Protein AF-0000000074473185 (afdb_homodimer)

Foldseek 3Di:
DPPPPPPCPPPPPDDDDPVVCVVPPAHCWDWWFFQQDIDTDHDFDPLLVLLLVLVQVLCQVQCVVVVQWDKDAQAWEDEPDRGIHGFRMAIAGPVQCVVQADPVGHGYAAGQETEHEAGDDPVSVCCLVPRVQVVNLQRPHAKYWYAYLPQQKIWIWGDDPSHTDTDDMDGQQDWDDDPVRPPRIHRSVSSND/DPPPPPPCPPPPPDDDDPVVCVVPPAHCWDWWFFQQDIDTDHDFDPLLVLLLVLVQVLCQVQCVVVVQWDKDAQAWEDEPDRGIHGFRMAIAGPVQCVVQADPVGHGYAAGQETEHEAGDDPVSVCCLVPRVQVVNLQRPHAKYWYAYLPQQKIWIWGDDPSHTDTDDMDGQQDWDDDPVRPPRIHRSVSSND

Radius of gyration: 22.83 Å; Cα contacts (8 Å, |Δi|>4): 779; chains: 2; bounding box: 76×68×56 Å

Solvent-accessible surface area (backbone atoms only — not comparable to full-atom values): 20414 Å² total; per-residue (Å²): 134,80,78,80,76,69,75,78,74,67,80,73,73,75,65,42,37,57,72,50,39,68,66,38,75,64,47,30,16,41,58,27,27,56,83,18,39,80,44,78,39,55,67,62,43,39,67,45,32,42,33,51,35,39,51,48,33,58,49,37,64,52,24,60,80,67,64,55,31,49,66,42,43,53,32,45,36,32,53,79,60,33,23,39,37,62,44,50,28,36,34,25,42,50,70,53,45,68,70,22,46,48,96,78,46,38,30,51,60,59,43,46,29,42,30,41,61,54,52,88,55,70,68,49,41,46,40,57,69,43,56,44,41,53,50,39,18,72,59,55,31,41,30,42,35,40,35,33,63,91,77,32,34,38,39,35,22,39,51,56,92,71,35,57,38,82,74,48,76,41,41,43,89,37,64,50,68,48,91,91,39,81,90,48,73,40,59,32,43,74,40,56,104,133,81,78,80,77,70,74,77,74,67,80,73,74,76,64,41,36,56,71,51,40,68,64,38,74,66,47,31,14,42,57,26,28,57,83,18,38,81,43,78,38,54,67,61,43,38,66,44,33,43,35,49,33,38,52,47,34,59,48,37,64,53,24,60,82,68,63,56,33,50,66,42,41,52,33,45,36,34,52,78,58,33,23,39,37,60,44,50,28,36,33,25,40,49,70,52,44,69,69,22,48,48,95,78,46,37,28,50,58,57,43,46,29,40,32,40,62,53,52,88,55,70,69,50,40,45,40,56,71,44,56,46,41,51,50,41,18,71,58,56,32,41,30,42,36,42,35,33,63,90,78,33,35,38,39,36,23,39,50,56,91,71,35,59,38,83,74,48,76,42,40,42,89,36,65,51,69,49,90,91,39,80,90,48,74,40,60,32,43,74,39,57,104

pLDDT: mean 85.92, std 17.66, range [29.8, 98.94]

Nearest PDB structures (foldseek):
  6okh-assembly1_B  TM=8.715E-01  e=4.894E-17  Leptospira borgpetersenii serovar Hardjo-bovis str. JB197
  3ot2-assembly1_B  TM=7.535E-01  e=8.502E-13  Trichormus variabilis ATCC 29413
  1wdj-assembly1_C  TM=7.738E-01  e=1.125E-11  Thermus thermophilus
  1wdj-assembly1_B  TM=8.381E-01  e=2.038E-10  Thermus thermophilus
  3ijm-assembly1_B  TM=7.298E-01  e=4.398E-05  Spirosoma linguale DSM 74

Organism: NCBI:txid1188229

Structure (mmCIF, N/CA/C/O backbone):
data_AF-0000000074473185-model_v1
#
loop_
_entity.id
_entity.type
_entity.pdbx_description
1 polymer 'Uncharacterized protein conserved in cyanobacteria'
#
loop_
_atom_site.group_PDB
_atom_site.id
_atom_site.type_symbol
_atom_site.label_atom_id
_atom_site.label_alt_id
_atom_site.label_comp_id
_atom_site.label_asym_id
_atom_site.label_entity_id
_atom_site.label_seq_id
_atom_site.pdbx_PDB_ins_code
_atom_site.Cartn_x
_atom_site.Cartn_y
_atom_site.Cartn_z
_atom_site.occupancy
_atom_site.B_iso_or_equiv
_atom_site.auth_seq_id
_atom_site.auth_comp_id
_atom_site.auth_asym_id
_atom_site.auth_atom_id
_atom_site.pdbx_PDB_model_num
ATOM 1 N N . MET A 1 1 ? 47.562 40.188 21.25 1 31.03 1 MET A N 1
ATOM 2 C CA . MET A 1 1 ? 47.125 39.75 19.938 1 31.03 1 MET A CA 1
ATOM 3 C C . MET A 1 1 ? 45.906 38.844 20.047 1 31.03 1 MET A C 1
ATOM 5 O O . MET A 1 1 ? 45.906 37.844 20.75 1 31.03 1 MET A O 1
ATOM 9 N N . THR A 1 2 ? 44.656 39.469 19.812 1 34.94 2 THR A N 1
ATOM 10 C CA . THR A 1 2 ? 43.312 38.906 20.047 1 34.94 2 THR A CA 1
ATOM 11 C C . THR A 1 2 ? 43.094 37.719 19.141 1 34.94 2 THR A C 1
ATOM 13 O O . THR A 1 2 ? 43.312 37.781 17.938 1 34.94 2 THR A O 1
ATOM 16 N N . PRO A 1 3 ? 43.031 36.469 19.734 1 35.5 3 PRO A N 1
ATOM 17 C CA . PRO A 1 3 ? 42.938 35.281 18.891 1 35.5 3 PRO A CA 1
ATOM 18 C C . PRO A 1 3 ? 41.812 35.375 17.844 1 35.5 3 PRO A C 1
ATOM 20 O O . PRO A 1 3 ? 40.812 36.062 18.078 1 35.5 3 PRO A O 1
ATOM 23 N N . ALA A 1 4 ? 42.156 35.406 16.531 1 37 4 ALA A N 1
ATOM 24 C CA . ALA A 1 4 ? 41.25 35.406 15.391 1 37 4 ALA A CA 1
ATOM 25 C C . ALA A 1 4 ? 40.125 34.375 15.57 1 37 4 ALA A C 1
ATOM 27 O O . ALA A 1 4 ? 40.406 33.188 15.828 1 37 4 ALA A O 1
ATOM 28 N N . PHE A 1 5 ? 38.969 34.656 16.219 1 29.8 5 PHE A N 1
ATOM 29 C CA . PHE A 1 5 ? 37.812 33.812 16.359 1 29.8 5 PHE A CA 1
ATOM 30 C C . PHE A 1 5 ? 37.406 33.219 15.016 1 29.8 5 PHE A C 1
ATOM 32 O O . PHE A 1 5 ? 37.031 33.938 14.086 1 29.8 5 PHE A O 1
ATOM 39 N N . 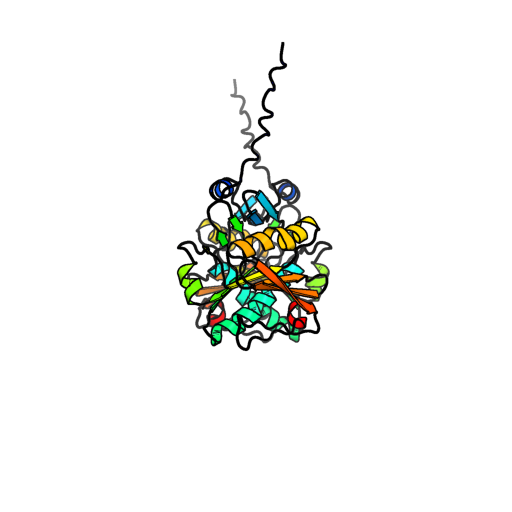ILE A 1 6 ? 38.125 32.25 14.484 1 40.97 6 ILE A N 1
ATOM 40 C CA . ILE A 1 6 ? 37.656 31.641 13.25 1 40.97 6 ILE A CA 1
ATOM 41 C C . ILE A 1 6 ? 36.188 31.266 13.391 1 40.97 6 ILE A C 1
ATOM 43 O O . ILE A 1 6 ? 35.812 30.547 14.32 1 40.97 6 ILE A O 1
ATOM 47 N N . PRO A 1 7 ? 35.281 32.062 12.875 1 38.69 7 PRO A N 1
ATOM 48 C CA . PRO A 1 7 ? 33.875 31.734 13.031 1 38.69 7 PRO A CA 1
ATOM 49 C C . PRO A 1 7 ? 33.531 30.281 12.695 1 38.69 7 PRO A C 1
ATOM 51 O O . PRO A 1 7 ? 34.188 29.688 11.828 1 38.69 7 PRO A O 1
ATOM 54 N N . ALA A 1 8 ? 33.281 29.438 13.672 1 38.94 8 ALA A N 1
ATOM 55 C CA . ALA A 1 8 ? 32.844 28.047 13.523 1 38.94 8 ALA A CA 1
ATOM 56 C C . ALA A 1 8 ? 31.844 27.906 12.375 1 38.94 8 ALA A C 1
ATOM 58 O O . ALA A 1 8 ? 30.734 28.469 12.43 1 38.94 8 ALA A O 1
ATOM 59 N N . THR A 1 9 ? 32.125 28.109 11.117 1 38.78 9 THR A N 1
ATOM 60 C CA . THR A 1 9 ? 31.188 27.781 10.062 1 38.78 9 THR A CA 1
ATOM 61 C C . THR A 1 9 ? 30.562 26.406 10.289 1 38.78 9 THR A C 1
ATOM 63 O O . THR A 1 9 ? 31.266 25.391 10.273 1 38.78 9 THR A O 1
ATOM 66 N N . SER A 1 10 ? 29.766 26.172 11.234 1 40.22 10 SER A N 1
ATOM 67 C CA . SER A 1 10 ? 29.062 24.922 11.484 1 40.22 10 SER A CA 1
ATOM 68 C C . SER A 1 10 ? 28.656 24.25 10.18 1 40.22 10 SER A C 1
ATOM 70 O O . SER A 1 10 ? 28.188 24.906 9.25 1 40.22 10 SER A O 1
ATOM 72 N N . PRO A 1 11 ? 29.266 23.188 9.672 1 42.25 11 PRO A N 1
ATOM 73 C CA . PRO A 1 11 ? 28.969 22.516 8.406 1 42.25 11 PRO A CA 1
ATOM 74 C C . PRO A 1 11 ? 27.469 22.516 8.07 1 42.25 11 PRO A C 1
ATOM 76 O O . PRO A 1 11 ? 26.641 22.234 8.938 1 42.25 11 PRO A O 1
ATOM 79 N N . HIS A 1 12 ? 26.922 23.453 7.305 1 44.28 12 HIS A N 1
ATOM 80 C CA . HIS A 1 12 ? 25.578 23.719 6.797 1 44.28 12 HIS A CA 1
ATOM 81 C C . HIS A 1 12 ? 24.859 22.406 6.441 1 44.28 12 HIS A C 1
ATOM 83 O O . HIS A 1 12 ? 25.328 21.656 5.578 1 44.28 12 HIS A O 1
ATOM 89 N N . GLN A 1 13 ? 24.5 21.656 7.402 1 53.31 13 GLN A N 1
ATOM 90 C CA . GLN A 1 13 ? 23.703 20.453 7.141 1 53.31 13 GLN A CA 1
ATOM 91 C C . GLN A 1 13 ? 22.797 20.641 5.93 1 53.31 13 GLN A C 1
ATOM 93 O O . GLN A 1 13 ? 22.016 21.594 5.879 1 53.31 13 GLN A O 1
ATOM 98 N N . ARG A 1 14 ? 23.25 20.297 4.77 1 54.34 14 ARG A N 1
ATOM 99 C CA . ARG A 1 14 ? 22.547 20.391 3.496 1 54.34 14 ARG A CA 1
ATOM 100 C C . ARG A 1 14 ? 21.094 19.984 3.643 1 54.34 14 ARG A C 1
ATOM 102 O O . ARG A 1 14 ? 20.797 18.922 4.195 1 54.34 14 ARG A O 1
ATOM 109 N N . LEU A 1 15 ? 20.203 21.031 3.643 1 68 15 LEU A N 1
ATOM 110 C CA . LEU A 1 15 ? 18.766 20.797 3.617 1 68 15 LEU A CA 1
ATOM 111 C C . LEU A 1 15 ? 18.359 20.047 2.352 1 68 15 LEU A C 1
ATOM 113 O O . LEU A 1 15 ? 18.797 20.391 1.253 1 68 15 LEU A O 1
ATOM 117 N N . TRP A 1 16 ? 17.797 18.875 2.502 1 69.5 16 TRP A N 1
ATOM 118 C CA . TRP A 1 16 ? 17.281 18.094 1.38 1 69.5 16 TRP A CA 1
ATOM 119 C C . TRP A 1 16 ? 16.062 18.781 0.762 1 69.5 16 TRP A C 1
ATOM 121 O O . TRP A 1 16 ? 15.234 19.359 1.473 1 69.5 16 TRP A O 1
ATOM 131 N N . THR A 1 17 ? 16.062 18.812 -0.579 1 71.44 17 THR A N 1
ATOM 132 C CA . THR A 1 17 ? 14.93 19.312 -1.337 1 71.44 17 THR A CA 1
ATOM 133 C C . THR A 1 17 ? 14.312 18.203 -2.191 1 71.44 17 THR A C 1
ATOM 135 O O . THR A 1 17 ? 14.906 17.125 -2.338 1 71.44 17 THR A O 1
ATOM 138 N N . ARG A 1 18 ? 13.156 18.484 -2.646 1 70.06 18 ARG A N 1
ATOM 139 C CA . ARG A 1 18 ? 12.508 17.547 -3.562 1 70.06 18 ARG A CA 1
ATOM 140 C C . ARG A 1 18 ? 13.414 17.219 -4.746 1 70.06 18 ARG A C 1
ATOM 142 O O . ARG A 1 18 ? 13.461 16.078 -5.199 1 70.06 18 ARG A O 1
ATOM 149 N N . ALA A 1 19 ? 14.047 18.234 -5.297 1 69.06 19 ALA A N 1
ATOM 150 C CA . ALA A 1 19 ? 14.945 18.047 -6.43 1 69.06 19 ALA A CA 1
ATOM 151 C C . ALA A 1 19 ? 16.047 17.047 -6.09 1 69.06 19 ALA A C 1
ATOM 153 O O . ALA A 1 19 ? 16.484 16.281 -6.949 1 69.06 19 ALA A O 1
ATOM 154 N N . ASP A 1 20 ? 16.5 17.078 -4.812 1 65.06 20 ASP A N 1
ATOM 155 C CA . ASP A 1 20 ? 17.547 16.156 -4.363 1 65.06 20 ASP A CA 1
ATOM 156 C C . ASP A 1 20 ? 17.047 14.719 -4.383 1 65.06 20 ASP A C 1
ATOM 158 O O . ASP A 1 20 ? 17.812 13.797 -4.68 1 65.06 20 ASP A O 1
ATOM 162 N N . LEU A 1 21 ? 15.812 14.633 -3.986 1 63.66 21 LEU A N 1
ATOM 163 C CA . LEU A 1 21 ? 15.242 13.289 -3.98 1 63.66 21 LEU A CA 1
ATOM 164 C C . LEU A 1 21 ? 15.266 12.688 -5.379 1 63.66 21 LEU A C 1
ATOM 166 O O . LEU A 1 21 ? 15.453 11.477 -5.531 1 63.66 21 LEU A O 1
ATOM 170 N N . GLU A 1 22 ? 15.055 13.586 -6.293 1 61.66 22 GLU A N 1
ATOM 171 C CA . GLU A 1 22 ? 15.047 13.125 -7.68 1 61.66 22 GLU A CA 1
ATOM 172 C C . GLU A 1 22 ? 16.406 12.539 -8.07 1 61.66 22 GLU A C 1
ATOM 174 O O . GLU A 1 22 ? 16.484 11.734 -9 1 61.66 22 GLU A O 1
ATOM 179 N N . LEU A 1 23 ? 17.422 13.125 -7.363 1 55.06 23 LEU A N 1
ATOM 180 C CA . LEU A 1 23 ? 18.781 12.711 -7.691 1 55.06 23 LEU A CA 1
ATOM 181 C C . LEU A 1 23 ? 19.141 11.422 -6.965 1 55.06 23 LEU A C 1
ATOM 183 O O . LEU A 1 23 ? 20.141 10.773 -7.301 1 55.06 23 LEU A O 1
ATOM 187 N N . LEU A 1 24 ? 18.609 11.406 -5.797 1 53.66 24 LEU A N 1
ATOM 188 C CA . LEU A 1 24 ? 18.875 10.148 -5.109 1 53.66 24 LEU A CA 1
ATOM 189 C C . LEU A 1 24 ? 18.406 8.961 -5.941 1 53.66 24 LEU A C 1
ATOM 191 O O . LEU A 1 24 ? 17.453 9.078 -6.711 1 53.66 24 LEU A O 1
ATOM 195 N N . PRO A 1 25 ? 19.297 8.078 -6.145 1 46.12 25 PRO A N 1
ATOM 196 C CA . PRO A 1 25 ? 18.672 6.965 -6.871 1 46.12 25 PRO A CA 1
ATOM 197 C C . PRO A 1 25 ? 17.172 6.84 -6.586 1 46.12 25 PRO A C 1
ATOM 199 O O . PRO A 1 25 ? 16.703 7.266 -5.523 1 46.12 25 PRO A O 1
ATOM 202 N N . GLU A 1 26 ? 16.266 6.617 -7.543 1 44.25 26 GLU A N 1
ATOM 203 C CA . GLU A 1 26 ? 14.828 6.832 -7.664 1 44.25 26 GLU A CA 1
ATOM 204 C C . GLU A 1 26 ? 14.117 6.578 -6.34 1 44.25 26 GLU A C 1
ATOM 206 O O . GLU A 1 26 ? 14.297 5.523 -5.727 1 44.25 26 GLU A O 1
ATOM 211 N N . ASN A 1 27 ? 13.891 7.602 -5.422 1 42.59 27 ASN A N 1
ATOM 212 C CA . ASN A 1 27 ? 13.188 8 -4.207 1 42.59 27 ASN A CA 1
ATOM 213 C C . ASN A 1 27 ? 11.781 7.422 -4.156 1 42.59 27 ASN A C 1
ATOM 215 O O . ASN A 1 27 ? 10.969 7.656 -5.055 1 42.59 27 ASN A O 1
ATOM 219 N N . GLY A 1 28 ? 11.633 6.586 -3.252 1 49.34 28 GLY A N 1
ATOM 220 C CA . GLY A 1 28 ? 10.414 5.812 -3.08 1 49.34 28 GLY A CA 1
ATOM 221 C C . GLY A 1 28 ? 10.367 4.566 -3.947 1 49.34 28 GLY A C 1
ATOM 222 O O . GLY A 1 28 ? 9.289 4.082 -4.289 1 49.34 28 GLY A O 1
ATOM 223 N N . ASN A 1 29 ? 11.672 4.406 -4.176 1 56.19 29 ASN A N 1
ATOM 224 C CA . ASN A 1 29 ? 11.852 3.295 -5.105 1 56.19 29 ASN A CA 1
ATOM 225 C C . ASN A 1 29 ? 11.656 1.948 -4.418 1 56.19 29 ASN A C 1
ATOM 227 O O . ASN A 1 29 ? 12.039 1.773 -3.262 1 56.19 29 ASN A O 1
ATOM 231 N N . ARG A 1 30 ? 10.797 1.321 -4.93 1 65.25 30 ARG A N 1
ATOM 232 C CA . ARG A 1 30 ? 10.742 -0.113 -4.664 1 65.25 30 ARG A CA 1
ATOM 233 C C . ARG A 1 30 ? 11.812 -0.857 -5.453 1 65.25 30 ARG A C 1
ATOM 235 O O . ARG A 1 30 ? 11.969 -0.644 -6.656 1 65.25 30 ARG A O 1
ATOM 242 N N . TYR A 1 31 ? 12.734 -1.538 -4.578 1 68.94 31 TYR A N 1
ATOM 243 C CA . TYR A 1 31 ? 13.781 -2.324 -5.223 1 68.94 31 TYR A CA 1
ATOM 244 C C . TYR A 1 31 ? 13.406 -3.803 -5.258 1 68.94 31 TYR A C 1
ATOM 246 O O . TYR A 1 31 ? 12.969 -4.363 -4.254 1 68.94 31 TYR A O 1
ATOM 254 N N . GLU A 1 32 ? 13.484 -4.375 -6.465 1 72.62 32 GLU A N 1
ATOM 255 C CA . GLU A 1 32 ? 13.258 -5.805 -6.652 1 72.62 32 GLU A CA 1
ATOM 256 C C . GLU A 1 32 ? 14.43 -6.457 -7.391 1 72.62 32 GLU A C 1
ATOM 258 O O . GLU A 1 32 ? 15.078 -5.816 -8.219 1 72.62 32 GLU A O 1
ATOM 263 N N . ILE A 1 33 ? 14.773 -7.621 -7.012 1 72.5 33 ILE A N 1
ATOM 264 C CA . ILE A 1 33 ? 15.781 -8.414 -7.715 1 72.5 33 ILE A CA 1
ATOM 265 C C . ILE A 1 33 ? 15.117 -9.633 -8.352 1 72.5 33 ILE A C 1
ATOM 267 O O . ILE A 1 33 ? 14.438 -10.406 -7.672 1 72.5 33 ILE A O 1
ATOM 271 N N . VAL A 1 34 ? 15.188 -9.766 -9.633 1 77.56 34 VAL A N 1
ATOM 272 C CA . VAL A 1 34 ? 14.742 -10.945 -10.367 1 77.56 34 VAL A CA 1
ATOM 273 C C . VAL A 1 34 ? 15.914 -11.531 -11.156 1 77.56 34 VAL A C 1
ATOM 275 O O . VAL A 1 34 ? 16.469 -10.859 -12.031 1 77.56 34 VAL A O 1
ATOM 278 N N . ASP A 1 35 ? 16.219 -12.719 -10.867 1 81.56 35 ASP A N 1
ATOM 279 C CA . ASP A 1 35 ? 17.359 -13.391 -11.508 1 81.56 35 ASP A CA 1
ATOM 280 C C . ASP A 1 35 ? 18.625 -12.539 -11.414 1 81.56 35 ASP A C 1
ATOM 282 O O . ASP A 1 35 ? 19.328 -12.375 -12.406 1 81.56 35 ASP A O 1
ATOM 286 N N . GLY A 1 36 ? 18.828 -11.984 -10.367 1 77.38 36 GLY A N 1
ATOM 287 C CA . GLY A 1 36 ? 20.031 -11.234 -10.086 1 77.38 36 GLY A CA 1
ATOM 288 C C . GLY A 1 36 ? 20.031 -9.844 -10.695 1 77.38 36 GLY A C 1
ATOM 289 O O . GLY A 1 36 ? 21.016 -9.102 -10.57 1 77.38 36 GLY A O 1
ATOM 290 N N . GLU A 1 37 ? 18.938 -9.562 -11.398 1 75.06 37 GLU A N 1
ATOM 291 C CA . GLU A 1 37 ? 18.828 -8.234 -11.984 1 75.06 37 GLU A CA 1
ATOM 292 C C . GLU A 1 37 ? 18.031 -7.297 -11.078 1 75.06 37 GLU A C 1
ATOM 294 O O . GLU A 1 37 ? 17 -7.688 -10.523 1 75.06 37 GLU A O 1
ATOM 299 N N . LEU A 1 38 ? 18.547 -6.062 -10.922 1 75.69 38 LEU A N 1
ATOM 300 C CA . LEU A 1 38 ? 17.906 -5.07 -10.062 1 75.69 38 LEU A CA 1
ATOM 301 C C . LEU A 1 38 ? 16.875 -4.266 -10.836 1 75.69 38 LEU A C 1
ATOM 303 O O . LEU A 1 38 ? 17.156 -3.756 -11.922 1 75.69 38 LEU A O 1
ATOM 307 N N . PHE A 1 39 ? 15.695 -4.258 -10.32 1 71.88 39 PHE A N 1
ATOM 308 C CA . PHE A 1 39 ? 14.609 -3.43 -10.836 1 71.88 39 PHE A CA 1
ATOM 309 C C . PHE A 1 39 ? 14.211 -2.373 -9.812 1 71.88 39 PHE A C 1
ATOM 311 O O . PHE A 1 39 ? 14.047 -2.678 -8.625 1 71.88 39 PHE A O 1
ATOM 318 N N . VAL A 1 40 ? 14.086 -1.058 -10.234 1 67.44 40 VAL A N 1
ATOM 319 C CA . VAL A 1 40 ? 13.773 0.059 -9.352 1 67.44 40 VAL A CA 1
ATOM 320 C C . VAL A 1 40 ? 12.484 0.741 -9.812 1 67.44 40 VAL A C 1
ATOM 322 O O . VAL A 1 40 ? 12.336 1.047 -11 1 67.44 40 VAL A O 1
ATOM 325 N N . THR A 1 41 ? 11.547 0.773 -8.961 1 65.12 41 THR A N 1
ATOM 326 C CA . THR A 1 41 ? 10.32 1.492 -9.289 1 65.12 41 THR A CA 1
ATOM 327 C C . THR A 1 41 ? 10.148 2.705 -8.375 1 65.12 41 THR A C 1
ATOM 329 O O . THR A 1 41 ? 10.594 2.695 -7.227 1 65.12 41 THR A O 1
ATOM 332 N N . THR A 1 42 ? 9.578 3.889 -8.93 1 67.5 42 THR A N 1
ATOM 333 C CA . THR A 1 42 ? 9.359 5.141 -8.211 1 67.5 42 THR A CA 1
ATOM 334 C C . THR A 1 42 ? 8.023 5.121 -7.484 1 67.5 42 THR A C 1
ATOM 336 O O . THR A 1 42 ? 7.367 4.078 -7.406 1 67.5 42 THR A O 1
ATOM 339 N N . ILE A 1 43 ? 7.629 6.309 -6.875 1 70.12 43 ILE A N 1
ATOM 340 C CA . ILE A 1 43 ? 6.359 6.438 -6.168 1 70.12 43 ILE A CA 1
ATOM 341 C C . ILE A 1 43 ? 5.207 6.074 -7.102 1 70.12 43 ILE A C 1
ATOM 343 O O . ILE A 1 43 ? 5.113 6.598 -8.211 1 70.12 43 ILE A O 1
ATOM 347 N N . PRO A 1 44 ? 4.453 5.211 -6.574 1 79.12 44 PRO A N 1
ATOM 348 C CA . PRO A 1 44 ? 3.361 4.742 -7.434 1 79.12 44 PRO A CA 1
ATOM 349 C C . PRO A 1 44 ? 2.309 5.816 -7.688 1 79.12 44 PRO A C 1
ATOM 351 O O . PRO A 1 44 ? 2.105 6.699 -6.852 1 79.12 44 PRO A O 1
ATOM 354 N N . HIS A 1 45 ? 1.729 5.754 -8.82 1 84.06 45 HIS A N 1
ATOM 355 C CA . HIS A 1 45 ? 0.592 6.594 -9.172 1 84.06 45 HIS A CA 1
ATOM 356 C C . HIS A 1 45 ? -0.587 6.344 -8.234 1 84.06 45 HIS A C 1
ATOM 358 O O . HIS A 1 45 ? -0.798 5.215 -7.785 1 84.06 45 HIS A O 1
ATOM 364 N N . SER A 1 46 ? -1.381 7.418 -8.023 1 87.5 46 SER A N 1
ATOM 365 C CA . SER A 1 46 ? -2.518 7.312 -7.113 1 87.5 46 SER A CA 1
ATOM 366 C C . SER A 1 46 ? -3.496 6.238 -7.574 1 87.5 46 SER A C 1
ATOM 368 O O . SER A 1 46 ? -4.027 5.484 -6.758 1 87.5 46 SER A O 1
ATOM 370 N N . LYS A 1 47 ? -3.777 6.086 -8.891 1 90.75 47 LYS A N 1
ATOM 371 C CA . LYS A 1 47 ? -4.715 5.098 -9.414 1 90.75 47 LYS A CA 1
ATOM 372 C C . LYS A 1 47 ? -4.172 3.682 -9.242 1 90.75 47 LYS A C 1
ATOM 374 O O . LYS A 1 47 ? -4.941 2.738 -9.031 1 90.75 47 LYS A O 1
ATOM 379 N N . HIS A 1 48 ? -2.871 3.551 -9.328 1 93 48 HIS A N 1
ATOM 380 C CA . HIS A 1 48 ? -2.238 2.271 -9.031 1 93 48 HIS A CA 1
ATOM 381 C C . HIS A 1 48 ? -2.516 1.842 -7.594 1 93 48 HIS A C 1
ATOM 383 O O . HIS A 1 48 ? -2.979 0.724 -7.355 1 93 48 HIS A O 1
ATOM 389 N N . GLN A 1 49 ? -2.322 2.73 -6.703 1 92.88 49 GLN A N 1
ATOM 390 C CA . GLN A 1 49 ? -2.492 2.424 -5.289 1 92.88 49 GLN A CA 1
ATOM 391 C C . GLN A 1 49 ? -3.961 2.186 -4.949 1 92.88 49 GLN A C 1
ATOM 393 O O . GLN A 1 49 ? -4.285 1.306 -4.148 1 92.88 49 GLN A O 1
ATOM 398 N N . LYS A 1 50 ? -4.82 2.986 -5.57 1 94.62 50 LYS A N 1
ATOM 399 C CA . LYS A 1 50 ? -6.254 2.799 -5.359 1 94.62 50 LYS A CA 1
ATOM 400 C C . LYS A 1 50 ? -6.703 1.417 -5.828 1 94.62 50 LYS A C 1
ATOM 402 O O . LYS A 1 50 ? -7.473 0.744 -5.141 1 94.62 50 LYS A O 1
ATOM 407 N N . THR A 1 51 ? -6.195 1.027 -6.984 1 96.94 51 THR A N 1
ATOM 408 C CA . THR A 1 51 ? -6.496 -0.3 -7.508 1 96.94 51 THR A CA 1
ATOM 409 C C . THR A 1 51 ? -6.004 -1.384 -6.555 1 96.94 51 THR A C 1
ATOM 411 O O . THR A 1 51 ? -6.723 -2.342 -6.266 1 96.94 51 THR A O 1
ATOM 414 N N . CYS A 1 52 ? -4.816 -1.216 -5.984 1 97.5 52 CYS A N 1
ATOM 415 C CA . CYS A 1 52 ? -4.285 -2.15 -5 1 97.5 52 CYS A CA 1
ATOM 416 C C . CYS A 1 52 ? -5.199 -2.244 -3.783 1 97.5 52 CYS A C 1
ATOM 418 O O . CYS A 1 52 ? -5.562 -3.342 -3.355 1 97.5 52 CYS A O 1
ATOM 420 N N . GLY A 1 53 ? -5.559 -1.078 -3.279 1 97.94 53 GLY A N 1
ATOM 421 C CA . GLY A 1 53 ? -6.406 -1.037 -2.098 1 97.94 53 GLY A CA 1
ATOM 422 C C . GLY A 1 53 ? -7.754 -1.701 -2.307 1 97.94 53 GLY A C 1
ATOM 423 O O . GLY A 1 53 ? -8.234 -2.43 -1.436 1 97.94 53 GLY A O 1
ATOM 424 N N . ARG A 1 54 ? -8.359 -1.503 -3.449 1 98.25 54 ARG A N 1
ATOM 425 C CA . ARG A 1 54 ? -9.68 -2.051 -3.719 1 98.25 54 ARG A CA 1
ATOM 426 C C . ARG A 1 54 ? -9.617 -3.559 -3.938 1 98.25 54 ARG A C 1
ATOM 428 O O . ARG A 1 54 ? -10.492 -4.297 -3.482 1 98.25 54 ARG A O 1
ATOM 435 N N . LEU A 1 55 ? -8.578 -4.016 -4.637 1 98.56 55 LEU A N 1
ATOM 436 C CA . LEU A 1 55 ? -8.383 -5.453 -4.793 1 98.56 55 LEU A CA 1
ATOM 437 C C . LEU A 1 55 ? -8.141 -6.121 -3.441 1 98.56 55 LEU A C 1
ATOM 439 O O . LEU A 1 55 ? -8.695 -7.188 -3.164 1 98.56 55 LEU A O 1
ATOM 443 N N . PHE A 1 56 ? -7.352 -5.48 -2.605 1 98.56 56 PHE A N 1
ATOM 444 C CA . PHE A 1 56 ? -7.125 -5.988 -1.258 1 98.56 56 PHE A CA 1
ATOM 445 C C . PHE A 1 56 ? -8.438 -6.098 -0.492 1 98.56 56 PHE A C 1
ATOM 447 O O . PHE A 1 56 ? -8.711 -7.121 0.139 1 98.56 56 PHE A O 1
ATOM 454 N N . ALA A 1 57 ? -9.25 -5.09 -0.586 1 98 57 ALA A N 1
ATOM 455 C CA . ALA A 1 57 ? -10.5 -5.008 0.166 1 98 57 ALA A CA 1
ATOM 456 C C . ALA A 1 57 ? -11.43 -6.156 -0.198 1 98 57 ALA A C 1
ATOM 458 O O . ALA A 1 57 ? -11.969 -6.828 0.683 1 98 57 ALA A O 1
ATOM 459 N N . VAL A 1 58 ? -11.594 -6.406 -1.486 1 98 58 VAL A N 1
ATOM 460 C CA . VAL A 1 58 ? -12.547 -7.426 -1.92 1 98 58 VAL A CA 1
ATOM 461 C C . VAL A 1 58 ? -12.023 -8.812 -1.561 1 98 58 VAL A C 1
ATOM 463 O O . VAL A 1 58 ? -12.789 -9.688 -1.147 1 98 58 VAL A O 1
ATOM 466 N N . LEU A 1 59 ? -10.703 -9.031 -1.661 1 98.19 59 LEU A N 1
ATOM 467 C CA . LEU A 1 59 ? -10.117 -10.32 -1.319 1 98.19 59 LEU A CA 1
ATOM 468 C C . LEU A 1 59 ? -10.164 -10.562 0.186 1 98.19 59 LEU A C 1
ATOM 470 O O . LEU A 1 59 ? -10.5 -11.664 0.633 1 98.19 59 LEU A O 1
ATOM 474 N N . ASP A 1 60 ? -9.836 -9.523 0.952 1 97.69 60 ASP A N 1
ATOM 475 C CA . ASP A 1 60 ? -9.82 -9.625 2.408 1 97.69 60 ASP A CA 1
ATOM 476 C C . ASP A 1 60 ? -11.227 -9.867 2.955 1 97.69 60 ASP A C 1
ATOM 478 O O . ASP A 1 60 ? -11.406 -10.688 3.855 1 97.69 60 ASP A O 1
ATOM 482 N N . ARG A 1 61 ? -12.18 -9.172 2.379 1 95.88 61 ARG A N 1
ATOM 483 C CA . ARG A 1 61 ? -13.57 -9.328 2.795 1 95.88 61 ARG A CA 1
ATOM 484 C C . ARG A 1 61 ? -14.062 -10.75 2.537 1 95.88 61 ARG A C 1
ATOM 486 O O . ARG A 1 61 ? -14.844 -11.297 3.32 1 95.88 61 ARG A O 1
ATOM 493 N N . TRP A 1 62 ? -13.609 -11.305 1.44 1 97.56 62 TRP A N 1
ATOM 494 C CA . TRP A 1 62 ? -13.977 -12.68 1.123 1 97.56 62 TRP A CA 1
ATOM 495 C C . TRP A 1 62 ? -13.203 -13.664 2 1 97.56 62 TRP A C 1
ATOM 497 O O . TRP A 1 62 ? -13.789 -14.609 2.535 1 97.56 62 TRP A O 1
ATOM 507 N N . SER A 1 63 ? -11.953 -13.453 2.213 1 97.06 63 SER A N 1
ATOM 508 C CA . SER A 1 63 ? -11.047 -14.406 2.842 1 97.06 63 SER A CA 1
ATOM 509 C C . SER A 1 63 ? -11.312 -14.516 4.34 1 97.06 63 SER A C 1
ATOM 511 O O . SER A 1 63 ? -11.219 -15.602 4.914 1 97.06 63 SER A O 1
ATOM 513 N N . CYS A 1 64 ? -11.688 -13.43 4.996 1 93.88 64 CYS A N 1
ATOM 514 C CA . CYS A 1 64 ? -11.805 -13.398 6.449 1 93.88 64 CYS A CA 1
ATOM 515 C C . CYS A 1 64 ? -12.93 -14.305 6.922 1 93.88 64 CYS A C 1
ATOM 517 O O . CYS A 1 64 ? -12.703 -15.227 7.707 1 93.88 64 CYS A O 1
ATOM 519 N N . PRO A 1 65 ? -14.102 -14.156 6.379 1 94.19 65 PRO A N 1
ATOM 520 C CA . PRO A 1 65 ? -15.188 -15.016 6.867 1 94.19 65 PRO A CA 1
ATOM 521 C C . PRO A 1 65 ? -15.039 -16.469 6.418 1 94.19 65 PRO A C 1
ATOM 523 O O . PRO A 1 65 ? -15.469 -17.375 7.121 1 94.19 65 PRO A O 1
ATOM 526 N N . THR A 1 66 ? -14.414 -16.719 5.238 1 95.44 66 THR A N 1
ATOM 527 C CA . THR A 1 66 ? -14.242 -18.094 4.75 1 95.44 66 THR A CA 1
ATOM 528 C C . THR A 1 66 ? -13.156 -18.812 5.531 1 95.44 66 THR A C 1
ATOM 530 O O . THR A 1 66 ? -13.148 -20.047 5.609 1 95.44 66 THR A O 1
ATOM 533 N N . ASN A 1 67 ? -12.141 -18.016 6.027 1 95.5 67 ASN A N 1
ATOM 534 C CA . ASN A 1 67 ? -11.016 -18.531 6.801 1 95.5 67 ASN A CA 1
ATOM 535 C C . ASN A 1 67 ? -10.18 -19.516 5.996 1 95.5 67 ASN A C 1
ATOM 537 O O . ASN A 1 67 ? -9.641 -20.469 6.547 1 95.5 67 ASN A O 1
ATOM 541 N N . LEU A 1 68 ? -10.234 -19.344 4.672 1 97.06 68 LEU A N 1
ATOM 542 C CA . LEU A 1 68 ? -9.516 -20.25 3.795 1 97.06 68 LEU A CA 1
ATOM 543 C C . LEU A 1 68 ? -8.07 -19.812 3.607 1 97.06 68 LEU A C 1
ATOM 545 O O . LEU A 1 68 ? -7.219 -20.594 3.197 1 97.06 68 LEU A O 1
ATOM 549 N N . GLY A 1 69 ? -7.832 -18.531 3.832 1 97.44 69 GLY A N 1
ATOM 550 C CA . GLY A 1 69 ? -6.504 -17.984 3.594 1 97.44 69 GLY A CA 1
ATOM 551 C C . GLY A 1 69 ? -6.379 -16.516 3.996 1 97.44 69 GLY A C 1
ATOM 552 O O . GLY A 1 69 ? -7.219 -16 4.73 1 97.44 69 GLY A O 1
ATOM 553 N N . LYS A 1 70 ? -5.258 -15.914 3.574 1 96.62 70 LYS A N 1
ATOM 554 C CA . LYS A 1 70 ? -4.957 -14.531 3.932 1 96.62 70 LYS A CA 1
ATOM 555 C C . LYS A 1 70 ? -4.527 -13.727 2.707 1 96.62 70 LYS A C 1
ATOM 557 O O . LYS A 1 70 ? -3.82 -14.242 1.838 1 96.62 70 LYS A O 1
ATOM 562 N N . THR A 1 71 ? -5.004 -12.516 2.715 1 97.56 71 THR A N 1
ATOM 563 C CA . THR A 1 71 ? -4.59 -11.555 1.701 1 97.56 71 THR A CA 1
ATOM 564 C C . THR A 1 71 ? -3.465 -10.664 2.227 1 97.56 71 THR A C 1
ATOM 566 O O . THR A 1 71 ? -3.523 -10.188 3.361 1 97.56 71 THR A O 1
ATOM 569 N N . GLU A 1 72 ? -2.438 -10.516 1.409 1 95.88 72 GLU A N 1
ATOM 570 C CA . GLU A 1 72 ? -1.302 -9.664 1.755 1 95.88 72 GLU A CA 1
ATOM 571 C C . GLU A 1 72 ? -1.168 -8.5 0.778 1 95.88 72 GLU A C 1
ATOM 573 O O . GLU A 1 72 ? -1.37 -8.672 -0.427 1 95.88 72 GLU A O 1
ATOM 578 N N . LEU A 1 73 ? -0.836 -7.355 1.323 1 95.75 73 LEU A N 1
ATOM 579 C CA . LEU A 1 73 ? -0.654 -6.133 0.544 1 95.75 73 LEU A CA 1
ATOM 580 C C . LEU A 1 73 ? 0.786 -5.641 0.635 1 95.75 73 LEU A C 1
ATOM 582 O O . LEU A 1 73 ? 1.269 -5.32 1.724 1 95.75 73 LEU A O 1
ATOM 586 N N . GLY A 1 74 ? 1.494 -5.652 -0.486 1 91.31 74 GLY A N 1
ATOM 587 C CA . GLY A 1 74 ? 2.818 -5.055 -0.556 1 91.31 74 GLY A CA 1
ATOM 588 C C . GLY A 1 74 ? 3.84 -5.766 0.313 1 91.31 74 GLY A C 1
ATOM 589 O O . GLY A 1 74 ? 4.707 -5.125 0.913 1 91.31 74 GLY A O 1
ATOM 590 N N . SER A 1 75 ? 3.768 -7.02 0.426 1 89.31 75 SER A N 1
ATOM 591 C CA . SER A 1 75 ? 4.695 -7.781 1.258 1 89.31 75 SER A CA 1
ATOM 592 C C . SER A 1 75 ? 5.797 -8.414 0.418 1 89.31 75 SER A C 1
ATOM 594 O O . SER A 1 75 ? 5.551 -8.867 -0.701 1 89.31 75 SER A O 1
ATOM 596 N N . GLY A 1 76 ? 6.918 -8.531 1.038 1 85.62 76 GLY A N 1
ATOM 597 C CA . GLY A 1 76 ? 8.055 -9.109 0.347 1 85.62 76 GLY A CA 1
ATOM 598 C C . GLY A 1 76 ? 7.914 -10.602 0.105 1 85.62 76 GLY A C 1
ATOM 599 O O . GLY A 1 76 ? 7.383 -11.328 0.952 1 85.62 76 GLY A O 1
ATOM 600 N N . LEU A 1 77 ? 8.391 -11.016 -1.034 1 89.62 77 LEU A N 1
ATOM 601 C CA . LEU A 1 77 ? 8.414 -12.414 -1.468 1 89.62 77 LEU A CA 1
ATOM 602 C C . LEU A 1 77 ? 9.812 -12.82 -1.921 1 89.62 77 LEU A C 1
ATOM 604 O O . LEU A 1 77 ? 10.336 -12.273 -2.895 1 89.62 77 LEU A O 1
ATOM 608 N N . VAL A 1 78 ? 10.359 -13.781 -1.224 1 86.62 78 VAL A N 1
ATOM 609 C CA . VAL A 1 78 ? 11.758 -14.141 -1.432 1 86.62 78 VAL A CA 1
ATOM 610 C C . VAL A 1 78 ? 11.852 -15.562 -1.975 1 86.62 78 VAL A C 1
ATOM 612 O O . VAL A 1 78 ? 11.25 -16.484 -1.419 1 86.62 78 VAL A O 1
ATOM 615 N N . PHE A 1 79 ? 12.445 -15.656 -3.172 1 89.31 79 PHE A N 1
ATOM 616 C CA . PHE A 1 79 ? 12.789 -16.953 -3.75 1 89.31 79 PHE A CA 1
ATOM 617 C C . PHE A 1 79 ? 14.297 -17.125 -3.832 1 89.31 79 PHE A C 1
ATOM 619 O O . PHE A 1 79 ? 14.93 -16.641 -4.773 1 89.31 79 PHE A O 1
ATOM 626 N N . GLY A 1 80 ? 14.906 -17.812 -2.836 1 82.94 80 GLY A N 1
ATOM 627 C CA . GLY A 1 80 ? 16.344 -17.938 -2.83 1 82.94 80 GLY A CA 1
ATOM 628 C C . GLY A 1 80 ? 17.062 -16.609 -2.67 1 82.94 80 GLY A C 1
ATOM 629 O O . GLY A 1 80 ? 16.516 -15.664 -2.107 1 82.94 80 GLY A O 1
ATOM 630 N N . ASP A 1 81 ? 18.281 -16.484 -3.176 1 78.31 81 ASP A N 1
ATOM 631 C CA . ASP A 1 81 ? 19.109 -15.305 -2.924 1 78.31 81 ASP A CA 1
ATOM 632 C C . ASP A 1 81 ? 19.016 -14.305 -4.078 1 78.31 81 ASP A C 1
ATOM 634 O O . ASP A 1 81 ? 19.375 -13.141 -3.922 1 78.31 81 ASP A O 1
ATOM 638 N N . GLU A 1 82 ? 18.5 -14.82 -5.18 1 80.31 82 GLU A N 1
ATOM 639 C CA . GLU A 1 82 ? 18.594 -13.984 -6.379 1 80.31 82 GLU A CA 1
ATOM 640 C C . GLU A 1 82 ? 17.219 -13.492 -6.812 1 80.31 82 GLU A C 1
ATOM 642 O O . GLU A 1 82 ? 17.078 -12.867 -7.871 1 80.31 82 GLU A O 1
ATOM 647 N N . ASN A 1 83 ? 16.234 -13.859 -6.062 1 84.69 83 ASN A N 1
ATOM 648 C CA . ASN A 1 83 ? 14.875 -13.438 -6.367 1 84.69 83 ASN A CA 1
ATOM 649 C C . ASN A 1 83 ? 14.172 -12.875 -5.133 1 84.69 83 ASN A C 1
ATOM 651 O O . ASN A 1 83 ? 13.828 -13.625 -4.219 1 84.69 83 ASN A O 1
ATOM 655 N N . ASP A 1 84 ? 14.117 -11.57 -5.031 1 85 84 ASP A N 1
ATOM 656 C CA . ASP A 1 84 ? 13.5 -10.789 -3.963 1 85 84 ASP A CA 1
ATOM 657 C C . ASP A 1 84 ? 12.57 -9.727 -4.531 1 85 84 ASP A C 1
ATOM 659 O O . ASP A 1 84 ? 13.023 -8.695 -5.027 1 85 84 ASP A O 1
ATOM 663 N N . VAL A 1 85 ? 11.203 -10.031 -4.477 1 88.44 85 VAL A N 1
ATOM 664 C CA . VAL A 1 85 ? 10.227 -9.164 -5.125 1 88.44 85 VAL A CA 1
ATOM 665 C C . VAL A 1 85 ? 9.172 -8.727 -4.109 1 88.44 85 VAL A C 1
ATOM 667 O O . VAL A 1 85 ? 9.055 -9.32 -3.033 1 88.44 85 VAL A O 1
ATOM 670 N N . ILE A 1 86 ? 8.445 -7.66 -4.422 1 88.62 86 ILE A N 1
ATOM 671 C CA . ILE A 1 86 ? 7.355 -7.141 -3.607 1 88.62 86 ILE A CA 1
ATOM 672 C C . ILE A 1 86 ? 6.094 -7.02 -4.457 1 88.62 86 ILE A C 1
ATOM 674 O O . ILE A 1 86 ? 5.754 -5.93 -4.93 1 88.62 86 ILE A O 1
ATOM 678 N N . PRO A 1 87 ? 5.387 -8.18 -4.633 1 93.94 87 PRO A N 1
ATOM 679 C CA . PRO A 1 87 ? 4.129 -8.062 -5.375 1 93.94 87 PRO A CA 1
ATOM 680 C C . PRO A 1 87 ? 3.148 -7.086 -4.73 1 93.94 87 PRO A C 1
ATOM 682 O O . PRO A 1 87 ? 3.193 -6.871 -3.516 1 93.94 87 PRO A O 1
ATOM 685 N N . ASP A 1 88 ? 2.301 -6.543 -5.551 1 95.31 88 ASP A N 1
ATOM 686 C CA . ASP A 1 88 ? 1.304 -5.633 -5 1 95.31 88 ASP A CA 1
ATOM 687 C C . ASP A 1 88 ? 0.367 -6.359 -4.035 1 95.31 88 ASP A C 1
ATOM 689 O O . ASP A 1 88 ? 0.054 -5.848 -2.959 1 95.31 88 ASP A O 1
ATOM 693 N N . LEU A 1 89 ? -0.084 -7.539 -4.457 1 98.06 89 LEU A N 1
ATOM 694 C CA . LEU A 1 89 ? -0.915 -8.359 -3.588 1 98.06 89 LEU A CA 1
ATOM 695 C C . LEU A 1 89 ? -0.55 -9.836 -3.723 1 98.06 89 LEU A C 1
ATOM 697 O O . LEU A 1 89 ? -0.037 -10.258 -4.762 1 98.06 89 LEU A O 1
ATOM 701 N N . MET A 1 90 ? -0.868 -10.547 -2.656 1 97.88 90 MET A N 1
ATOM 702 C CA . MET A 1 90 ? -0.791 -12.008 -2.637 1 97.88 90 MET A CA 1
ATOM 703 C C . MET A 1 90 ? -1.953 -12.602 -1.852 1 97.88 90 MET A C 1
ATOM 705 O O . MET A 1 90 ? -2.508 -11.953 -0.964 1 97.88 90 MET A O 1
ATOM 709 N N . TRP A 1 91 ? -2.314 -13.75 -2.246 1 98.56 91 TRP A N 1
ATOM 710 C CA . TRP A 1 91 ? -3.213 -14.57 -1.438 1 98.56 91 TRP A CA 1
ATOM 711 C C . TRP A 1 91 ? -2.684 -15.992 -1.303 1 98.56 91 TRP A C 1
ATOM 713 O O . TRP A 1 91 ? -2.127 -16.547 -2.254 1 98.56 91 TRP A O 1
ATOM 723 N N . MET A 1 92 ? -2.789 -16.484 -0.172 1 97.75 92 MET A N 1
ATOM 724 C CA . MET A 1 92 ? -2.363 -17.875 0.051 1 97.75 92 MET A CA 1
ATOM 725 C C . MET A 1 92 ? -3.262 -18.562 1.071 1 97.75 92 MET A C 1
ATOM 727 O O . MET A 1 92 ? -3.848 -17.906 1.934 1 97.75 92 MET A O 1
ATOM 731 N N . THR A 1 93 ? -3.373 -19.859 0.948 1 97.75 93 THR A N 1
ATOM 732 C CA . THR A 1 93 ? -4.129 -20.672 1.902 1 97.75 93 THR A CA 1
ATOM 733 C C . THR A 1 93 ? -3.551 -20.531 3.307 1 97.75 93 THR A C 1
ATOM 735 O O . THR A 1 93 ? -2.383 -20.172 3.469 1 97.75 93 THR A O 1
ATOM 738 N N . LYS A 1 94 ? -4.34 -20.859 4.266 1 95.69 94 LYS A N 1
ATOM 739 C CA . LYS A 1 94 ? -3.906 -20.781 5.66 1 95.69 94 LYS A CA 1
ATOM 740 C C . LYS A 1 94 ? -2.643 -21.609 5.883 1 95.69 94 LYS A C 1
ATOM 742 O O . LYS A 1 94 ? -1.719 -21.172 6.566 1 95.69 94 LYS A O 1
ATOM 747 N N . VAL A 1 95 ? -2.621 -22.75 5.324 1 95.69 95 VAL A N 1
ATOM 748 C CA . VAL A 1 95 ? -1.495 -23.656 5.5 1 95.69 95 VAL A CA 1
ATOM 749 C C . VAL A 1 95 ? -0.237 -23.047 4.887 1 95.69 95 VAL A C 1
ATOM 751 O O . VAL A 1 95 ? 0.82 -23.016 5.523 1 95.69 95 VAL A O 1
ATOM 754 N N . LYS A 1 96 ? -0.348 -22.516 3.701 1 95.94 96 LYS A N 1
ATOM 755 C CA . LYS A 1 96 ? 0.81 -21.906 3.047 1 95.94 96 LYS A CA 1
ATOM 756 C C . LYS A 1 96 ? 1.263 -20.656 3.783 1 95.94 96 LYS A C 1
ATOM 758 O O . LYS A 1 96 ? 2.463 -20.391 3.912 1 95.94 96 LYS A O 1
ATOM 763 N N . TYR A 1 97 ? 0.293 -19.891 4.23 1 95.19 97 TYR A N 1
ATOM 764 C CA . TYR A 1 97 ? 0.628 -18.672 4.977 1 95.19 97 TYR A CA 1
ATOM 765 C C . TYR A 1 97 ? 1.515 -19 6.172 1 95.19 97 TYR A C 1
ATOM 767 O O . TYR A 1 97 ? 2.572 -18.391 6.352 1 95.19 97 TYR A O 1
ATOM 775 N N . ALA A 1 98 ? 1.144 -19.969 6.949 1 93.25 98 ALA A N 1
ATOM 776 C CA . ALA A 1 98 ? 1.87 -20.359 8.156 1 93.25 98 ALA A CA 1
ATOM 777 C C . ALA A 1 98 ? 3.262 -20.875 7.82 1 93.25 98 ALA A C 1
ATOM 779 O O . ALA A 1 98 ? 4.211 -20.688 8.586 1 93.25 98 ALA A O 1
ATOM 780 N N . ASN A 1 99 ? 3.396 -21.438 6.672 1 94.5 99 ASN A N 1
ATOM 781 C CA . ASN A 1 99 ? 4.652 -22.078 6.293 1 94.5 99 ASN A CA 1
ATOM 782 C C . ASN A 1 99 ? 5.609 -21.078 5.637 1 94.5 99 ASN A C 1
ATOM 784 O O . ASN A 1 99 ? 6.828 -21.25 5.695 1 94.5 99 ASN A O 1
ATOM 788 N N . LEU A 1 100 ? 5.02 -20.062 5.016 1 94 100 LEU A N 1
ATOM 789 C CA . LEU A 1 100 ? 5.852 -19.219 4.172 1 94 100 LEU A CA 1
ATOM 790 C C . LEU A 1 100 ? 6.324 -17.984 4.941 1 94 100 LEU A C 1
ATOM 792 O O . LEU A 1 100 ? 7.324 -17.359 4.578 1 94 100 LEU A O 1
ATOM 796 N N . ILE A 1 101 ? 5.586 -17.547 5.918 1 88.69 101 ILE A N 1
ATOM 797 C CA . ILE A 1 101 ? 5.922 -16.297 6.598 1 88.69 101 ILE A CA 1
ATOM 798 C C . ILE A 1 101 ? 7.098 -16.516 7.543 1 88.69 101 ILE A C 1
ATOM 800 O O . ILE A 1 101 ? 7.129 -17.516 8.281 1 88.69 101 ILE A O 1
ATOM 804 N N . ASP A 1 102 ? 8.078 -15.672 7.484 1 83.25 102 ASP A N 1
ATOM 805 C CA . ASP A 1 102 ? 9.211 -15.789 8.398 1 83.25 102 ASP A CA 1
ATOM 806 C C . ASP A 1 102 ? 9.031 -14.891 9.617 1 83.25 102 ASP A C 1
ATOM 808 O O . ASP A 1 102 ? 7.961 -14.312 9.82 1 83.25 102 ASP A O 1
ATOM 812 N N . GLU A 1 103 ? 10.078 -14.758 10.414 1 76.38 103 GLU A N 1
ATOM 813 C CA . GLU A 1 103 ? 9.992 -14.086 11.703 1 76.38 103 GLU A CA 1
ATOM 814 C C . GLU A 1 103 ? 9.859 -12.578 11.531 1 76.38 103 GLU A C 1
ATOM 816 O O . GLU A 1 103 ? 9.305 -11.891 12.391 1 76.38 103 GLU A O 1
ATOM 821 N N . VAL A 1 104 ? 10.305 -12.133 10.375 1 71.25 104 VAL A N 1
ATOM 822 C CA . VAL A 1 104 ? 10.297 -10.688 10.211 1 71.25 104 VAL A CA 1
ATOM 823 C C . VAL A 1 104 ? 9.117 -10.273 9.328 1 71.25 104 VAL A C 1
ATOM 825 O O . VAL A 1 104 ? 8.977 -9.102 8.984 1 71.25 104 VAL A O 1
ATOM 828 N N . GLY A 1 105 ? 8.297 -11.203 8.906 1 75.5 105 GLY A N 1
ATOM 829 C CA . GLY A 1 105 ? 7.07 -10.867 8.195 1 75.5 105 GLY A CA 1
ATOM 830 C C . GLY A 1 105 ? 7.223 -10.93 6.688 1 75.5 105 GLY A C 1
ATOM 831 O O . GLY A 1 105 ? 6.379 -10.414 5.953 1 75.5 105 GLY A O 1
ATOM 832 N N . HIS A 1 106 ? 8.336 -11.539 6.238 1 79.44 106 HIS A N 1
ATOM 833 C CA . HIS A 1 106 ? 8.5 -11.766 4.809 1 79.44 106 HIS A CA 1
ATOM 834 C C . HIS A 1 106 ? 8.094 -13.188 4.422 1 79.44 106 HIS A C 1
ATOM 836 O O . HIS A 1 106 ? 8.148 -14.102 5.25 1 79.44 106 HIS A O 1
ATOM 842 N N . PHE A 1 107 ? 7.754 -13.312 3.186 1 90.56 107 PHE A N 1
ATOM 843 C CA . PHE A 1 107 ? 7.297 -14.625 2.725 1 90.56 107 PHE A CA 1
ATOM 844 C C . PHE A 1 107 ? 8.367 -15.305 1.886 1 90.56 107 PHE A C 1
ATOM 846 O O . PHE A 1 107 ? 8.984 -14.672 1.021 1 90.56 107 PHE A O 1
ATOM 853 N N . ARG A 1 108 ? 8.57 -16.594 2.24 1 92.06 108 ARG A N 1
ATOM 854 C CA . ARG A 1 108 ? 9.547 -17.406 1.52 1 92.06 108 ARG A CA 1
ATOM 855 C C . ARG A 1 108 ? 8.867 -18.578 0.803 1 92.06 108 ARG A C 1
ATOM 857 O O . ARG A 1 108 ? 8.438 -19.531 1.44 1 92.06 108 ARG A O 1
ATOM 864 N N . GLY A 1 109 ? 8.773 -18.484 -0.493 1 93.75 109 GLY A N 1
ATOM 865 C CA . GLY A 1 109 ? 8.117 -19.5 -1.299 1 93.75 109 GLY A CA 1
ATOM 866 C C . GLY A 1 109 ? 6.934 -18.953 -2.086 1 93.75 109 GLY A C 1
ATOM 867 O O . GLY A 1 109 ? 6.547 -17.797 -1.917 1 93.75 109 GLY A O 1
ATOM 868 N N . ALA A 1 110 ? 6.344 -19.844 -2.91 1 96.31 110 ALA A N 1
ATOM 869 C CA . ALA A 1 110 ? 5.324 -19.406 -3.861 1 96.31 110 ALA A CA 1
ATOM 870 C C . ALA A 1 110 ? 3.949 -19.344 -3.203 1 96.31 110 ALA A C 1
ATOM 872 O O . ALA A 1 110 ? 3.459 -20.344 -2.676 1 96.31 110 ALA A O 1
ATOM 873 N N . PRO A 1 111 ? 3.289 -18.203 -3.234 1 98 111 PRO A N 1
ATOM 874 C CA . PRO A 1 111 ? 1.881 -18.141 -2.836 1 98 111 PRO A CA 1
ATOM 875 C C . PRO A 1 111 ? 0.949 -18.781 -3.865 1 98 111 PRO A C 1
ATOM 877 O O . PRO A 1 111 ? 1.399 -19.203 -4.934 1 98 111 PRO A O 1
ATOM 880 N N . ASP A 1 112 ? -0.337 -18.875 -3.473 1 98.56 112 ASP A N 1
ATOM 881 C CA . ASP A 1 112 ? -1.322 -19.438 -4.398 1 98.56 112 ASP A CA 1
ATOM 882 C C . ASP A 1 112 ? -1.686 -18.422 -5.484 1 98.56 112 ASP A C 1
ATOM 884 O O . ASP A 1 112 ? -1.919 -18.797 -6.633 1 98.56 112 ASP A O 1
ATOM 888 N N . LEU A 1 113 ? -1.682 -17.156 -5.09 1 98.81 113 LEU A N 1
ATOM 889 C CA . LEU A 1 113 ? -2.07 -16.078 -5.988 1 98.81 113 LEU A CA 1
ATOM 890 C C . LEU A 1 113 ? -1.145 -14.875 -5.824 1 98.81 113 LEU A C 1
ATOM 892 O O . LEU A 1 113 ? -0.843 -14.461 -4.703 1 98.81 113 LEU A O 1
ATOM 896 N N . VAL A 1 114 ? -0.602 -14.367 -6.934 1 98.69 114 VAL A N 1
ATOM 897 C CA . VAL A 1 114 ? 0.098 -13.094 -6.98 1 98.69 114 VAL A CA 1
ATOM 898 C C . VAL A 1 114 ? -0.662 -12.117 -7.883 1 98.69 114 VAL A C 1
ATOM 900 O O . VAL A 1 114 ? -1.141 -12.5 -8.953 1 98.69 114 VAL A O 1
ATOM 903 N N . ILE A 1 115 ? -0.797 -10.891 -7.477 1 98.81 115 ILE A N 1
ATOM 904 C CA . ILE A 1 115 ? -1.444 -9.852 -8.266 1 98.81 115 ILE A CA 1
ATOM 905 C C . ILE A 1 115 ? -0.498 -8.664 -8.43 1 98.81 115 ILE A C 1
ATOM 907 O O . ILE A 1 115 ? 0.072 -8.172 -7.449 1 98.81 115 ILE A O 1
ATOM 911 N N . GLU A 1 116 ? -0.309 -8.242 -9.641 1 98.25 116 GLU A N 1
ATOM 912 C CA . GLU A 1 116 ? 0.427 -7.016 -9.945 1 98.25 116 GLU A CA 1
ATOM 913 C C . GLU A 1 116 ? -0.478 -5.98 -10.602 1 98.25 116 GLU A C 1
ATOM 915 O O . GLU A 1 116 ? -1.293 -6.312 -11.469 1 98.25 116 GLU A O 1
ATOM 920 N N . VAL A 1 117 ? -0.386 -4.809 -10.156 1 97.38 117 VAL A N 1
ATOM 921 C CA . VAL A 1 117 ? -1.02 -3.666 -10.805 1 97.38 117 VAL A CA 1
ATOM 922 C C . VAL A 1 117 ? 0.011 -2.91 -11.641 1 97.38 117 VAL A C 1
ATOM 924 O O . VAL A 1 117 ? 1.064 -2.518 -11.133 1 97.38 117 VAL A O 1
ATOM 927 N N . LEU A 1 118 ? -0.297 -2.715 -12.875 1 94.94 118 LEU A N 1
ATOM 928 C CA . LEU A 1 118 ? 0.69 -2.156 -13.797 1 94.94 118 LEU A CA 1
ATOM 929 C C . LEU A 1 118 ? 1 -0.706 -13.438 1 94.94 118 LEU A C 1
ATOM 931 O O . LEU A 1 118 ? 0.099 0.057 -13.086 1 94.94 118 LEU A O 1
ATOM 935 N N . SER A 1 119 ? 2.24 -0.395 -13.453 1 87.69 119 SER A N 1
ATOM 936 C CA . SER A 1 119 ? 2.68 0.996 -13.398 1 87.69 119 SER A CA 1
ATOM 937 C C . SER A 1 119 ? 2.908 1.557 -14.797 1 87.69 119 SER A C 1
ATOM 939 O O . SER A 1 119 ? 3.186 0.805 -15.734 1 87.69 119 SER A O 1
ATOM 941 N N . PRO A 1 120 ? 2.777 2.799 -14.906 1 84.38 120 PRO A N 1
ATOM 942 C CA . PRO A 1 120 ? 2.98 3.375 -16.234 1 84.38 120 PRO A CA 1
ATOM 943 C C . PRO A 1 120 ? 4.402 3.176 -16.766 1 84.38 120 PRO A C 1
ATOM 945 O O . PRO A 1 120 ? 5.352 3.16 -15.977 1 84.38 120 PRO A O 1
ATOM 948 N N . GLY A 1 121 ? 4.52 2.936 -18.109 1 86.69 121 GLY A N 1
ATOM 949 C CA . GLY A 1 121 ? 5.812 2.836 -18.766 1 86.69 121 GLY A CA 1
ATOM 950 C C . GLY A 1 121 ? 6.086 1.458 -19.344 1 86.69 121 GLY A C 1
ATOM 951 O O . GLY A 1 121 ? 5.742 0.445 -18.734 1 86.69 121 GLY A O 1
ATOM 952 N N . ILE A 1 122 ? 6.703 1.396 -20.406 1 87.06 122 ILE A N 1
ATOM 953 C CA . ILE A 1 122 ? 6.945 0.174 -21.172 1 87.06 122 ILE A CA 1
ATOM 954 C C . ILE A 1 122 ? 7.84 -0.765 -20.359 1 87.06 122 ILE A C 1
ATOM 956 O O . ILE A 1 122 ? 7.633 -1.98 -20.359 1 87.06 122 ILE A O 1
ATOM 960 N N . LYS A 1 123 ? 8.781 -0.238 -19.672 1 83.12 123 LYS A N 1
ATOM 961 C CA . LYS A 1 123 ? 9.711 -1.047 -18.891 1 83.12 123 LYS A CA 1
ATOM 962 C C . LYS A 1 123 ? 9 -1.758 -17.75 1 83.12 123 LYS A C 1
ATOM 964 O O . LYS A 1 123 ? 9.258 -2.934 -17.484 1 83.12 123 LYS A O 1
ATOM 969 N N . ASN A 1 124 ? 8.133 -1.026 -17.078 1 85 124 ASN A N 1
ATOM 970 C CA . ASN A 1 124 ? 7.371 -1.614 -15.984 1 85 124 ASN A CA 1
ATOM 971 C C . ASN A 1 124 ? 6.422 -2.697 -16.484 1 85 124 ASN A C 1
ATOM 973 O O . ASN A 1 124 ? 6.293 -3.754 -15.859 1 85 124 ASN A O 1
ATOM 977 N N . GLU A 1 125 ? 5.84 -2.398 -17.609 1 91.12 125 GLU A N 1
ATOM 978 C CA . GLU A 1 125 ? 4.918 -3.371 -18.172 1 91.12 125 GLU A CA 1
ATOM 979 C C . GLU A 1 125 ? 5.645 -4.645 -18.594 1 91.12 125 GLU A C 1
ATOM 981 O O . GLU A 1 125 ? 5.16 -5.754 -18.359 1 91.12 125 GLU A O 1
ATOM 986 N N . ARG A 1 126 ? 6.746 -4.547 -19.234 1 90.44 126 ARG A N 1
ATOM 987 C CA . ARG A 1 126 ? 7.551 -5.703 -19.609 1 90.44 126 ARG A CA 1
ATOM 988 C C . ARG A 1 126 ? 7.973 -6.508 -18.391 1 90.44 126 ARG A C 1
ATOM 990 O O . ARG A 1 126 ? 7.953 -7.742 -18.422 1 90.44 126 ARG A O 1
ATOM 997 N N . ARG A 1 127 ? 8.344 -5.852 -17.359 1 90.12 127 ARG A N 1
ATOM 998 C CA . ARG A 1 127 ? 8.742 -6.516 -16.125 1 90.12 127 ARG A CA 1
ATOM 999 C C . ARG A 1 127 ? 7.621 -7.402 -15.594 1 90.12 127 ARG A C 1
ATOM 1001 O O . ARG A 1 127 ? 7.844 -8.57 -15.281 1 90.12 127 ARG A O 1
ATOM 1008 N N . ASP A 1 128 ? 6.426 -6.898 -15.547 1 94.19 128 ASP A N 1
ATOM 1009 C CA . ASP A 1 128 ? 5.309 -7.645 -14.977 1 94.19 128 ASP A CA 1
ATOM 1010 C C . ASP A 1 128 ? 4.812 -8.719 -15.945 1 94.19 128 ASP A C 1
ATOM 1012 O O . ASP A 1 128 ? 4.504 -9.836 -15.539 1 94.19 128 ASP A O 1
ATOM 1016 N N . ARG A 1 129 ? 4.891 -8.422 -17.234 1 96.31 129 ARG A N 1
ATOM 1017 C CA . ARG A 1 129 ? 4.266 -9.305 -18.203 1 96.31 129 ARG A CA 1
ATOM 1018 C C . ARG A 1 129 ? 5.238 -10.391 -18.672 1 96.31 129 ARG A C 1
ATOM 1020 O O . ARG A 1 129 ? 4.824 -11.406 -19.234 1 96.31 129 ARG A O 1
ATOM 1027 N N . GLN A 1 130 ? 6.496 -10.164 -18.484 1 95.19 130 GLN A N 1
ATOM 1028 C CA . GLN A 1 130 ? 7.465 -11.133 -18.984 1 95.19 130 GLN A CA 1
ATOM 1029 C C . GLN A 1 130 ? 8.367 -11.633 -17.844 1 95.19 130 GLN A C 1
ATOM 1031 O O . GLN A 1 130 ? 8.281 -12.797 -17.453 1 95.19 130 GLN A O 1
ATOM 1036 N N . VAL A 1 131 ? 9.102 -10.727 -17.234 1 93 131 VAL A N 1
ATOM 1037 C CA . VAL A 1 131 ? 10.125 -11.094 -16.266 1 93 131 VAL A CA 1
ATOM 1038 C C . VAL A 1 131 ? 9.469 -11.75 -15.047 1 93 131 VAL A C 1
ATOM 1040 O O . VAL A 1 131 ? 9.82 -12.875 -14.68 1 93 131 VAL A O 1
ATOM 1043 N N . LYS A 1 132 ? 8.5 -11.102 -14.516 1 95.31 132 LYS A N 1
ATOM 1044 C CA . LYS A 1 132 ? 7.871 -11.633 -13.312 1 95.31 132 LYS A CA 1
ATOM 1045 C C . LYS A 1 132 ? 6.977 -12.828 -13.641 1 95.31 132 LYS A C 1
ATOM 1047 O O . LYS A 1 132 ? 6.859 -13.758 -12.836 1 95.31 132 LYS A O 1
ATOM 1052 N N . LEU A 1 133 ? 6.379 -12.781 -14.789 1 97.31 133 LEU A N 1
ATOM 1053 C CA . LEU A 1 133 ? 5.613 -13.945 -15.227 1 97.31 133 LEU A CA 1
ATOM 1054 C C . LEU A 1 133 ? 6.488 -15.195 -15.266 1 97.31 133 LEU A C 1
ATOM 1056 O O . LEU A 1 133 ? 6.094 -16.25 -14.766 1 97.31 133 LEU A O 1
ATOM 1060 N N . LYS A 1 134 ? 7.641 -15.078 -15.836 1 95.88 134 LYS A N 1
ATOM 1061 C CA . LYS A 1 134 ? 8.578 -16.188 -15.898 1 95.88 134 LYS A CA 1
ATOM 1062 C C . LYS A 1 134 ? 9 -16.625 -14.5 1 95.88 134 LYS A C 1
ATOM 1064 O O . LYS A 1 134 ? 9.047 -17.828 -14.211 1 95.88 134 LYS A O 1
ATOM 1069 N N . LEU A 1 135 ? 9.289 -15.703 -13.633 1 95 135 LEU A N 1
ATOM 1070 C CA . LEU A 1 135 ? 9.695 -15.984 -12.258 1 95 135 LEU A CA 1
ATOM 1071 C C . LEU A 1 135 ? 8.609 -16.766 -11.523 1 95 135 LEU A C 1
ATOM 1073 O O . LEU A 1 135 ? 8.883 -17.828 -10.945 1 95 135 LEU A O 1
ATOM 1077 N N . TYR A 1 136 ? 7.371 -16.234 -11.57 1 97.69 136 TYR A N 1
ATOM 1078 C CA . TYR A 1 136 ? 6.27 -16.844 -10.836 1 97.69 136 TYR A CA 1
ATOM 1079 C C . TYR A 1 136 ? 5.922 -18.203 -11.414 1 97.69 136 TYR A C 1
ATOM 1081 O O . TYR A 1 136 ? 5.523 -19.109 -10.68 1 97.69 136 TYR A O 1
ATOM 1089 N N . SER A 1 137 ? 6.121 -18.344 -12.789 1 97.69 137 SER A N 1
ATOM 1090 C CA . SER A 1 137 ? 5.977 -19.656 -13.414 1 97.69 137 SER A CA 1
ATOM 1091 C C . SER A 1 137 ? 6.969 -20.656 -12.844 1 97.69 137 SER A C 1
ATOM 1093 O O . SER A 1 137 ? 6.582 -21.734 -12.391 1 97.69 137 SER A O 1
ATOM 1095 N N . ALA A 1 138 ? 8.18 -20.297 -12.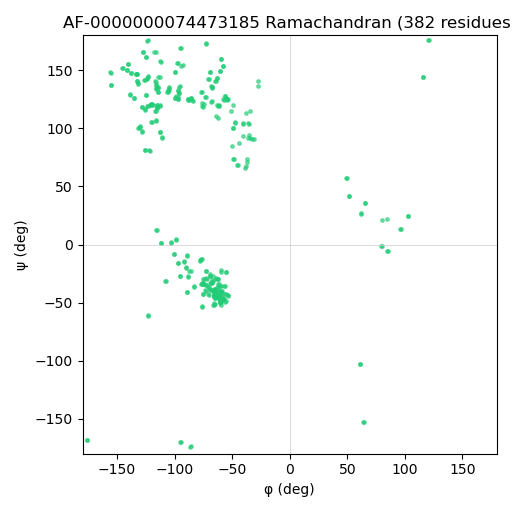789 1 96.06 138 ALA A N 1
ATOM 1096 C CA . ALA A 1 138 ? 9.258 -21.188 -12.367 1 96.06 138 ALA A CA 1
ATOM 1097 C C . ALA A 1 138 ? 9.133 -21.547 -10.891 1 96.06 138 ALA A C 1
ATOM 1099 O O . ALA A 1 138 ? 9.5 -22.641 -10.477 1 96.06 138 ALA A O 1
ATOM 1100 N N . GLN A 1 139 ? 8.586 -20.641 -10.07 1 95.88 139 GLN A N 1
ATOM 1101 C CA . GLN A 1 139 ? 8.609 -20.812 -8.617 1 95.88 139 GLN A CA 1
ATOM 1102 C C . GLN A 1 139 ? 7.355 -21.531 -8.133 1 95.88 139 GLN A C 1
ATOM 1104 O O . GLN A 1 139 ? 7.277 -21.938 -6.969 1 95.88 139 GLN A O 1
ATOM 1109 N N . GLY A 1 140 ? 6.344 -21.625 -8.977 1 97.19 140 GLY A N 1
ATOM 1110 C CA . GLY A 1 140 ? 5.219 -22.484 -8.633 1 97.19 140 GLY A CA 1
ATOM 1111 C C . GLY A 1 140 ? 4.012 -21.703 -8.141 1 97.19 140 GLY A C 1
ATOM 1112 O O . GLY A 1 140 ? 3.176 -22.25 -7.41 1 97.19 140 GLY A O 1
ATOM 1113 N N . VAL A 1 141 ? 3.891 -20.469 -8.508 1 97.94 141 VAL A N 1
ATOM 1114 C CA . VAL A 1 141 ? 2.697 -19.688 -8.195 1 97.94 141 VAL A CA 1
ATOM 1115 C C . VAL A 1 141 ? 1.484 -20.281 -8.898 1 97.94 141 VAL A C 1
ATOM 1117 O O . VAL A 1 141 ? 1.575 -20.719 -10.055 1 97.94 141 VAL A O 1
ATOM 1120 N N . GLY A 1 142 ? 0.325 -20.312 -8.211 1 98.31 142 GLY A N 1
ATOM 1121 C CA . GLY A 1 142 ? -0.868 -20.938 -8.758 1 98.31 142 GLY A CA 1
ATOM 1122 C C . GLY A 1 142 ? -1.551 -20.094 -9.812 1 98.31 142 GLY A C 1
ATOM 1123 O O . GLY A 1 142 ? -1.852 -20.578 -10.906 1 98.31 142 GLY A O 1
ATOM 1124 N N . GLU A 1 143 ? -1.847 -18.875 -9.492 1 98.81 143 GLU A N 1
ATOM 1125 C CA . GLU A 1 143 ? -2.396 -17.906 -10.43 1 98.81 143 GLU A CA 1
ATOM 1126 C C . GLU A 1 143 ? -1.66 -16.578 -10.344 1 98.81 143 GLU A C 1
ATOM 1128 O O . GLU A 1 143 ? -1.153 -16.203 -9.281 1 98.81 143 GLU A O 1
ATOM 1133 N N . TYR A 1 144 ? -1.576 -15.945 -11.484 1 98.81 144 TYR A N 1
ATOM 1134 C CA . TYR A 1 144 ? -1.006 -14.609 -11.602 1 98.81 144 TYR A CA 1
ATOM 1135 C C . TYR A 1 144 ? -1.98 -13.656 -12.289 1 98.81 144 TYR A C 1
ATOM 1137 O O . TYR A 1 144 ? -2.408 -13.906 -13.422 1 98.81 144 TYR A O 1
ATOM 1145 N N . TRP A 1 145 ? -2.451 -12.586 -11.547 1 98.94 145 TRP A N 1
ATOM 1146 C CA . TRP A 1 145 ? -3.357 -11.578 -12.086 1 98.94 145 TRP A CA 1
ATOM 1147 C C . TRP A 1 145 ? -2.625 -10.266 -12.336 1 98.94 145 TRP A C 1
ATOM 1149 O O . TRP A 1 145 ? -1.834 -9.82 -11.5 1 98.94 145 TRP A O 1
ATOM 1159 N N . ILE A 1 146 ? -2.822 -9.727 -13.492 1 98.75 146 ILE A N 1
ATOM 1160 C CA . ILE A 1 146 ? -2.27 -8.414 -13.82 1 98.75 146 ILE A CA 1
ATOM 1161 C C . ILE A 1 146 ? -3.404 -7.422 -14.055 1 98.75 146 ILE A C 1
ATOM 1163 O O . ILE A 1 146 ? -4.203 -7.594 -14.977 1 98.75 146 ILE A O 1
ATOM 1167 N N . ALA A 1 147 ? -3.461 -6.414 -13.234 1 98.69 147 ALA A N 1
ATOM 1168 C CA . ALA A 1 147 ? -4.469 -5.363 -13.367 1 98.69 147 ALA A CA 1
ATOM 1169 C C . ALA A 1 147 ? -3.91 -4.156 -14.109 1 98.69 147 ALA A C 1
ATOM 1171 O O . ALA A 1 147 ? -2.887 -3.592 -13.719 1 98.69 147 ALA A O 1
ATOM 1172 N N . ASP A 1 148 ? -4.551 -3.76 -15.133 1 97.69 148 ASP A N 1
ATOM 1173 C CA . ASP A 1 148 ? -4.254 -2.58 -15.938 1 97.69 148 ASP A CA 1
ATOM 1174 C C . ASP A 1 148 ? -5.324 -1.508 -15.758 1 97.69 148 ASP A C 1
ATOM 1176 O O . ASP A 1 148 ? -6.32 -1.491 -16.484 1 97.69 148 ASP A O 1
ATOM 1180 N N . TRP A 1 149 ? -5.07 -0.609 -14.797 1 95.62 149 TRP A N 1
ATOM 1181 C CA . TRP A 1 149 ? -6.09 0.373 -14.445 1 95.62 149 TRP A CA 1
ATOM 1182 C C . TRP A 1 149 ? -6.281 1.382 -15.578 1 95.62 149 TRP A C 1
ATOM 1184 O O . TRP A 1 149 ? -7.375 1.93 -15.75 1 95.62 149 TRP A O 1
ATOM 1194 N N . LYS A 1 150 ? -5.273 1.621 -16.375 1 94.19 150 LYS A N 1
ATOM 1195 C CA . LYS A 1 150 ? -5.383 2.572 -17.469 1 94.19 150 LYS A CA 1
ATOM 1196 C C . LYS A 1 150 ? -6.375 2.084 -18.531 1 94.19 150 LYS A C 1
ATOM 1198 O O . LYS A 1 150 ? -7.223 2.85 -18.984 1 94.19 150 LYS A O 1
ATOM 1203 N N . ASN A 1 151 ? -6.285 0.815 -18.875 1 96.25 151 ASN A N 1
ATOM 1204 C CA . ASN A 1 151 ? -7.168 0.241 -19.891 1 96.25 151 ASN A CA 1
ATOM 1205 C C . ASN A 1 151 ? -8.336 -0.511 -19.25 1 96.25 151 ASN A C 1
ATOM 1207 O O . ASN A 1 151 ? -9.117 -1.156 -19.938 1 96.25 151 ASN A O 1
ATOM 1211 N N . GLN A 1 152 ? -8.461 -0.488 -17.969 1 97.56 152 GLN A N 1
ATOM 1212 C CA . GLN A 1 152 ? -9.5 -1.144 -17.188 1 97.56 152 GLN A CA 1
ATOM 1213 C C . GLN A 1 152 ? -9.656 -2.605 -17.594 1 97.56 152 GLN A C 1
ATOM 1215 O O . GLN A 1 152 ? -10.758 -3.049 -17.922 1 97.56 152 GLN A O 1
ATOM 1220 N N . ARG A 1 153 ? -8.508 -3.287 -17.469 1 97.62 153 ARG A N 1
ATOM 1221 C CA . ARG A 1 153 ? -8.406 -4.68 -17.891 1 97.62 153 ARG A CA 1
ATOM 1222 C C . ARG A 1 153 ? -7.723 -5.527 -16.828 1 97.62 153 ARG A C 1
ATOM 1224 O O . ARG A 1 153 ? -6.84 -5.047 -16.109 1 97.62 153 ARG A O 1
ATOM 1231 N N . MET A 1 154 ? -8.148 -6.809 -16.719 1 98.62 154 MET A N 1
ATOM 1232 C CA . MET A 1 154 ? -7.551 -7.809 -15.844 1 98.62 154 MET A CA 1
ATOM 1233 C C . MET A 1 154 ? -7.105 -9.031 -16.625 1 98.62 154 MET A C 1
ATOM 1235 O O . MET A 1 154 ? -7.914 -9.664 -17.312 1 98.62 154 MET A O 1
ATOM 1239 N N . GLU A 1 155 ? -5.855 -9.344 -16.609 1 98.81 155 GLU A N 1
ATOM 1240 C CA . GLU A 1 155 ? -5.336 -10.578 -17.172 1 98.81 155 GLU A CA 1
ATOM 1241 C C . GLU A 1 155 ? -5.172 -11.656 -16.109 1 98.81 155 GLU A C 1
ATOM 1243 O O . GLU A 1 155 ? -4.598 -11.398 -15.039 1 98.81 155 GLU A O 1
ATOM 1248 N N . VAL A 1 156 ? -5.684 -12.82 -16.406 1 98.81 156 VAL A N 1
ATOM 1249 C CA . VAL A 1 156 ? -5.598 -13.938 -15.477 1 98.81 156 VAL A CA 1
ATOM 1250 C C . VAL A 1 156 ? -4.742 -15.047 -16.078 1 98.81 156 VAL A C 1
ATOM 1252 O O . VAL A 1 156 ? -5.066 -15.586 -17.141 1 98.81 156 VAL A O 1
ATOM 1255 N N . TYR A 1 157 ? -3.648 -15.328 -15.391 1 98.81 157 TYR A N 1
ATOM 1256 C CA . TYR A 1 157 ? -2.787 -16.453 -15.742 1 98.81 157 TYR A CA 1
ATOM 1257 C C . TYR A 1 157 ? -2.977 -17.609 -14.773 1 98.81 157 TYR A C 1
ATOM 1259 O O . TYR A 1 157 ? -3.014 -17.406 -13.555 1 98.81 157 TYR A O 1
ATOM 1267 N N . ARG A 1 158 ? -3.084 -18.812 -15.289 1 98.5 158 ARG A N 1
ATOM 1268 C CA . ARG A 1 158 ? -3.227 -20.016 -14.469 1 98.5 158 ARG A CA 1
ATOM 1269 C C . ARG A 1 158 ? -2.135 -21.031 -14.781 1 98.5 158 ARG A C 1
ATOM 1271 O O . ARG A 1 158 ? -1.734 -21.172 -15.938 1 98.5 158 ARG A O 1
ATOM 1278 N N . ARG A 1 159 ? -1.745 -21.641 -13.703 1 97.69 159 ARG A N 1
ATOM 1279 C CA . ARG A 1 159 ? -0.697 -22.656 -13.852 1 97.69 159 ARG A CA 1
ATOM 1280 C C . ARG A 1 159 ? -1.207 -23.859 -14.625 1 97.69 159 ARG A C 1
ATOM 1282 O O . ARG A 1 159 ? -2.252 -24.422 -14.289 1 97.69 159 ARG A O 1
ATOM 1289 N N . GLU A 1 160 ? -0.587 -24.172 -15.648 1 95.62 160 GLU A N 1
ATOM 1290 C CA . GLU A 1 160 ? -0.706 -25.406 -16.422 1 95.62 160 GLU A CA 1
ATOM 1291 C C . GLU A 1 160 ? 0.626 -26.141 -16.484 1 95.62 160 GLU A C 1
ATOM 1293 O O . GLU A 1 160 ? 1.535 -25.734 -17.219 1 95.62 160 GLU A O 1
ATOM 1298 N N . ASN A 1 161 ? 0.702 -27.219 -15.727 1 91.75 161 ASN A N 1
ATOM 1299 C CA . ASN A 1 161 ? 1.953 -27.953 -15.555 1 91.75 161 ASN A CA 1
ATOM 1300 C C . ASN A 1 161 ? 3.033 -27.078 -14.93 1 91.75 161 ASN A C 1
ATOM 1302 O O . ASN A 1 161 ? 2.938 -26.703 -13.766 1 91.75 161 ASN A O 1
ATOM 1306 N N . VAL A 1 162 ? 3.992 -26.562 -15.641 1 92.44 162 VAL A N 1
ATOM 1307 C CA . VAL A 1 162 ? 5.113 -25.875 -15.008 1 92.44 162 VAL A CA 1
ATOM 1308 C C . VAL A 1 162 ? 5.109 -24.406 -15.414 1 92.44 162 VAL A C 1
ATOM 1310 O O . VAL A 1 162 ? 6.047 -23.656 -15.102 1 92.44 162 VAL A O 1
ATOM 1313 N N . MET A 1 163 ? 3.91 -23.969 -16.047 1 96.88 163 MET A N 1
ATOM 1314 C CA . MET A 1 163 ? 3.906 -22.594 -16.547 1 96.88 163 MET A CA 1
ATOM 1315 C C . MET A 1 163 ? 2.586 -21.891 -16.234 1 96.88 163 MET A C 1
ATOM 1317 O O . MET A 1 163 ? 1.53 -22.531 -16.234 1 96.88 163 MET A O 1
ATOM 1321 N N . LEU A 1 164 ? 2.699 -20.594 -16.016 1 98.5 164 LEU A N 1
ATOM 1322 C CA . LEU A 1 164 ? 1.518 -19.75 -15.984 1 98.5 164 LEU A CA 1
ATOM 1323 C C . LEU A 1 164 ? 1.13 -19.297 -17.391 1 98.5 164 LEU A C 1
ATOM 1325 O O . LEU A 1 164 ? 1.957 -18.75 -18.125 1 98.5 164 LEU A O 1
ATOM 1329 N N . LYS A 1 165 ? -0.105 -19.562 -17.703 1 98.38 165 LYS A N 1
ATOM 1330 C CA . LYS A 1 165 ? -0.598 -19.203 -19.031 1 98.38 165 LYS A CA 1
ATOM 1331 C C . LYS A 1 165 ? -1.82 -18.297 -18.938 1 98.38 165 LYS A C 1
ATOM 1333 O O . LYS A 1 165 ? -2.67 -18.484 -18.062 1 98.38 165 LYS A O 1
ATOM 1338 N N . LEU A 1 166 ? -1.907 -17.375 -19.875 1 98.5 166 LEU A N 1
ATOM 1339 C CA . LEU A 1 166 ? -3.068 -16.484 -19.922 1 98.5 166 LEU A CA 1
ATOM 1340 C C . LEU A 1 166 ? -4.344 -17.281 -20.188 1 98.5 166 LEU A C 1
ATOM 1342 O O . LEU A 1 166 ? -4.469 -17.938 -21.219 1 98.5 166 LEU A O 1
ATOM 1346 N N . THR A 1 167 ? -5.289 -17.219 -19.281 1 97.94 167 THR A N 1
ATOM 1347 C CA . THR A 1 167 ? -6.52 -18 -19.422 1 97.94 167 THR A CA 1
ATOM 1348 C C . THR A 1 167 ? -7.695 -17.078 -19.766 1 97.94 167 THR A C 1
ATOM 1350 O O . THR A 1 167 ? -8.625 -17.5 -20.453 1 97.94 167 THR A O 1
ATOM 1353 N N . MET A 1 168 ? -7.656 -15.82 -19.266 1 97.56 168 MET A N 1
ATOM 1354 C CA . MET A 1 168 ? -8.758 -14.891 -19.531 1 97.56 168 MET A CA 1
ATOM 1355 C C . MET A 1 168 ? -8.281 -13.445 -19.438 1 97.56 168 MET A C 1
ATOM 1357 O O . MET A 1 168 ? -7.336 -13.141 -18.719 1 97.56 168 MET A O 1
ATOM 1361 N N . THR A 1 169 ? -8.883 -12.641 -20.219 1 98.5 169 THR A N 1
ATOM 1362 C CA . THR A 1 169 ? -8.82 -11.18 -20.125 1 98.5 169 THR A CA 1
ATOM 1363 C C . THR A 1 169 ? -10.203 -10.594 -19.875 1 98.5 169 THR A C 1
ATOM 1365 O O . THR A 1 169 ? -11.141 -10.844 -20.625 1 98.5 169 THR A O 1
ATOM 1368 N N . LEU A 1 170 ? -10.305 -9.914 -18.781 1 98.69 170 LEU A N 1
ATOM 1369 C CA . LEU A 1 170 ? -11.578 -9.344 -18.359 1 98.69 170 LEU A CA 1
ATOM 1370 C C . LEU A 1 170 ? -11.539 -7.82 -18.422 1 98.69 170 LEU A C 1
ATOM 1372 O O . LEU A 1 170 ? -10.461 -7.219 -18.375 1 98.69 170 LEU A O 1
ATOM 1376 N N . TYR A 1 171 ? -12.719 -7.262 -18.516 1 98 171 TYR A N 1
ATOM 1377 C CA . TYR A 1 171 ? -12.859 -5.812 -18.609 1 98 171 TYR A CA 1
ATOM 1378 C C . TYR A 1 171 ? -13.773 -5.293 -17.5 1 98 171 TYR A C 1
ATOM 1380 O O . TYR A 1 171 ? -14.305 -6.074 -16.703 1 98 171 TYR A O 1
ATOM 1388 N N . ALA A 1 172 ? -13.883 -3.98 -17.438 1 96.94 172 ALA A N 1
ATOM 1389 C CA . ALA A 1 172 ? -14.594 -3.322 -16.344 1 96.94 172 ALA A CA 1
ATOM 1390 C C . ALA A 1 172 ? -16.016 -3.852 -16.219 1 96.94 172 ALA A C 1
ATOM 1392 O O . ALA A 1 172 ? -16.578 -3.898 -15.125 1 96.94 172 ALA A O 1
ATOM 1393 N N . THR A 1 173 ? -16.609 -4.406 -17.281 1 97 173 THR A N 1
ATOM 1394 C CA . THR A 1 173 ? -18 -4.859 -17.281 1 97 173 THR A CA 1
ATOM 1395 C C . THR A 1 173 ? -18.094 -6.312 -16.828 1 97 173 THR A C 1
ATOM 1397 O O . THR A 1 173 ? -19.203 -6.828 -16.609 1 97 173 THR A O 1
ATOM 1400 N N . ASP A 1 174 ? -16.984 -6.965 -16.688 1 98.31 174 ASP A N 1
ATOM 1401 C CA . ASP A 1 174 ? -16.953 -8.383 -16.344 1 98.31 174 ASP A CA 1
ATOM 1402 C C . ASP A 1 174 ? -16.781 -8.578 -14.844 1 98.31 174 ASP A C 1
ATOM 1404 O O . ASP A 1 174 ? -16.594 -7.613 -14.102 1 98.31 174 ASP A O 1
ATOM 1408 N N . ALA A 1 175 ? -16.969 -9.836 -14.406 1 98.5 175 ALA A N 1
ATOM 1409 C CA . ALA A 1 175 ? -16.703 -10.242 -13.031 1 98.5 175 ALA A CA 1
ATOM 1410 C C . ALA A 1 175 ? -15.547 -11.234 -12.969 1 98.5 175 ALA A C 1
ATOM 1412 O O . ALA A 1 175 ? -15.453 -12.141 -13.797 1 98.5 175 ALA A O 1
ATOM 1413 N N . LEU A 1 176 ? -14.656 -11.062 -12.055 1 98.44 176 LEU A N 1
ATOM 1414 C CA . LEU A 1 176 ? -13.5 -11.922 -11.812 1 98.44 176 LEU A CA 1
ATOM 1415 C C . LEU A 1 176 ? -13.852 -13.055 -10.859 1 98.44 176 LEU A C 1
ATOM 1417 O O . LEU A 1 176 ? -14.445 -12.82 -9.797 1 98.44 176 LEU A O 1
ATOM 1421 N N . THR A 1 177 ? -13.625 -14.289 -11.273 1 98.25 177 THR A N 1
ATOM 1422 C CA . THR A 1 177 ? -13.711 -15.484 -10.445 1 98.25 177 THR A CA 1
ATOM 1423 C C . THR A 1 177 ? -12.43 -16.312 -10.547 1 98.25 177 THR A C 1
ATOM 1425 O O . THR A 1 177 ? -11.586 -16.047 -11.406 1 98.25 177 THR A O 1
ATOM 1428 N N . SER A 1 178 ? -12.258 -17.234 -9.656 1 97.88 178 SER A N 1
ATOM 1429 C CA . SER A 1 178 ? -11.086 -18.109 -9.68 1 97.88 178 SER A CA 1
ATOM 1430 C C . SER A 1 178 ? -11.375 -19.438 -8.969 1 97.88 178 SER A C 1
ATOM 1432 O O . SER A 1 178 ? -11.992 -19.453 -7.906 1 97.88 178 SER A O 1
ATOM 1434 N N . PRO A 1 179 ? -10.953 -20.547 -9.531 1 96.38 179 PRO A N 1
ATOM 1435 C CA . PRO A 1 179 ? -11.07 -21.828 -8.805 1 96.38 179 PRO A CA 1
ATOM 1436 C C . PRO A 1 179 ? 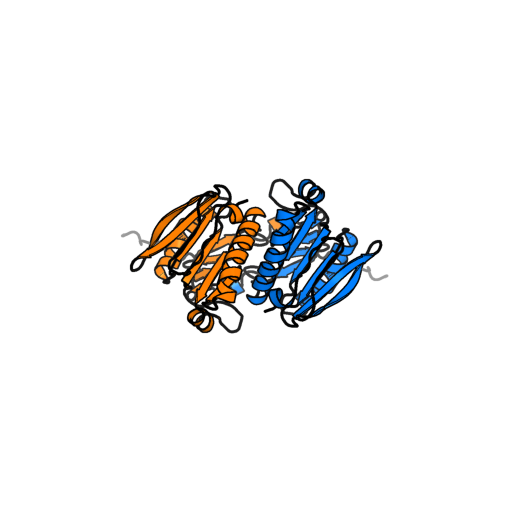-10.305 -21.812 -7.484 1 96.38 179 PRO A C 1
ATOM 1438 O O . PRO A 1 179 ? -10.617 -22.609 -6.586 1 96.38 179 PRO A O 1
ATOM 1441 N N . LEU A 1 180 ? -9.281 -20.953 -7.32 1 95.94 180 LEU A N 1
ATOM 1442 C CA . LEU A 1 180 ? -8.508 -20.828 -6.09 1 95.94 180 LEU A CA 1
ATOM 1443 C C . LEU A 1 180 ? -9.367 -20.266 -4.965 1 95.94 180 LEU A C 1
ATOM 1445 O O . LEU A 1 180 ? -9.055 -20.453 -3.785 1 95.94 180 LEU A O 1
ATOM 1449 N N . LEU A 1 181 ? -10.383 -19.5 -5.359 1 98 181 LEU A N 1
ATOM 1450 C CA . LEU A 1 181 ? -11.203 -18.75 -4.422 1 98 181 LEU A CA 1
ATOM 1451 C C . LEU A 1 181 ? -12.672 -19.156 -4.543 1 98 181 LEU A C 1
ATOM 1453 O O . LEU A 1 181 ? -13.484 -18.391 -5.07 1 98 181 LEU A O 1
ATOM 1457 N N . PRO A 1 182 ? -13.031 -20.281 -3.916 1 97.69 182 PRO A N 1
ATOM 1458 C CA . PRO A 1 182 ? -14.398 -20.766 -4.074 1 97.69 182 PRO A CA 1
ATOM 1459 C C . PRO A 1 182 ? -15.445 -19.75 -3.654 1 97.69 182 PRO A C 1
ATOM 1461 O O . PRO A 1 182 ? -15.383 -19.203 -2.545 1 97.69 182 PRO A O 1
ATOM 1464 N N . GLY A 1 183 ? -16.391 -19.422 -4.578 1 97.44 183 GLY A N 1
ATOM 1465 C CA . GLY A 1 183 ? -17.5 -18.531 -4.289 1 97.44 183 GLY A CA 1
ATOM 1466 C C . GLY A 1 183 ? -17.156 -17.062 -4.453 1 97.44 183 GLY A C 1
ATOM 1467 O O . GLY A 1 183 ? -18.016 -16.188 -4.328 1 97.44 183 GLY A O 1
ATOM 1468 N N . PHE A 1 184 ? -15.867 -16.797 -4.73 1 98.06 184 PHE A N 1
ATOM 1469 C CA . PHE A 1 184 ? -15.406 -15.414 -4.902 1 98.06 184 PHE A CA 1
ATOM 1470 C C . PHE A 1 184 ? -15.891 -14.844 -6.227 1 98.06 184 PHE A C 1
ATOM 1472 O O . PHE A 1 184 ? -15.742 -15.477 -7.277 1 98.06 184 PHE A O 1
ATOM 1479 N N . VAL A 1 185 ? -16.547 -13.695 -6.168 1 98.12 185 VAL A N 1
ATOM 1480 C CA . VAL A 1 185 ? -16.969 -12.945 -7.348 1 98.12 185 VAL A CA 1
ATOM 1481 C C . VAL A 1 185 ? -16.641 -11.461 -7.156 1 98.12 185 VAL A C 1
ATOM 1483 O O . VAL A 1 185 ? -17.016 -10.867 -6.145 1 98.12 185 VAL A O 1
ATOM 1486 N N . CYS A 1 186 ? -15.93 -10.891 -8.094 1 98.19 186 CYS A N 1
ATOM 1487 C CA . CYS A 1 186 ? -15.531 -9.492 -8 1 98.19 186 CYS A CA 1
ATOM 1488 C C . CYS A 1 186 ? -15.906 -8.734 -9.266 1 98.19 186 CYS A C 1
ATOM 1490 O O . CYS A 1 186 ? -15.242 -8.867 -10.297 1 98.19 186 CYS A O 1
ATOM 1492 N N . PRO A 1 187 ? -17.078 -7.996 -9.25 1 98 187 PRO A N 1
ATOM 1493 C CA . PRO A 1 187 ? -17.297 -7.082 -10.375 1 98 187 PRO A CA 1
ATOM 1494 C C . PRO A 1 187 ? -16.141 -6.105 -10.57 1 98 187 PRO A C 1
ATOM 1496 O O . PRO A 1 187 ? -15.766 -5.387 -9.633 1 98 187 PRO A O 1
ATOM 1499 N N . LEU A 1 188 ? -15.539 -6.039 -11.742 1 98.12 188 LEU A N 1
ATOM 1500 C CA . LEU A 1 188 ? -14.297 -5.305 -11.953 1 98.12 188 LEU A CA 1
ATOM 1501 C C . LEU A 1 188 ? -14.555 -3.805 -12.016 1 98.12 188 LEU A C 1
ATOM 1503 O O . LEU A 1 188 ? -13.625 -3.004 -11.898 1 98.12 188 LEU A O 1
ATOM 1507 N N . ALA A 1 189 ? -15.828 -3.41 -12.125 1 96.38 189 ALA A N 1
ATOM 1508 C CA . ALA A 1 189 ? -16.172 -1.992 -12.094 1 96.38 189 ALA A CA 1
ATOM 1509 C C . ALA A 1 189 ? -15.781 -1.364 -10.758 1 96.38 189 ALA A C 1
ATOM 1511 O O . ALA A 1 189 ? -15.367 -0.203 -10.711 1 96.38 189 ALA A O 1
ATOM 1512 N N . GLN A 1 190 ? -15.875 -2.137 -9.711 1 95.19 190 GLN A N 1
ATOM 1513 C CA . GLN A 1 190 ? -15.602 -1.591 -8.383 1 95.19 190 GLN A CA 1
ATOM 1514 C C . GLN A 1 190 ? -14.102 -1.464 -8.133 1 95.19 190 GLN A C 1
ATOM 1516 O O . GLN A 1 190 ? -13.68 -0.816 -7.176 1 95.19 190 GLN A O 1
ATOM 1521 N N . ILE A 1 191 ? -13.336 -2.123 -9.023 1 97.19 191 ILE A N 1
ATOM 1522 C CA . ILE A 1 191 ? -11.883 -2.08 -8.883 1 97.19 191 ILE A CA 1
ATOM 1523 C C . ILE A 1 191 ? -11.32 -0.884 -9.648 1 97.19 191 ILE A C 1
ATOM 1525 O O . ILE A 1 191 ? -10.422 -0.194 -9.164 1 97.19 191 ILE A O 1
ATOM 1529 N N . PHE A 1 192 ? -11.875 -0.609 -10.875 1 94.75 192 PHE A N 1
ATOM 1530 C CA . PHE A 1 192 ? -11.258 0.344 -11.789 1 94.75 192 PHE A CA 1
ATOM 1531 C C . PHE A 1 192 ? -11.969 1.691 -11.727 1 94.75 192 PHE A C 1
ATOM 1533 O O . PHE A 1 192 ? -11.469 2.686 -12.266 1 94.75 192 PHE A O 1
ATOM 1540 N N . GLU A 1 193 ? -13.062 1.8 -11.062 1 82.12 193 GLU A N 1
ATOM 1541 C CA . GLU A 1 193 ? -13.789 3.066 -11.039 1 82.12 193 GLU A CA 1
ATOM 1542 C C . GLU A 1 193 ? -13.062 4.102 -10.18 1 82.12 193 GLU A C 1
ATOM 1544 O O . GLU A 1 193 ? -12.398 3.748 -9.203 1 82.12 193 GLU A O 1
ATOM 1549 N N . MET B 1 1 ? 53.688 -15.391 -35.438 1 31.88 1 MET B N 1
ATOM 1550 C CA . MET B 1 1 ? 53.406 -15.125 -34.031 1 31.88 1 MET B CA 1
ATOM 1551 C C . MET B 1 1 ? 51.906 -14.898 -33.812 1 31.88 1 MET B C 1
ATOM 1553 O O . MET B 1 1 ? 51.312 -14.039 -34.469 1 31.88 1 MET B O 1
ATOM 1557 N N . THR B 1 2 ? 51.188 -15.969 -33.344 1 35.78 2 THR B N 1
ATOM 1558 C CA . THR B 1 2 ? 49.75 -16.062 -33.188 1 35.78 2 THR B CA 1
ATOM 1559 C C . THR B 1 2 ? 49.219 -15.047 -32.188 1 35.78 2 THR B C 1
ATOM 1561 O O . THR B 1 2 ? 49.781 -14.906 -31.094 1 35.78 2 THR B O 1
ATOM 1564 N N . PRO B 1 3 ? 48.5 -14 -32.656 1 37.06 3 PRO B N 1
ATOM 1565 C CA . PRO B 1 3 ? 48.094 -12.938 -31.75 1 37.06 3 PRO B CA 1
ATOM 1566 C C . PRO B 1 3 ? 47.438 -13.484 -30.484 1 37.06 3 PRO B C 1
ATOM 1568 O O . PRO B 1 3 ? 46.781 -14.523 -30.516 1 37.06 3 PRO B O 1
ATOM 1571 N N . ALA B 1 4 ? 48 -13.203 -29.297 1 39.19 4 ALA B N 1
ATOM 1572 C CA . ALA B 1 4 ? 47.562 -13.555 -27.953 1 39.19 4 ALA B CA 1
ATOM 1573 C C . ALA B 1 4 ? 46.094 -13.172 -27.766 1 39.19 4 ALA B C 1
ATOM 1575 O O . ALA B 1 4 ? 45.719 -12.016 -27.953 1 39.19 4 ALA B O 1
ATOM 1576 N N . PHE B 1 5 ? 45.094 -14.008 -28.156 1 31.12 5 PHE B N 1
ATOM 1577 C CA . PHE B 1 5 ? 43.656 -13.805 -27.938 1 31.12 5 PHE B CA 1
ATOM 1578 C C . PHE B 1 5 ? 43.375 -13.445 -26.484 1 31.12 5 PHE B C 1
ATOM 1580 O O . PHE B 1 5 ? 43.656 -14.242 -25.578 1 31.12 5 PHE B O 1
ATOM 1587 N N . ILE B 1 6 ? 43.688 -12.242 -26.047 1 41.66 6 ILE B N 1
ATOM 1588 C CA . ILE B 1 6 ? 43.312 -11.891 -24.688 1 41.66 6 ILE B CA 1
ATOM 1589 C C . ILE B 1 6 ? 41.844 -12.234 -24.453 1 41.66 6 ILE B C 1
ATOM 1591 O O . ILE B 1 6 ? 40.969 -11.766 -25.188 1 41.66 6 ILE B O 1
ATOM 1595 N N . PRO B 1 7 ? 41.5 -13.312 -23.828 1 38.97 7 PRO B N 1
ATOM 1596 C CA . PRO B 1 7 ? 40.094 -13.672 -23.625 1 38.97 7 PRO B CA 1
ATOM 1597 C C . PRO B 1 7 ? 39.25 -12.516 -23.094 1 38.97 7 PRO B C 1
ATOM 1599 O O . PRO B 1 7 ? 39.75 -11.688 -22.328 1 38.97 7 PRO B O 1
ATOM 1602 N N . ALA B 1 8 ? 38.438 -11.891 -23.906 1 38.88 8 ALA B N 1
ATOM 1603 C CA . ALA B 1 8 ? 37.469 -10.844 -23.531 1 38.88 8 ALA B CA 1
ATOM 1604 C C . ALA B 1 8 ? 36.812 -11.148 -22.188 1 38.88 8 ALA B C 1
ATOM 1606 O O . ALA B 1 8 ? 36.094 -12.148 -22.062 1 38.88 8 ALA B O 1
ATOM 1607 N N . THR B 1 9 ? 37.438 -11.141 -21.047 1 38.66 9 THR B N 1
ATOM 1608 C CA . THR B 1 9 ? 36.719 -11.266 -19.781 1 38.66 9 THR B CA 1
ATOM 1609 C C . THR B 1 9 ? 35.5 -10.375 -19.75 1 38.66 9 THR B C 1
ATOM 1611 O O . THR B 1 9 ? 35.594 -9.148 -19.828 1 38.66 9 THR B O 1
ATOM 1614 N N . SER B 1 10 ? 34.469 -10.586 -20.484 1 40.03 10 SER B N 1
ATOM 1615 C CA . SER B 1 10 ? 33.219 -9.844 -20.484 1 40.03 10 SER B CA 1
ATOM 1616 C C . SER B 1 10 ? 32.844 -9.367 -19.078 1 40.03 10 SER B C 1
ATOM 1618 O O . SER B 1 10 ? 33 -10.117 -18.109 1 40.03 10 SER B O 1
ATOM 1620 N N . PRO B 1 11 ? 32.969 -8.133 -18.641 1 42.06 11 PRO B N 1
ATOM 1621 C CA . PRO B 1 11 ? 32.688 -7.617 -17.297 1 42.06 11 PRO B CA 1
ATOM 1622 C C . PRO B 1 11 ? 31.516 -8.305 -16.641 1 42.06 11 PRO B C 1
ATOM 1624 O O . PRO B 1 11 ? 30.469 -8.477 -17.266 1 42.06 11 PRO B O 1
ATOM 1627 N N . HIS B 1 12 ? 31.656 -9.375 -15.859 1 44.38 12 HIS B N 1
ATOM 1628 C CA . HIS B 1 12 ? 30.734 -10.203 -15.086 1 44.38 12 HIS B CA 1
ATOM 1629 C C . HIS B 1 12 ? 29.625 -9.367 -14.453 1 44.38 12 HIS B C 1
ATOM 1631 O O . HIS B 1 12 ? 29.906 -8.445 -13.68 1 44.38 12 HIS B O 1
ATOM 1637 N N . GLN B 1 13 ? 28.719 -8.938 -15.227 1 53.44 13 GLN B N 1
ATOM 1638 C CA . GLN B 1 13 ? 27.562 -8.211 -14.695 1 53.44 13 GLN B CA 1
ATOM 1639 C C . GLN B 1 13 ? 27.188 -8.727 -13.305 1 53.44 13 GLN B C 1
ATOM 1641 O O . GLN B 1 13 ? 26.953 -9.922 -13.125 1 53.44 13 GLN B O 1
ATOM 1646 N N . ARG B 1 14 ? 27.719 -8.156 -12.273 1 54.72 14 ARG B N 1
ATOM 1647 C CA . ARG B 1 14 ? 27.484 -8.484 -10.875 1 54.72 14 ARG B CA 1
ATOM 1648 C C . ARG B 1 14 ? 26.016 -8.773 -10.609 1 54.72 14 ARG B C 1
ATOM 1650 O O . ARG B 1 14 ? 25.141 -7.977 -10.992 1 54.72 14 ARG B O 1
ATOM 1657 N N . LEU B 1 15 ? 25.703 -10.094 -10.461 1 68.06 15 LEU B N 1
ATOM 1658 C CA . LEU B 1 15 ? 24.359 -10.508 -10.055 1 68.06 15 LEU B CA 1
ATOM 1659 C C . LEU B 1 15 ? 24 -9.953 -8.68 1 68.06 15 LEU B C 1
ATOM 1661 O O . LEU B 1 15 ? 24.812 -10.016 -7.754 1 68.06 15 LEU B O 1
ATOM 1665 N N . TRP B 1 16 ? 22.969 -9.172 -8.602 1 69.56 16 TRP B N 1
ATOM 1666 C CA . TRP B 1 16 ? 22.469 -8.641 -7.336 1 69.56 16 TRP B CA 1
ATOM 1667 C C . TRP B 1 16 ? 21.875 -9.758 -6.469 1 69.56 16 TRP B C 1
ATOM 1669 O O . TRP B 1 16 ? 21.25 -10.688 -6.98 1 69.56 16 TRP B O 1
ATOM 1679 N N . THR B 1 17 ? 22.219 -9.688 -5.188 1 71.56 17 THR B N 1
ATOM 1680 C CA . THR B 1 17 ? 21.656 -10.594 -4.195 1 71.56 17 THR B CA 1
ATOM 1681 C C . THR B 1 17 ? 20.859 -9.82 -3.146 1 71.56 17 THR B C 1
ATOM 1683 O O . THR B 1 17 ? 20.938 -8.586 -3.092 1 71.56 17 THR B O 1
ATOM 1686 N N . ARG B 1 18 ? 20.125 -10.547 -2.441 1 69.44 18 ARG B N 1
ATOM 1687 C CA . ARG B 1 18 ? 19.391 -9.945 -1.332 1 69.44 18 ARG B CA 1
ATOM 1688 C C . ARG B 1 18 ? 20.328 -9.172 -0.409 1 69.44 18 ARG B C 1
ATOM 1690 O O . ARG B 1 18 ? 19.969 -8.102 0.086 1 69.44 18 ARG B O 1
ATOM 1697 N N . ALA B 1 19 ? 21.469 -9.766 -0.087 1 68.81 19 ALA B N 1
ATOM 1698 C CA . ALA B 1 19 ? 22.453 -9.125 0.783 1 68.81 19 ALA B CA 1
ATOM 1699 C C . ALA B 1 19 ? 22.875 -7.766 0.227 1 68.81 19 ALA B C 1
ATOM 1701 O O . ALA B 1 19 ? 23.125 -6.828 0.986 1 68.81 19 ALA B O 1
ATOM 1702 N N . ASP B 1 20 ? 22.953 -7.684 -1.123 1 65.06 20 ASP B N 1
ATOM 1703 C CA . ASP B 1 20 ? 23.328 -6.426 -1.771 1 65.06 20 ASP B CA 1
ATOM 1704 C C . ASP B 1 20 ? 22.266 -5.355 -1.538 1 65.06 20 ASP B C 1
ATOM 1706 O O . ASP B 1 20 ? 22.578 -4.176 -1.396 1 65.06 20 ASP B O 1
ATOM 1710 N N . LEU B 1 21 ? 21.047 -5.863 -1.577 1 63.75 21 LEU B N 1
ATOM 1711 C CA . LEU B 1 21 ? 19.953 -4.922 -1.353 1 63.75 21 LEU B CA 1
ATOM 1712 C C . LEU B 1 21 ? 20.062 -4.273 0.023 1 63.75 21 LEU B C 1
ATOM 1714 O O . LEU B 1 21 ? 19.719 -3.102 0.194 1 63.75 21 LEU B O 1
ATOM 1718 N N . GLU B 1 22 ? 20.531 -5.121 0.896 1 61.53 22 GLU B N 1
ATOM 1719 C CA . GLU B 1 22 ? 20.688 -4.621 2.258 1 61.53 22 GLU B CA 1
ATOM 1720 C C . GLU B 1 22 ? 21.688 -3.469 2.314 1 61.53 22 GLU B C 1
ATOM 1722 O O . GLU B 1 22 ? 21.641 -2.646 3.232 1 61.53 22 GLU B O 1
ATOM 1727 N N . LEU B 1 23 ? 22.625 -3.576 1.341 1 54.72 23 LEU B N 1
ATOM 1728 C CA . LEU B 1 23 ? 23.688 -2.578 1.323 1 54.72 23 LEU B CA 1
ATOM 1729 C C . LEU B 1 23 ? 23.234 -1.314 0.601 1 54.72 23 LEU B C 1
ATOM 1731 O O . LEU B 1 23 ? 23.891 -0.269 0.707 1 54.72 23 LEU B O 1
ATOM 1735 N N . LEU B 1 24 ? 22.484 -1.608 -0.399 1 53.53 24 LEU B N 1
ATOM 1736 C CA . LEU B 1 24 ? 21.969 -0.408 -1.051 1 53.53 24 LEU B CA 1
ATOM 1737 C C . LEU B 1 24 ? 21.266 0.497 -0.047 1 53.53 24 LEU B C 1
ATOM 1739 O O . LEU B 1 24 ? 20.703 0.017 0.938 1 53.53 24 LEU B O 1
ATOM 1743 N N . PRO B 1 25 ? 21.703 1.678 -0.016 1 45.12 25 PRO B N 1
ATOM 1744 C CA . PRO B 1 25 ? 20.859 2.438 0.915 1 45.12 25 PRO B CA 1
ATOM 1745 C C . PRO B 1 25 ? 19.438 1.88 1.02 1 45.12 25 PRO B C 1
ATOM 1747 O O . PRO B 1 25 ? 18.953 1.23 0.088 1 45.12 25 PRO B O 1
ATOM 1750 N N . GLU B 1 26 ? 18.766 1.818 2.197 1 44.22 26 GLU B N 1
ATOM 1751 C CA . GLU B 1 26 ? 17.672 1.006 2.703 1 44.22 26 GLU B CA 1
ATOM 1752 C C . GLU B 1 26 ? 16.594 0.799 1.635 1 44.22 26 GLU B C 1
ATOM 1754 O O . GLU B 1 26 ? 16.141 1.761 1.018 1 44.22 26 GLU B O 1
ATOM 1759 N N . ASN B 1 27 ? 16.594 -0.321 0.805 1 42.66 27 ASN B N 1
ATOM 1760 C CA . ASN B 1 27 ? 15.82 -1.123 -0.144 1 42.66 27 ASN B CA 1
ATOM 1761 C C . ASN B 1 27 ? 14.344 -1.16 0.218 1 42.66 27 ASN B C 1
ATOM 1763 O O . ASN B 1 27 ? 13.977 -1.607 1.307 1 42.66 27 ASN B O 1
ATOM 1767 N N . GLY B 1 28 ? 13.602 -0.595 -0.633 1 49.22 28 GLY B N 1
ATOM 1768 C CA . GLY B 1 28 ? 12.164 -0.432 -0.469 1 49.22 28 GLY B CA 1
ATOM 1769 C C . GLY B 1 28 ? 11.797 0.734 0.429 1 49.22 28 GLY B C 1
ATOM 1770 O O . GLY B 1 28 ? 10.734 0.728 1.06 1 49.22 28 GLY B O 1
ATOM 1771 N N . ASN B 1 29 ? 12.93 1.47 0.361 1 55.59 29 ASN B N 1
ATOM 1772 C CA . ASN B 1 29 ? 12.836 2.602 1.276 1 55.59 29 ASN B CA 1
ATOM 1773 C C . ASN B 1 29 ? 11.906 3.682 0.741 1 55.59 29 ASN B C 1
ATOM 1775 O O . ASN B 1 29 ? 11.875 3.941 -0.464 1 55.59 29 ASN B O 1
ATOM 1779 N N . ARG B 1 30 ? 11.016 3.895 1.487 1 65.25 30 ARG B N 1
ATOM 1780 C CA . ARG B 1 30 ? 10.281 5.145 1.328 1 65.25 30 ARG B CA 1
ATOM 1781 C C . ARG B 1 30 ? 11.086 6.328 1.851 1 65.25 30 ARG B C 1
ATOM 1783 O O . ARG B 1 30 ? 11.625 6.277 2.959 1 65.25 30 ARG B O 1
ATOM 1790 N N . TYR B 1 31 ? 11.375 7.285 0.807 1 68.88 31 TYR B N 1
ATOM 1791 C CA . TYR B 1 31 ? 12.094 8.492 1.204 1 68.88 31 TYR B CA 1
ATOM 1792 C C . TYR B 1 31 ? 11.133 9.648 1.435 1 68.88 31 TYR B C 1
ATOM 1794 O O . TYR B 1 31 ? 10.242 9.898 0.616 1 68.88 31 TYR B O 1
ATOM 1802 N N . GLU B 1 32 ? 11.258 10.242 2.621 1 72.62 32 GLU B N 1
ATOM 1803 C CA . GLU B 1 32 ? 10.477 11.43 2.955 1 72.62 32 GLU B CA 1
ATOM 1804 C C . GLU B 1 32 ? 11.383 12.578 3.404 1 72.62 32 GLU B C 1
ATOM 1806 O O . GLU B 1 32 ? 12.438 12.344 3.996 1 72.62 32 GLU B O 1
ATOM 1811 N N . ILE B 1 33 ? 11.055 13.75 3.021 1 72.5 33 ILE B N 1
ATOM 1812 C CA . ILE B 1 33 ? 11.742 14.953 3.492 1 72.5 33 ILE B CA 1
ATOM 1813 C C . ILE B 1 33 ? 10.805 15.781 4.359 1 72.5 33 ILE B C 1
ATOM 1815 O O . ILE B 1 33 ? 9.695 16.125 3.936 1 72.5 33 ILE B O 1
ATOM 1819 N N . VAL B 1 34 ? 11.141 16 5.582 1 77.38 34 VAL B N 1
ATOM 1820 C CA . VAL B 1 34 ? 10.43 16.906 6.477 1 77.38 34 VAL B CA 1
ATOM 1821 C C . VAL B 1 34 ? 11.375 18 6.969 1 77.38 34 VAL B C 1
ATOM 1823 O O . VAL B 1 34 ? 12.383 17.703 7.625 1 77.38 34 VAL B O 1
ATOM 1826 N N . ASP B 1 35 ? 11.031 19.188 6.676 1 81.5 35 ASP B N 1
ATOM 1827 C CA . ASP B 1 35 ? 11.867 20.344 7.039 1 81.5 35 ASP B CA 1
ATOM 1828 C C . ASP B 1 35 ? 13.305 20.141 6.57 1 81.5 35 ASP B C 1
ATOM 1830 O O . ASP B 1 35 ? 14.25 20.375 7.328 1 81.5 35 ASP B O 1
ATOM 1834 N N . GLY B 1 36 ? 13.469 19.656 5.465 1 77.06 36 GLY B N 1
ATOM 1835 C CA . GLY B 1 36 ? 14.766 19.516 4.832 1 77.06 36 GLY B CA 1
ATOM 1836 C C . GLY B 1 36 ? 15.539 18.297 5.336 1 77.06 36 GLY B C 1
ATOM 1837 O O . GLY B 1 36 ? 16.672 18.062 4.91 1 77.06 36 GLY B O 1
ATOM 1838 N N . GLU B 1 37 ? 14.891 17.609 6.273 1 75.25 37 GLU B N 1
ATOM 1839 C CA . GLU B 1 37 ? 15.547 16.406 6.785 1 75.25 37 GLU B CA 1
ATOM 1840 C C . GLU B 1 37 ? 15.047 15.156 6.062 1 75.25 37 GLU B C 1
ATOM 1842 O O . GLU B 1 37 ? 13.844 15.016 5.816 1 75.25 37 GLU B O 1
ATOM 1847 N N . LEU B 1 38 ? 16 14.289 5.703 1 75.62 38 LEU B N 1
ATOM 1848 C CA . LEU B 1 38 ? 15.672 13.062 4.977 1 75.62 38 LEU B CA 1
ATOM 1849 C C . LEU B 1 38 ? 15.352 11.93 5.938 1 75.62 38 LEU B C 1
ATOM 1851 O O . LEU B 1 38 ? 16.109 11.672 6.879 1 75.62 38 LEU B O 1
ATOM 1855 N N . PHE B 1 39 ? 14.203 11.359 5.754 1 71.94 39 PHE B N 1
ATOM 1856 C CA . PHE B 1 39 ? 13.781 10.164 6.473 1 71.94 39 PHE B CA 1
ATOM 1857 C C . PHE B 1 39 ? 13.633 8.984 5.52 1 71.94 39 PHE B C 1
ATOM 1859 O O . PHE B 1 39 ? 13.039 9.117 4.445 1 71.94 39 PHE B O 1
ATOM 1866 N N . VAL B 1 40 ? 14.234 7.781 5.871 1 67.31 40 VAL B N 1
ATOM 1867 C CA . VAL B 1 40 ? 14.227 6.59 5.023 1 67.31 40 VAL B CA 1
ATOM 1868 C C . VAL B 1 40 ? 13.555 5.438 5.762 1 67.31 40 VAL B C 1
ATOM 1870 O O . VAL B 1 40 ? 13.875 5.164 6.922 1 67.31 40 VAL B O 1
ATOM 1873 N N . THR B 1 41 ? 12.523 4.945 5.188 1 65.06 41 THR B N 1
ATOM 1874 C CA . THR B 1 41 ? 11.883 3.777 5.777 1 65.06 41 THR B CA 1
ATOM 1875 C C . THR B 1 41 ? 12.039 2.559 4.871 1 65.06 41 THR B C 1
ATOM 1877 O O . THR B 1 41 ? 12.133 2.693 3.65 1 65.06 41 THR B O 1
ATOM 1880 N N . THR B 1 42 ? 12.219 1.271 5.477 1 67.31 42 THR B N 1
ATOM 1881 C CA . THR B 1 42 ? 12.398 0.006 4.773 1 67.31 42 THR B CA 1
ATOM 1882 C C . THR B 1 42 ? 11.047 -0.617 4.43 1 67.31 42 THR B C 1
ATOM 1884 O O . THR B 1 42 ? 10 0.012 4.609 1 67.31 42 THR B O 1
ATOM 1887 N N . ILE B 1 43 ? 11.086 -1.892 3.855 1 70.12 43 ILE B N 1
ATOM 1888 C CA . ILE B 1 43 ? 9.867 -2.615 3.504 1 70.12 43 ILE B CA 1
ATOM 1889 C C . ILE B 1 43 ? 8.977 -2.752 4.734 1 70.12 43 ILE B C 1
ATOM 1891 O O . ILE B 1 43 ? 9.43 -3.201 5.789 1 70.12 43 ILE B O 1
ATOM 1895 N N . PRO B 1 44 ? 7.801 -2.348 4.492 1 78.88 44 PRO B N 1
ATOM 1896 C CA . PRO B 1 44 ? 6.895 -2.361 5.645 1 78.88 44 PRO B CA 1
ATOM 1897 C C . PRO B 1 44 ? 6.535 -3.775 6.094 1 78.88 44 PRO B C 1
ATOM 1899 O O . PRO B 1 44 ? 6.527 -4.703 5.281 1 78.88 44 PRO B O 1
ATOM 1902 N N . HIS B 1 45 ? 6.32 -3.904 7.344 1 84 45 HIS B N 1
ATOM 1903 C CA . HIS B 1 45 ? 5.805 -5.141 7.926 1 84 45 HIS B CA 1
ATOM 1904 C C . HIS B 1 45 ? 4.438 -5.492 7.355 1 84 45 HIS B C 1
ATOM 1906 O O . HIS B 1 45 ? 3.641 -4.602 7.051 1 84 45 HIS B O 1
ATOM 1912 N N . SER B 1 46 ? 4.172 -6.816 7.285 1 87.69 46 SER B N 1
ATOM 1913 C CA . SER B 1 46 ? 2.912 -7.285 6.719 1 87.69 46 SER B CA 1
ATOM 1914 C C . SER B 1 46 ? 1.718 -6.727 7.484 1 87.69 46 SER B C 1
ATOM 1916 O O . SER B 1 46 ? 0.714 -6.336 6.887 1 87.69 46 SER B O 1
ATOM 1918 N N . LYS B 1 47 ? 1.755 -6.637 8.828 1 90.81 47 LYS B N 1
ATOM 1919 C CA . LYS B 1 47 ? 0.651 -6.141 9.648 1 90.81 47 LYS B CA 1
ATOM 1920 C C . LYS B 1 47 ? 0.439 -4.645 9.43 1 90.81 47 LYS B C 1
ATOM 1922 O O . LYS B 1 47 ? -0.691 -4.156 9.484 1 90.81 47 LYS B O 1
ATOM 1927 N N . HIS B 1 48 ? 1.521 -3.945 9.18 1 92.94 48 HIS B N 1
ATOM 1928 C CA . HIS B 1 48 ? 1.418 -2.537 8.812 1 92.94 48 HIS B CA 1
ATOM 1929 C C . HIS B 1 48 ? 0.612 -2.365 7.531 1 92.94 48 HIS B C 1
ATOM 1931 O O . HIS B 1 48 ? -0.344 -1.586 7.492 1 92.94 48 HIS B O 1
ATOM 1937 N N . GLN B 1 49 ? 0.94 -3.135 6.57 1 92.81 49 GLN B N 1
ATOM 1938 C CA . GLN B 1 49 ? 0.289 -3.021 5.27 1 92.81 49 GLN B CA 1
ATOM 1939 C C . GLN B 1 49 ? -1.163 -3.486 5.34 1 92.81 49 GLN B C 1
ATOM 1941 O O . GLN B 1 49 ? -2.041 -2.895 4.707 1 92.81 49 GLN B O 1
ATOM 1946 N N . LYS B 1 50 ? -1.386 -4.535 6.109 1 94.62 50 LYS B N 1
ATOM 1947 C CA . LYS B 1 50 ? -2.752 -5.02 6.289 1 94.62 50 LYS B CA 1
ATOM 1948 C C . LYS B 1 50 ? -3.629 -3.955 6.945 1 94.62 50 LYS B C 1
ATOM 1950 O O . LYS B 1 50 ? -4.77 -3.742 6.531 1 94.62 50 LYS B O 1
ATOM 1955 N N . THR B 1 51 ? -3.061 -3.307 7.945 1 96.94 51 THR B N 1
ATOM 1956 C CA . THR B 1 51 ? -3.771 -2.221 8.609 1 96.94 51 THR B CA 1
ATOM 1957 C C . THR B 1 51 ? -4.078 -1.093 7.629 1 96.94 51 THR B C 1
ATOM 1959 O O . THR B 1 51 ? -5.195 -0.574 7.602 1 96.94 51 THR B O 1
ATOM 1962 N N . CYS B 1 52 ? -3.139 -0.753 6.766 1 97.5 52 CYS B N 1
ATOM 1963 C CA . CYS B 1 52 ? -3.355 0.257 5.734 1 97.5 52 CYS B CA 1
ATOM 1964 C C . CYS B 1 52 ? -4.496 -0.145 4.812 1 97.5 52 CYS B C 1
ATOM 1966 O O . CYS B 1 52 ? -5.406 0.647 4.559 1 97.5 52 CYS B O 1
ATOM 1968 N N . GLY B 1 53 ? -4.426 -1.381 4.348 1 97.94 53 GLY B N 1
ATOM 1969 C CA . GLY B 1 53 ? -5.441 -1.87 3.428 1 97.94 53 GLY B CA 1
ATOM 1970 C C . GLY B 1 53 ? -6.836 -1.865 4.023 1 97.94 53 GLY B C 1
ATOM 1971 O O . GLY B 1 53 ? -7.801 -1.483 3.355 1 97.94 53 GLY B O 1
ATOM 1972 N N . ARG B 1 54 ? -6.961 -2.234 5.273 1 98.25 54 ARG B N 1
ATOM 1973 C CA . ARG B 1 54 ? -8.266 -2.318 5.914 1 98.25 54 ARG B CA 1
ATOM 1974 C C . ARG B 1 54 ? -8.828 -0.928 6.203 1 98.25 54 ARG B C 1
ATOM 1976 O O . ARG B 1 54 ? -10.023 -0.688 6.043 1 98.25 54 ARG B O 1
ATOM 1983 N N . LEU B 1 55 ? -7.957 -0.017 6.621 1 98.56 55 LEU B N 1
ATOM 1984 C CA . LEU B 1 55 ? -8.391 1.361 6.809 1 98.56 55 LEU B CA 1
ATOM 1985 C C . LEU B 1 55 ? -8.836 1.98 5.488 1 98.56 55 LEU B C 1
ATOM 1987 O O . LEU B 1 55 ? -9.852 2.674 5.434 1 98.56 55 LEU B O 1
ATOM 1991 N N . PHE B 1 56 ? -8.086 1.711 4.445 1 98.5 56 PHE B N 1
ATOM 1992 C CA . PHE B 1 56 ? -8.469 2.182 3.119 1 98.5 56 PHE B CA 1
ATOM 1993 C C . PHE B 1 56 ? -9.844 1.65 2.73 1 98.5 56 PHE B C 1
ATOM 1995 O O . PHE B 1 56 ? -10.695 2.404 2.26 1 98.5 56 PHE B O 1
ATOM 2002 N N . ALA B 1 57 ? -10.062 0.391 2.967 1 98 57 ALA B N 1
ATOM 2003 C CA . ALA B 1 57 ? -11.297 -0.283 2.562 1 98 57 ALA B CA 1
ATOM 2004 C C . ALA B 1 57 ? -12.516 0.348 3.232 1 98 57 ALA B C 1
ATOM 2006 O O . ALA B 1 57 ? -13.508 0.652 2.568 1 98 57 ALA B O 1
ATOM 2007 N N . VAL B 1 58 ? -12.43 0.586 4.523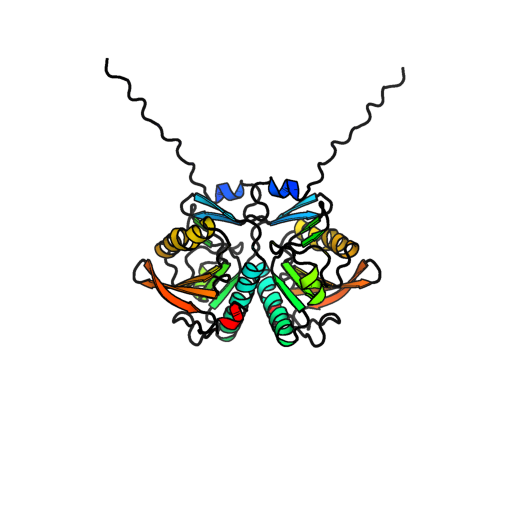 1 98 58 VAL B N 1
ATOM 2008 C CA . VAL B 1 58 ? -13.586 1.097 5.254 1 98 58 VAL B CA 1
ATOM 2009 C C . VAL B 1 58 ? -13.844 2.549 4.859 1 98 58 VAL B C 1
ATOM 2011 O O . VAL B 1 58 ? -14.992 2.965 4.719 1 98 58 VAL B O 1
ATOM 2014 N N . LEU B 1 59 ? -12.781 3.328 4.621 1 98.19 59 LEU B N 1
ATOM 2015 C CA . LEU B 1 59 ? -12.945 4.723 4.219 1 98.19 59 LEU B CA 1
ATOM 2016 C C . LEU B 1 59 ? -13.484 4.82 2.797 1 98.19 59 LEU B C 1
ATOM 2018 O O . LEU B 1 59 ? -14.383 5.625 2.523 1 98.19 59 LEU B O 1
ATOM 2022 N N . ASP B 1 60 ? -12.945 3.994 1.916 1 97.69 60 ASP B N 1
ATOM 2023 C CA . ASP B 1 60 ? -13.359 4.004 0.517 1 97.69 60 ASP B CA 1
ATOM 2024 C C . ASP B 1 60 ? -14.812 3.562 0.373 1 97.69 60 ASP B C 1
ATOM 2026 O O . ASP B 1 60 ? -15.578 4.156 -0.394 1 97.69 60 ASP B O 1
ATOM 2030 N N . ARG B 1 61 ? -15.172 2.557 1.136 1 95.94 61 ARG B N 1
ATOM 2031 C CA . ARG B 1 61 ? -16.547 2.053 1.111 1 95.94 61 ARG B CA 1
ATOM 2032 C C . ARG B 1 61 ? -17.531 3.117 1.58 1 95.94 61 ARG B C 1
ATOM 2034 O O . ARG B 1 61 ? -18.641 3.207 1.068 1 95.94 61 ARG B O 1
ATOM 2041 N N . TRP B 1 62 ? -17.094 3.883 2.549 1 97.56 62 TRP B N 1
ATOM 2042 C CA . TRP B 1 62 ? -17.938 4.969 3.037 1 97.56 62 TRP B CA 1
ATOM 2043 C C . TRP B 1 62 ? -17.953 6.137 2.055 1 97.56 62 TRP B C 1
ATOM 2045 O O . TRP B 1 62 ? -19.016 6.691 1.754 1 97.56 62 TRP B O 1
ATOM 2055 N N . SER B 1 63 ? -16.828 6.492 1.512 1 97.06 63 SER B N 1
ATOM 2056 C CA . SER B 1 63 ? -16.656 7.711 0.73 1 97.06 63 SER B CA 1
ATOM 2057 C C . SER B 1 63 ? -17.328 7.598 -0.634 1 97.06 63 SER B C 1
ATOM 2059 O O . SER B 1 63 ? -17.875 8.57 -1.14 1 97.06 63 SER B O 1
ATOM 2061 N N . CYS B 1 64 ? -17.328 6.422 -1.237 1 93.94 64 CYS B N 1
ATOM 2062 C CA . CYS B 1 64 ? -17.797 6.25 -2.609 1 93.94 64 CYS B CA 1
ATOM 2063 C C . CYS B 1 64 ? -19.297 6.531 -2.717 1 93.94 64 CYS B C 1
ATOM 2065 O O . CYS B 1 64 ? -19.719 7.41 -3.469 1 93.94 64 CYS B O 1
ATOM 2067 N N . PRO B 1 65 ? -20.094 5.906 -1.896 1 94.12 65 PRO B N 1
ATOM 2068 C CA . PRO B 1 65 ? -21.531 6.16 -2.035 1 94.12 65 PRO B CA 1
ATOM 2069 C C . PRO B 1 65 ? -21.938 7.547 -1.542 1 94.12 65 PRO B C 1
ATOM 2071 O O . PRO B 1 65 ? -22.891 8.125 -2.043 1 94.12 65 PRO B O 1
ATOM 2074 N N . THR B 1 66 ? -21.203 8.133 -0.558 1 95.44 66 THR B N 1
ATOM 2075 C CA . THR B 1 66 ? -21.547 9.453 -0.044 1 95.44 66 THR B CA 1
ATOM 2076 C C . THR B 1 66 ? -21.141 10.539 -1.037 1 95.44 66 THR B C 1
ATOM 2078 O O . THR B 1 66 ? -21.703 11.641 -1.028 1 95.44 66 THR B O 1
ATOM 2081 N N . ASN B 1 67 ? -20.047 10.25 -1.825 1 95.44 67 ASN B N 1
ATOM 2082 C CA . ASN B 1 67 ? -19.516 11.156 -2.834 1 95.44 67 ASN B CA 1
ATOM 2083 C C . ASN B 1 67 ? -19.031 12.461 -2.213 1 95.44 67 ASN B C 1
ATOM 2085 O O . ASN B 1 67 ? -19.141 13.523 -2.824 1 95.44 67 ASN B O 1
ATOM 2089 N N . LEU B 1 68 ? -18.641 12.359 -0.953 1 97.06 68 LEU B N 1
ATOM 2090 C CA . LEU B 1 68 ? -18.203 13.555 -0.236 1 97.06 68 LEU B CA 1
ATOM 2091 C C . LEU B 1 68 ? -16.719 13.805 -0.463 1 97.06 68 LEU B C 1
ATOM 2093 O O . LEU B 1 68 ? -16.234 14.922 -0.244 1 97.06 68 LEU B O 1
ATOM 2097 N N . GLY B 1 69 ? -16 12.75 -0.822 1 97.44 69 GLY B N 1
ATOM 2098 C CA . GLY B 1 69 ? -14.562 12.867 -0.973 1 97.44 69 GLY B CA 1
ATOM 2099 C C . GLY B 1 69 ? -13.906 11.594 -1.484 1 97.44 69 GLY B C 1
ATOM 2100 O O . GLY B 1 69 ? -14.586 10.711 -2.012 1 97.44 69 GLY B O 1
ATOM 2101 N N . LYS B 1 70 ? -12.57 11.586 -1.408 1 96.62 70 LYS B N 1
ATOM 2102 C CA . LYS B 1 70 ? -11.789 10.461 -1.917 1 96.62 70 LYS B CA 1
ATOM 2103 C C . LYS B 1 70 ? -10.742 10.008 -0.902 1 96.62 70 LYS B C 1
ATOM 2105 O O . LYS B 1 70 ? -10.141 10.844 -0.219 1 96.62 70 LYS B O 1
ATOM 2110 N N . THR B 1 71 ? -10.609 8.711 -0.854 1 97.62 71 THR B N 1
ATOM 2111 C CA . THR B 1 71 ? -9.555 8.102 -0.048 1 97.62 71 THR B CA 1
ATOM 2112 C C . THR B 1 71 ? -8.336 7.77 -0.906 1 97.62 71 THR B C 1
ATOM 2114 O O . THR B 1 71 ? -8.477 7.246 -2.014 1 97.62 71 THR B O 1
ATOM 2117 N N . GLU B 1 72 ? -7.184 8.156 -0.399 1 95.88 72 GLU B N 1
ATOM 2118 C CA . GLU B 1 72 ? -5.926 7.883 -1.086 1 95.88 72 GLU B CA 1
ATOM 2119 C C . GLU B 1 72 ? -5.031 6.961 -0.255 1 95.88 72 GLU B C 1
ATOM 2121 O O . GLU B 1 72 ? -4.957 7.102 0.967 1 95.88 72 GLU B O 1
ATOM 2126 N N . LEU B 1 73 ? -4.379 6.035 -0.936 1 95.75 73 LEU B N 1
ATOM 2127 C CA . LEU B 1 73 ? -3.475 5.078 -0.311 1 95.75 73 LEU B CA 1
ATOM 2128 C C . LEU B 1 73 ? -2.045 5.277 -0.807 1 95.75 73 LEU B C 1
ATOM 2130 O O . LEU B 1 73 ? -1.774 5.141 -2.002 1 95.75 73 LEU B O 1
ATOM 2134 N N . GLY B 1 74 ? -1.157 5.676 0.093 1 91.31 74 GLY B N 1
ATOM 2135 C CA . GLY B 1 74 ? 0.261 5.734 -0.226 1 91.31 74 GLY B CA 1
ATOM 2136 C C . GLY B 1 74 ? 0.592 6.77 -1.285 1 91.31 74 GLY B C 1
ATOM 2137 O O . GLY B 1 74 ? 1.461 6.543 -2.131 1 91.31 74 GLY B O 1
ATOM 2138 N N . SER B 1 75 ? -0.059 7.852 -1.294 1 89.25 75 SER B N 1
ATOM 2139 C CA . SER B 1 75 ? 0.179 8.891 -2.289 1 89.25 75 SER B CA 1
ATOM 2140 C C . SER B 1 75 ? 1.064 10 -1.729 1 89.25 75 SER B C 1
ATOM 2142 O O . SER B 1 75 ? 0.942 10.367 -0.559 1 89.25 75 SER B O 1
ATOM 2144 N N . GLY B 1 76 ? 1.818 10.562 -2.613 1 85.56 76 GLY B N 1
ATOM 2145 C CA . GLY B 1 76 ? 2.717 11.633 -2.207 1 85.56 76 GLY B CA 1
ATOM 2146 C C . GLY B 1 76 ? 1.994 12.914 -1.843 1 85.56 76 GLY B C 1
ATOM 2147 O O . GLY B 1 76 ? 1.002 13.281 -2.479 1 85.56 76 GLY B O 1
ATOM 2148 N N . LEU B 1 77 ? 2.516 13.562 -0.845 1 89.56 77 LEU B N 1
ATOM 2149 C CA . LEU B 1 77 ? 2.027 14.844 -0.346 1 89.56 77 LEU B CA 1
ATOM 2150 C C . LEU B 1 77 ? 3.162 15.859 -0.252 1 89.56 77 LEU B C 1
ATOM 2152 O O . LEU B 1 77 ? 4.109 15.664 0.513 1 89.56 77 LEU B O 1
ATOM 2156 N N . VAL B 1 78 ? 3.016 16.922 -1.006 1 86.5 78 VAL B N 1
ATOM 2157 C CA . VAL B 1 78 ? 4.105 17.875 -1.149 1 86.5 78 VAL B CA 1
ATOM 2158 C C . VAL B 1 78 ? 3.691 19.219 -0.559 1 86.5 78 VAL B C 1
ATOM 2160 O O . VAL B 1 78 ? 2.619 19.734 -0.874 1 86.5 78 VAL B O 1
ATOM 2163 N N . PHE B 1 79 ? 4.473 19.641 0.443 1 89.31 79 PHE B N 1
ATOM 2164 C CA . PHE B 1 79 ? 4.344 21 0.99 1 89.31 79 PHE B CA 1
ATOM 2165 C C . PHE B 1 79 ? 5.586 21.828 0.684 1 89.31 79 PHE B C 1
ATOM 2167 O O . PHE B 1 79 ? 6.582 21.75 1.403 1 89.31 79 PHE B O 1
ATOM 2174 N N . GLY B 1 80 ? 5.539 22.641 -0.402 1 82.69 80 GLY B N 1
ATOM 2175 C CA . GLY B 1 80 ? 6.719 23.391 -0.781 1 82.69 80 GLY B CA 1
ATOM 2176 C C . GLY B 1 80 ? 7.879 22.516 -1.206 1 82.69 80 GLY B C 1
ATOM 2177 O O . GLY B 1 80 ? 7.676 21.375 -1.656 1 82.69 80 GLY B O 1
ATOM 2178 N N . ASP B 1 81 ? 9.117 22.969 -1.053 1 78.38 81 ASP B N 1
ATOM 2179 C CA . ASP B 1 81 ? 10.281 22.281 -1.584 1 78.38 81 ASP B CA 1
ATOM 2180 C C . ASP B 1 81 ? 10.945 21.422 -0.509 1 78.38 81 ASP B C 1
ATOM 2182 O O . ASP B 1 81 ? 11.727 20.516 -0.82 1 78.38 81 ASP B O 1
ATOM 2186 N N . GLU B 1 82 ? 10.562 21.719 0.726 1 80.31 82 GLU B N 1
ATOM 2187 C CA . GLU B 1 82 ? 11.328 21.094 1.802 1 80.31 82 GLU B CA 1
ATOM 2188 C C . GLU B 1 82 ? 10.484 20.062 2.555 1 80.31 82 GLU B C 1
ATOM 2190 O O . GLU B 1 82 ? 10.914 19.516 3.572 1 80.31 82 GLU B O 1
ATOM 2195 N N . ASN B 1 83 ? 9.281 19.906 2.109 1 84.75 83 ASN B N 1
ATOM 2196 C CA . ASN B 1 83 ? 8.383 18.953 2.734 1 84.75 83 ASN B CA 1
ATOM 2197 C C . ASN B 1 83 ? 7.707 18.062 1.695 1 84.75 83 ASN B C 1
ATOM 2199 O O . ASN B 1 83 ? 6.836 18.516 0.952 1 84.75 83 ASN B O 1
ATOM 2203 N N . ASP B 1 84 ? 8.211 16.859 1.533 1 85 84 ASP B N 1
ATOM 2204 C CA . ASP B 1 84 ? 7.75 15.82 0.618 1 85 84 ASP B CA 1
ATOM 2205 C C . ASP B 1 84 ? 7.578 14.492 1.344 1 85 84 ASP B C 1
ATOM 2207 O O . ASP B 1 84 ? 8.562 13.805 1.632 1 85 84 ASP B O 1
ATOM 2211 N N . VAL B 1 85 ? 6.258 14.156 1.673 1 88.38 85 VAL B N 1
ATOM 2212 C CA . VAL B 1 85 ? 5.977 12.984 2.496 1 88.38 85 VAL B CA 1
ATOM 2213 C C . VAL B 1 85 ? 5.004 12.062 1.765 1 88.38 85 VAL B C 1
ATOM 2215 O O . VAL B 1 85 ? 4.359 12.469 0.797 1 88.38 85 VAL B O 1
ATOM 2218 N N . ILE B 1 86 ? 4.949 10.805 2.184 1 88.38 86 ILE B N 1
ATOM 2219 C CA . ILE B 1 86 ? 4.031 9.805 1.654 1 88.38 86 ILE B CA 1
ATOM 2220 C C . ILE B 1 86 ? 3.227 9.188 2.795 1 88.38 86 ILE B C 1
ATOM 2222 O O . ILE B 1 86 ? 3.545 8.094 3.268 1 88.38 86 ILE B O 1
ATOM 2226 N N . PRO B 1 87 ? 2.152 9.922 3.225 1 93.88 87 PRO B N 1
ATOM 2227 C CA . PRO B 1 87 ? 1.318 9.312 4.262 1 93.88 87 PRO B CA 1
ATOM 2228 C C . PRO B 1 87 ? 0.746 7.961 3.834 1 93.88 87 PRO B C 1
ATOM 2230 O O . PRO B 1 87 ? 0.561 7.715 2.641 1 93.88 87 PRO B O 1
ATOM 2233 N N . ASP B 1 88 ? 0.474 7.145 4.812 1 95.31 88 ASP B N 1
ATOM 2234 C CA . ASP B 1 88 ? -0.123 5.852 4.484 1 95.31 88 ASP B CA 1
ATOM 2235 C C . ASP B 1 88 ? -1.5 6.027 3.85 1 95.31 88 ASP B C 1
ATOM 2237 O O . ASP B 1 88 ? -1.825 5.363 2.863 1 95.31 88 ASP B O 1
ATOM 2241 N N . LEU B 1 89 ? -2.299 6.91 4.445 1 98.06 89 LEU B N 1
ATOM 2242 C CA . LEU B 1 89 ? -3.607 7.223 3.879 1 98.06 89 LEU B CA 1
ATOM 2243 C C . LEU B 1 89 ? -3.914 8.711 4.008 1 98.06 89 LEU B C 1
ATOM 2245 O O . LEU B 1 89 ? -3.393 9.383 4.898 1 98.06 89 LEU B O 1
ATOM 2249 N N . MET B 1 90 ? -4.781 9.141 3.107 1 97.88 90 MET B N 1
ATOM 2250 C CA . MET B 1 90 ? -5.367 10.477 3.162 1 97.88 90 MET B CA 1
ATOM 2251 C C . MET B 1 90 ? -6.836 10.438 2.748 1 97.88 90 MET B C 1
ATOM 2253 O O . MET B 1 90 ? -7.254 9.555 2 1 97.88 90 MET B O 1
ATOM 2257 N N . TRP B 1 91 ? -7.551 11.32 3.299 1 98.56 91 TRP B N 1
ATOM 2258 C CA . TRP B 1 91 ? -8.898 11.602 2.805 1 98.56 91 TRP B CA 1
ATOM 2259 C C . TRP B 1 91 ? -9.109 13.102 2.627 1 98.56 91 TRP B C 1
ATOM 2261 O O . TRP B 1 91 ? -8.625 13.906 3.432 1 98.56 91 TRP B O 1
ATOM 2271 N N . MET B 1 92 ? -9.734 13.43 1.594 1 97.75 92 MET B N 1
ATOM 2272 C CA . MET B 1 92 ? -10.039 14.844 1.356 1 97.75 92 MET B CA 1
ATOM 2273 C C . MET B 1 92 ? -11.383 14.992 0.65 1 97.75 92 MET B C 1
ATOM 2275 O O . MET B 1 92 ? -11.812 14.094 -0.069 1 97.75 92 MET B O 1
ATOM 2279 N N . THR B 1 93 ? -12.016 16.109 0.881 1 97.75 93 THR B N 1
ATOM 2280 C CA . THR B 1 93 ? -13.273 16.438 0.208 1 97.75 93 THR B CA 1
ATOM 2281 C C . THR B 1 93 ? -13.078 16.484 -1.305 1 97.75 93 THR B C 1
ATOM 2283 O O . THR B 1 93 ? -11.961 16.672 -1.786 1 97.75 93 THR B O 1
ATOM 2286 N N . LYS B 1 94 ? -14.148 16.359 -2.012 1 95.69 94 LYS B N 1
ATOM 2287 C CA . LYS B 1 94 ? -14.102 16.406 -3.471 1 95.69 94 LYS B CA 1
ATOM 2288 C C . LYS B 1 94 ? -13.445 17.703 -3.963 1 95.69 94 LYS B C 1
ATOM 2290 O O . LYS B 1 94 ? -12.633 17.672 -4.891 1 95.69 94 LYS B O 1
ATOM 2295 N N . VAL B 1 95 ? -13.797 18.75 -3.348 1 95.69 95 VAL B N 1
ATOM 2296 C CA . VAL B 1 95 ? -13.281 20.062 -3.752 1 95.69 95 VAL B CA 1
ATOM 2297 C C . VAL B 1 95 ? -11.773 20.109 -3.527 1 95.69 95 VAL B C 1
ATOM 2299 O O . VAL B 1 95 ? -11.023 20.516 -4.414 1 95.69 95 VAL B O 1
ATOM 2302 N N . LYS B 1 96 ? -11.32 19.656 -2.396 1 95.94 96 LYS B N 1
ATOM 2303 C CA . LYS B 1 96 ? -9.891 19.672 -2.102 1 95.94 96 LYS B CA 1
ATOM 2304 C C . LYS B 1 96 ? -9.133 18.703 -3.006 1 95.94 96 LYS B C 1
ATOM 2306 O O . LYS B 1 96 ? -8.023 19.016 -3.459 1 95.94 96 LYS B O 1
ATOM 2311 N N . TYR B 1 97 ? -9.75 17.578 -3.234 1 95.25 97 TYR B N 1
ATOM 2312 C CA . TYR B 1 97 ? -9.117 16.594 -4.117 1 95.25 97 TYR B CA 1
ATOM 2313 C C . TYR B 1 97 ? -8.812 17.203 -5.48 1 95.25 97 TYR B C 1
ATOM 2315 O O . TYR B 1 97 ? -7.684 17.109 -5.965 1 95.25 97 TYR B O 1
ATOM 2323 N N . ALA B 1 98 ? -9.766 17.844 -6.066 1 93.38 98 ALA B N 1
ATOM 2324 C CA . ALA B 1 98 ? -9.625 18.438 -7.398 1 93.38 98 ALA B CA 1
ATOM 2325 C C . ALA B 1 98 ? -8.578 19.547 -7.402 1 93.38 98 ALA B C 1
ATOM 2327 O O . ALA B 1 98 ? -7.883 19.75 -8.398 1 93.38 98 ALA B O 1
ATOM 2328 N N . ASN B 1 99 ? -8.414 20.172 -6.293 1 94.5 99 ASN B N 1
ATOM 2329 C CA . ASN B 1 99 ? -7.52 21.328 -6.219 1 94.5 99 ASN B CA 1
ATOM 2330 C C . ASN B 1 99 ? -6.086 20.906 -5.898 1 94.5 99 ASN B C 1
ATOM 2332 O O . ASN B 1 99 ? -5.133 21.594 -6.27 1 94.5 99 ASN B O 1
ATOM 2336 N N . LEU B 1 100 ? -5.98 19.766 -5.211 1 94 100 LEU B N 1
ATOM 2337 C CA . LEU B 1 100 ? -4.668 19.422 -4.672 1 94 100 LEU B CA 1
ATOM 2338 C C . LEU B 1 100 ? -3.924 18.484 -5.617 1 94 100 LEU B C 1
ATOM 2340 O O . LEU B 1 100 ? -2.695 18.406 -5.562 1 94 100 LEU B O 1
ATOM 2344 N N . ILE B 1 101 ? -4.609 17.719 -6.402 1 88.88 101 ILE B N 1
ATOM 2345 C CA . ILE B 1 101 ? -3.949 16.703 -7.227 1 88.88 101 ILE B CA 1
ATOM 2346 C C . ILE B 1 101 ? -3.287 17.375 -8.43 1 88.88 101 ILE B C 1
ATOM 2348 O O . ILE B 1 101 ? -3.895 18.219 -9.086 1 88.88 101 ILE B O 1
ATOM 2352 N N . ASP B 1 102 ? -2.053 17.062 -8.68 1 83.31 102 ASP B N 1
ATOM 2353 C CA . ASP B 1 102 ? -1.372 17.609 -9.844 1 83.31 102 ASP B CA 1
ATOM 2354 C C . ASP B 1 102 ? -1.458 16.656 -11.039 1 83.31 102 ASP B C 1
ATOM 2356 O O . ASP B 1 102 ? -2.172 15.656 -10.984 1 83.31 102 ASP B O 1
ATOM 2360 N N . GLU B 1 103 ? -0.707 16.953 -12.094 1 76.56 103 GLU B N 1
ATOM 2361 C CA . GLU B 1 103 ? -0.825 16.234 -13.359 1 76.56 103 GLU B CA 1
ATOM 2362 C C . GLU B 1 103 ? -0.229 14.836 -13.25 1 76.56 103 GLU B C 1
ATOM 2364 O O . GLU B 1 103 ? -0.634 13.93 -13.984 1 76.56 103 GLU B O 1
ATOM 2369 N N . VAL B 1 104 ? 0.643 14.711 -12.297 1 71.12 104 VAL B N 1
ATOM 2370 C CA . VAL B 1 104 ? 1.316 13.422 -12.234 1 71.12 104 VAL B CA 1
ATOM 2371 C C . VAL B 1 104 ? 0.725 12.586 -11.102 1 71.12 104 VAL B C 1
ATOM 2373 O O . VAL B 1 104 ? 1.21 11.492 -10.812 1 71.12 104 VAL B O 1
ATOM 2376 N N . GLY B 1 105 ? -0.261 13.086 -10.406 1 75.56 105 GLY B N 1
ATOM 2377 C CA . GLY B 1 105 ? -0.974 12.289 -9.414 1 75.56 105 GLY B CA 1
ATOM 2378 C C . GLY B 1 105 ? -0.475 12.5 -8 1 75.56 105 GLY B C 1
ATOM 2379 O O . GLY B 1 105 ? -0.78 11.719 -7.102 1 75.56 105 GLY B O 1
ATOM 2380 N N . HIS B 1 106 ? 0.325 13.57 -7.824 1 79.31 106 HIS B N 1
ATOM 2381 C CA . HIS B 1 106 ? 0.744 13.938 -6.477 1 79.31 106 HIS B CA 1
ATOM 2382 C C . HIS B 1 106 ? -0.142 15.039 -5.902 1 79.31 106 HIS B C 1
ATOM 2384 O O . HIS B 1 106 ? -0.717 15.828 -6.648 1 79.31 106 HIS B O 1
ATOM 2390 N N . PHE B 1 107 ? -0.164 15.07 -4.609 1 90.56 107 PHE B N 1
ATOM 2391 C CA . PHE B 1 107 ? -1.015 16.062 -3.959 1 90.56 107 PHE B CA 1
ATOM 2392 C C . PHE B 1 107 ? -0.181 17.203 -3.385 1 90.56 107 PHE B C 1
ATOM 2394 O O . PHE B 1 107 ? 0.851 16.969 -2.752 1 90.56 107 PHE B O 1
ATOM 2401 N N . ARG B 1 108 ? -0.677 18.422 -3.695 1 92.06 108 ARG B N 1
ATOM 2402 C CA . ARG B 1 108 ? -0.012 19.625 -3.205 1 92.06 108 ARG B CA 1
ATOM 2403 C C . ARG B 1 108 ? -0.92 20.406 -2.266 1 92.06 108 ARG B C 1
ATOM 2405 O O . ARG B 1 108 ? -1.873 21.047 -2.707 1 92.06 108 ARG B O 1
ATOM 2412 N N . GLY B 1 109 ? -0.629 20.359 -0.999 1 93.75 109 GLY B N 1
ATOM 2413 C CA . GLY B 1 109 ? -1.434 21.031 0.014 1 93.75 109 GLY B CA 1
ATOM 2414 C C . GLY B 1 109 ? -1.999 20.078 1.048 1 93.75 109 GLY B C 1
ATOM 2415 O O . GLY B 1 109 ? -1.847 18.859 0.923 1 93.75 109 GLY B O 1
ATOM 2416 N N . ALA B 1 110 ? -2.682 20.656 2.045 1 96.31 110 ALA B N 1
ATOM 2417 C CA . ALA B 1 110 ? -3.111 19.859 3.201 1 96.31 110 ALA B CA 1
ATOM 2418 C C . ALA B 1 110 ? -4.434 19.156 2.922 1 96.31 110 ALA B C 1
ATOM 2420 O O . ALA B 1 110 ? -5.434 19.797 2.602 1 96.31 110 ALA B O 1
ATOM 2421 N N . PRO B 1 111 ? -4.48 17.844 3.057 1 98 111 PRO B N 1
ATOM 2422 C CA . PRO B 1 111 ? -5.762 17.141 3.041 1 98 111 PRO B CA 1
ATOM 2423 C C . PRO B 1 111 ? -6.574 17.359 4.316 1 98 111 PRO B C 1
ATOM 2425 O O . PRO B 1 111 ? -6.102 18.016 5.25 1 98 111 PRO B O 1
ATOM 2428 N N . ASP B 1 112 ? -7.824 16.859 4.277 1 98.56 112 ASP B N 1
ATOM 2429 C CA . ASP B 1 112 ? -8.672 16.969 5.461 1 98.56 112 ASP B CA 1
ATOM 2430 C C . ASP B 1 112 ? -8.25 15.969 6.535 1 98.56 112 ASP B C 1
ATOM 2432 O O . ASP B 1 112 ? -8.312 16.266 7.73 1 98.56 112 ASP B O 1
ATOM 2436 N N . LEU B 1 113 ? -7.785 14.82 6.078 1 98.81 113 LEU B N 1
ATOM 2437 C CA . LEU B 1 113 ? -7.398 13.734 6.977 1 98.81 113 LEU B CA 1
ATOM 2438 C C . LEU B 1 113 ? -6.113 13.07 6.504 1 98.81 113 LEU B C 1
ATOM 2440 O O . LEU B 1 113 ? -5.965 12.766 5.316 1 98.81 113 LEU B O 1
ATOM 2444 N N . VAL B 1 114 ? -5.145 12.93 7.398 1 98.69 114 VAL B N 1
ATOM 2445 C CA . VAL B 1 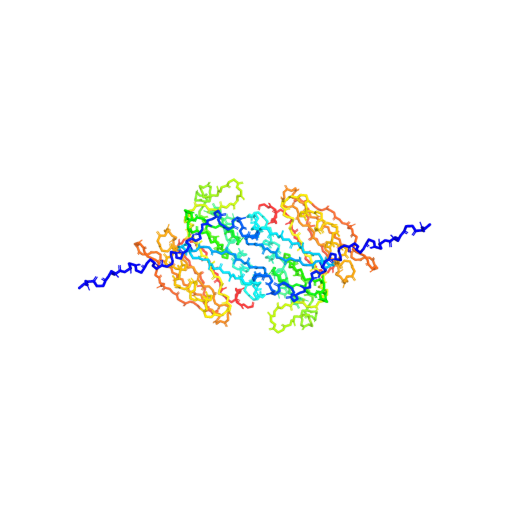114 ? -3.961 12.102 7.184 1 98.69 114 VAL B CA 1
ATOM 2446 C C . VAL B 1 114 ? -3.945 10.953 8.188 1 98.69 114 VAL B C 1
ATOM 2448 O O . VAL B 1 114 ? -4.25 11.148 9.367 1 98.69 114 VAL B O 1
ATOM 2451 N N . ILE B 1 115 ? -3.617 9.766 7.754 1 98.81 115 ILE B N 1
ATOM 2452 C CA . ILE B 1 115 ? -3.5 8.602 8.617 1 98.81 115 ILE B CA 1
ATOM 2453 C C . ILE B 1 115 ? -2.119 7.969 8.453 1 98.81 115 ILE B C 1
ATOM 2455 O O . ILE B 1 115 ? -1.673 7.727 7.328 1 98.81 115 ILE B O 1
ATOM 2459 N N . GLU B 1 116 ? -1.452 7.75 9.539 1 98.25 116 GLU B N 1
ATOM 2460 C CA . GLU B 1 116 ? -0.196 7.004 9.57 1 98.25 116 GLU B CA 1
ATOM 2461 C C . GLU B 1 116 ? -0.335 5.719 10.375 1 98.25 116 GLU B C 1
ATOM 2463 O O . GLU B 1 116 ? -0.952 5.711 11.445 1 98.25 116 GLU B O 1
ATOM 2468 N N . VAL B 1 117 ? 0.148 4.684 9.844 1 97.38 117 VAL B N 1
ATOM 2469 C CA . VAL B 1 117 ? 0.283 3.424 10.562 1 97.38 117 VAL B CA 1
ATOM 2470 C C . VAL B 1 117 ? 1.72 3.262 11.055 1 97.38 117 VAL B C 1
ATOM 2472 O O . VAL B 1 117 ? 2.664 3.344 10.266 1 97.38 117 VAL B O 1
ATOM 2475 N N . LEU B 1 118 ? 1.862 3.035 12.328 1 94.81 118 LEU B N 1
ATOM 2476 C CA . LEU B 1 118 ? 3.195 3.031 12.914 1 94.81 118 LEU B CA 1
ATOM 2477 C C . LEU B 1 118 ? 4.012 1.848 12.406 1 94.81 118 LEU B C 1
ATOM 2479 O O . LEU B 1 118 ? 3.484 0.744 12.258 1 94.81 118 LEU B O 1
ATOM 2483 N N . SER B 1 119 ? 5.211 2.133 12.062 1 87.44 119 SER B N 1
ATOM 2484 C CA . SER B 1 119 ? 6.188 1.079 11.82 1 87.44 119 SER B CA 1
ATOM 2485 C C . SER B 1 119 ? 6.996 0.769 13.07 1 87.44 119 SER B C 1
ATOM 2487 O O . SER B 1 119 ? 7.145 1.624 13.945 1 87.44 119 SER B O 1
ATOM 2489 N N . PRO B 1 120 ? 7.473 -0.391 13.133 1 84.12 120 PRO B N 1
ATOM 2490 C CA . PRO B 1 120 ? 8.25 -0.73 14.328 1 84.12 120 PRO B CA 1
ATOM 2491 C C . PRO B 1 120 ? 9.516 0.114 14.469 1 84.12 120 PRO B C 1
ATOM 2493 O O . PRO B 1 120 ? 10.117 0.499 13.469 1 84.12 120 PRO B O 1
ATOM 2496 N N . GLY B 1 121 ? 9.867 0.462 15.742 1 86.31 121 GLY B N 1
ATOM 2497 C CA . GLY B 1 121 ? 11.102 1.169 16.047 1 86.31 121 GLY B CA 1
ATOM 2498 C C . GLY B 1 121 ? 10.875 2.555 16.625 1 86.31 121 GLY B C 1
ATOM 2499 O O . GLY B 1 121 ? 9.969 3.27 16.188 1 86.31 121 GLY B O 1
ATOM 2500 N N . ILE B 1 122 ? 11.656 2.955 17.484 1 86.56 122 ILE B N 1
ATOM 2501 C CA . ILE B 1 122 ? 11.523 4.203 18.234 1 86.56 122 ILE B CA 1
ATOM 2502 C C . ILE B 1 122 ? 11.656 5.387 17.281 1 86.56 122 ILE B C 1
ATOM 2504 O O . ILE B 1 122 ? 10.938 6.379 17.406 1 86.56 122 ILE B O 1
ATOM 2508 N N . LYS B 1 123 ? 12.523 5.293 16.344 1 83.12 123 LYS B N 1
ATOM 2509 C CA . LYS B 1 123 ? 12.758 6.383 15.391 1 83.12 123 LYS B CA 1
ATOM 2510 C C . LYS B 1 123 ? 11.531 6.625 14.516 1 83.12 123 LYS B C 1
ATOM 2512 O O . LYS B 1 123 ? 11.164 7.777 14.266 1 83.12 123 LYS B O 1
ATOM 2517 N N . ASN B 1 124 ? 10.93 5.539 14.07 1 84.75 124 ASN B N 1
ATOM 2518 C CA . ASN B 1 124 ? 9.727 5.652 13.25 1 84.75 124 ASN B CA 1
ATOM 2519 C C . ASN B 1 124 ? 8.562 6.23 14.047 1 84.75 124 ASN B C 1
ATOM 2521 O O . ASN B 1 124 ? 7.82 7.078 13.539 1 84.75 124 ASN B O 1
ATOM 2525 N N . GLU B 1 125 ? 8.492 5.789 15.242 1 90.88 125 GLU B N 1
ATOM 2526 C CA . GLU B 1 125 ? 7.422 6.289 16.094 1 90.88 125 GLU B CA 1
ATOM 2527 C C . GLU B 1 125 ? 7.59 7.777 16.391 1 90.88 125 GLU B C 1
ATOM 2529 O O . GLU B 1 125 ? 6.621 8.539 16.359 1 90.88 125 GLU B O 1
ATOM 2534 N N . ARG B 1 126 ? 8.75 8.211 16.703 1 90.25 126 ARG B N 1
ATOM 2535 C CA . ARG B 1 126 ? 9.023 9.625 16.938 1 90.25 126 ARG B CA 1
ATOM 2536 C C . ARG B 1 126 ? 8.711 10.453 15.695 1 90.25 126 ARG B C 1
ATOM 2538 O O . ARG B 1 126 ? 8.148 11.547 15.797 1 90.25 126 ARG B O 1
ATOM 2545 N N . ARG B 1 127 ? 9.047 9.961 14.562 1 90 127 ARG B N 1
ATOM 2546 C CA . ARG B 1 127 ? 8.766 10.648 13.305 1 90 127 ARG B CA 1
ATOM 2547 C C . ARG B 1 127 ? 7.27 10.914 13.148 1 90 127 ARG B C 1
ATOM 2549 O O . ARG B 1 127 ? 6.859 12.039 12.852 1 90 127 ARG B O 1
ATOM 2556 N N . ASP B 1 128 ? 6.461 9.93 13.398 1 94.06 128 ASP B N 1
ATOM 2557 C CA . ASP B 1 128 ? 5.023 10.055 13.188 1 94.06 128 ASP B CA 1
ATOM 2558 C C . ASP B 1 128 ? 4.375 10.859 14.32 1 94.06 128 ASP B C 1
ATOM 2560 O O . ASP B 1 128 ? 3.502 11.695 14.07 1 94.06 128 ASP B O 1
ATOM 2564 N N . ARG B 1 129 ? 4.91 10.719 15.508 1 96.19 129 ARG B N 1
ATOM 2565 C CA . ARG B 1 129 ? 4.238 11.289 16.672 1 96.19 129 ARG B CA 1
ATOM 2566 C C . ARG B 1 129 ? 4.715 12.719 16.922 1 96.19 129 ARG B C 1
ATOM 2568 O O . ARG B 1 129 ? 4.055 13.477 17.641 1 96.19 129 ARG B O 1
ATOM 2575 N N . GLN B 1 130 ? 5.84 13.062 16.406 1 95.06 130 GLN B N 1
ATOM 2576 C CA . GLN B 1 130 ? 6.367 14.398 16.688 1 95.06 130 GLN B CA 1
ATOM 2577 C C . GLN B 1 130 ? 6.625 15.172 15.391 1 95.06 130 GLN B C 1
ATOM 2579 O O . GLN B 1 130 ? 5.93 16.141 15.102 1 95.06 130 GLN B O 1
ATOM 2584 N N . VAL B 1 131 ? 7.492 14.641 14.547 1 92.94 131 VAL B N 1
ATOM 2585 C CA . VAL B 1 131 ? 7.949 15.367 13.367 1 92.94 131 VAL B CA 1
ATOM 2586 C C . VAL B 1 131 ? 6.781 15.578 12.406 1 92.94 131 VAL B C 1
ATOM 2588 O O . VAL B 1 131 ? 6.484 16.719 12.031 1 92.94 131 VAL B O 1
ATOM 2591 N N . LYS B 1 132 ? 6.09 14.539 12.125 1 95.19 132 LYS B N 1
ATOM 2592 C CA . LYS B 1 132 ? 5 14.656 11.164 1 95.19 132 LYS B CA 1
ATOM 2593 C C . LYS B 1 132 ? 3.787 15.344 11.789 1 95.19 132 LYS B C 1
ATOM 2595 O O . LYS B 1 132 ? 3.061 16.078 11.102 1 95.19 132 LYS B O 1
ATOM 2600 N N . LEU B 1 133 ? 3.596 15.117 13.047 1 97.25 133 LEU B N 1
ATOM 2601 C CA . LEU B 1 133 ? 2.539 15.844 13.734 1 97.25 133 LEU B CA 1
ATOM 2602 C C . LEU B 1 133 ? 2.744 17.344 13.617 1 97.25 133 LEU B C 1
ATOM 2604 O O . LEU B 1 133 ? 1.807 18.094 13.312 1 97.25 133 LEU B O 1
ATOM 2608 N N . LYS B 1 134 ? 3.934 17.797 13.859 1 95.75 134 LYS B N 1
ATOM 2609 C CA . LYS B 1 134 ? 4.262 19.203 13.742 1 95.75 134 LYS B CA 1
ATOM 2610 C C . LYS B 1 134 ? 4.059 19.703 12.312 1 95.75 134 LYS B C 1
ATOM 2612 O O . LYS B 1 134 ? 3.488 20.766 12.094 1 95.75 134 LYS B O 1
ATOM 2617 N N . LEU B 1 135 ? 4.488 18.938 11.344 1 94.94 135 LEU B N 1
ATOM 2618 C CA . LEU B 1 135 ? 4.348 19.297 9.938 1 94.94 135 LEU B CA 1
ATOM 2619 C C . LEU B 1 135 ? 2.879 19.453 9.562 1 94.94 135 LEU B C 1
ATOM 2621 O O . LEU B 1 135 ? 2.49 20.484 9 1 94.94 135 LEU B O 1
ATOM 2625 N N . TYR B 1 136 ? 2.068 18.438 9.906 1 97.69 136 TYR B N 1
ATOM 2626 C CA . TYR B 1 136 ? 0.66 18.438 9.523 1 97.69 136 TYR B CA 1
ATOM 2627 C C . TYR B 1 136 ? -0.094 19.547 10.258 1 97.69 136 TYR B C 1
ATOM 2629 O O . TYR B 1 136 ? -1.033 20.125 9.711 1 97.69 136 TYR B O 1
ATOM 2637 N N . SER B 1 137 ? 0.376 19.828 11.539 1 97.69 137 SER B N 1
ATOM 2638 C CA . SER B 1 137 ? -0.167 20.984 12.258 1 97.69 137 SER B CA 1
ATOM 2639 C C . SER B 1 137 ? 0.088 22.281 11.508 1 97.69 137 SER B C 1
ATOM 2641 O O . SER B 1 137 ? -0.843 23.047 11.25 1 97.69 137 SER B O 1
ATOM 2643 N N . ALA B 1 138 ? 1.271 22.5 11.109 1 96 138 ALA B N 1
ATOM 2644 C CA . ALA B 1 138 ? 1.696 23.734 10.469 1 96 138 ALA B CA 1
ATOM 2645 C C . ALA B 1 138 ? 1.04 23.906 9.102 1 96 138 ALA B C 1
ATOM 2647 O O . ALA B 1 138 ? 0.752 25.031 8.68 1 96 138 ALA B O 1
ATOM 2648 N N . GLN B 1 139 ? 0.753 22.812 8.406 1 95.81 139 GLN B N 1
ATOM 2649 C CA . GLN B 1 139 ? 0.316 22.875 7.016 1 95.81 139 GLN B CA 1
ATOM 2650 C C . GLN B 1 139 ? -1.206 22.938 6.918 1 95.81 139 GLN B C 1
ATOM 2652 O O . GLN B 1 139 ? -1.756 23.188 5.844 1 95.81 139 GLN B O 1
ATOM 2657 N N . GLY B 1 140 ? -1.889 22.625 7.996 1 97.12 140 GLY B N 1
ATOM 2658 C CA . GLY B 1 140 ? -3.322 22.859 8.008 1 97.12 140 GLY B CA 1
ATOM 2659 C C . GLY B 1 140 ? -4.141 21.594 7.805 1 97.12 140 GLY B C 1
ATOM 2660 O O . GLY B 1 140 ? -5.289 21.672 7.359 1 97.12 140 GLY B O 1
ATOM 2661 N N . VAL B 1 141 ? -3.596 20.469 8.125 1 97.94 141 VAL B N 1
ATOM 2662 C CA . VAL B 1 141 ? -4.352 19.219 8.086 1 97.94 141 VAL B CA 1
ATOM 2663 C C . VAL B 1 141 ? -5.473 19.266 9.117 1 97.94 141 VAL B C 1
ATOM 2665 O O . VAL B 1 141 ? -5.285 19.75 10.234 1 97.94 141 VAL B O 1
ATOM 2668 N N . GLY B 1 142 ? -6.656 18.734 8.758 1 98.25 142 GLY B N 1
ATOM 2669 C CA . GLY B 1 142 ? -7.812 18.797 9.641 1 98.25 142 GLY B CA 1
ATOM 2670 C C . GLY B 1 142 ? -7.742 17.797 10.781 1 98.25 142 GLY B C 1
ATOM 2671 O O . GLY B 1 142 ? -7.934 18.172 11.945 1 98.25 142 GLY B O 1
ATOM 2672 N N . GLU B 1 143 ? -7.543 16.562 10.477 1 98.81 143 GLU B N 1
ATOM 2673 C CA . GLU B 1 143 ? -7.336 15.508 11.461 1 98.81 143 GLU B CA 1
ATOM 2674 C C . GLU B 1 143 ? -6.133 14.633 11.094 1 98.81 143 GLU B C 1
ATOM 2676 O O . GLU B 1 143 ? -5.816 14.469 9.914 1 98.81 143 GLU B O 1
ATOM 2681 N N . TYR B 1 144 ? -5.484 14.18 12.133 1 98.81 144 TYR B N 1
ATOM 2682 C CA . TYR B 1 144 ? -4.371 13.25 12.016 1 98.81 144 TYR B CA 1
ATOM 2683 C C . TYR B 1 144 ? -4.602 12.008 12.867 1 98.81 144 TYR B C 1
ATOM 2685 O O . TYR B 1 144 ? -4.785 12.117 14.086 1 98.81 144 TYR B O 1
ATOM 2693 N N . TRP B 1 145 ? -4.73 10.812 12.203 1 98.94 145 TRP B N 1
ATOM 2694 C CA . TRP B 1 145 ? -4.918 9.539 12.898 1 98.94 145 TRP B CA 1
ATOM 2695 C C . TRP B 1 145 ? -3.639 8.711 12.867 1 98.94 145 TRP B C 1
ATOM 2697 O O . TRP B 1 145 ? -2.982 8.609 11.828 1 98.94 145 TRP B O 1
ATOM 2707 N N . ILE B 1 146 ? -3.264 8.211 14.016 1 98.75 146 ILE B N 1
ATOM 2708 C CA . ILE B 1 146 ? -2.123 7.309 14.102 1 98.75 146 ILE B CA 1
ATOM 2709 C C . ILE B 1 146 ? -2.588 5.93 14.562 1 98.75 146 ILE B C 1
ATOM 2711 O O . ILE B 1 146 ? -3.109 5.785 15.672 1 98.75 146 ILE B O 1
ATOM 2715 N N . ALA B 1 147 ? -2.391 4.949 13.719 1 98.69 147 ALA B N 1
ATOM 2716 C CA . ALA B 1 147 ? -2.752 3.57 14.039 1 98.69 147 ALA B CA 1
ATOM 2717 C C . ALA B 1 147 ? -1.542 2.787 14.539 1 98.69 147 ALA B C 1
ATOM 2719 O O . ALA B 1 147 ? -0.518 2.715 13.859 1 98.69 147 ALA B O 1
ATOM 2720 N N . ASP B 1 148 ? -1.657 2.211 15.672 1 97.62 148 ASP B N 1
ATOM 2721 C CA . ASP B 1 148 ? -0.665 1.342 16.297 1 97.62 148 ASP B CA 1
ATOM 2722 C C . ASP B 1 148 ? -1.151 -0.105 16.344 1 97.62 148 ASP B C 1
ATOM 2724 O O . ASP B 1 148 ? -1.805 -0.517 17.297 1 97.62 148 ASP B O 1
ATOM 2728 N N . TRP B 1 149 ? -0.787 -0.855 15.289 1 95.56 149 TRP B N 1
ATOM 2729 C CA . TRP B 1 149 ? -1.315 -2.209 15.164 1 95.56 149 TRP B CA 1
ATOM 2730 C C . TRP B 1 149 ? -0.734 -3.125 16.234 1 95.56 149 TRP B C 1
ATOM 2732 O O . TRP B 1 149 ? -1.38 -4.086 16.656 1 95.56 149 TRP B O 1
ATOM 2742 N N . LYS B 1 150 ? 0.456 -2.832 16.719 1 94.12 150 LYS B N 1
ATOM 2743 C CA . LYS B 1 150 ? 1.071 -3.662 17.75 1 94.12 150 LYS B CA 1
ATOM 2744 C C . LYS B 1 150 ? 0.278 -3.6 19.047 1 94.12 150 LYS B C 1
ATOM 2746 O O . LYS B 1 150 ? 0.016 -4.629 19.672 1 94.12 150 LYS B O 1
ATOM 2751 N N . ASN B 1 151 ? -0.116 -2.404 19.438 1 96.19 151 ASN B N 1
ATOM 2752 C CA . ASN B 1 151 ? -0.869 -2.221 20.672 1 96.19 151 ASN B CA 1
ATOM 2753 C C . ASN B 1 151 ? -2.367 -2.107 20.406 1 96.19 151 ASN B C 1
ATOM 2755 O O . ASN B 1 151 ? -3.146 -1.835 21.328 1 96.19 151 ASN B O 1
ATOM 2759 N N . GLN B 1 152 ? -2.805 -2.275 19.203 1 97.5 152 GLN B N 1
ATOM 2760 C CA . GLN B 1 152 ? -4.191 -2.203 18.766 1 97.5 152 GLN B CA 1
ATOM 2761 C C . GLN B 1 152 ? -4.871 -0.942 19.281 1 97.5 152 GLN B C 1
ATOM 2763 O O . GLN B 1 152 ? -5.926 -1.019 19.922 1 97.5 152 GLN B O 1
ATOM 2768 N N . ARG B 1 153 ? -4.227 0.174 18.906 1 97.56 153 ARG B N 1
ATOM 2769 C CA . ARG B 1 153 ? -4.656 1.487 19.375 1 97.56 153 ARG B CA 1
ATOM 2770 C C . ARG B 1 153 ? -4.727 2.484 18.234 1 97.56 153 ARG B C 1
ATOM 2772 O O . ARG B 1 153 ? -3.939 2.404 17.281 1 97.56 153 ARG B O 1
ATOM 2779 N N . MET B 1 154 ? -5.688 3.434 18.328 1 98.62 154 MET B N 1
ATOM 2780 C CA . MET B 1 154 ? -5.852 4.535 17.391 1 98.62 154 MET B CA 1
ATOM 2781 C C . MET B 1 154 ? -5.809 5.879 18.109 1 98.62 154 MET B C 1
ATOM 2783 O O . MET B 1 154 ? -6.605 6.129 19.016 1 98.62 154 MET B O 1
ATOM 2787 N N . GLU B 1 155 ? -4.879 6.707 17.766 1 98.75 155 GLU B N 1
ATOM 2788 C CA . GLU B 1 155 ? -4.832 8.078 18.25 1 98.75 155 GLU B CA 1
ATOM 2789 C C . GLU B 1 155 ? -5.453 9.047 17.25 1 98.75 155 GLU B C 1
ATOM 2791 O O . GLU B 1 155 ? -5.121 9.008 16.062 1 98.75 155 GLU B O 1
ATOM 2796 N N . VAL B 1 156 ? -6.332 9.883 17.75 1 98.81 156 VAL B N 1
ATOM 2797 C CA . VAL B 1 156 ? -6.996 10.867 16.906 1 98.81 156 VAL B CA 1
ATOM 2798 C C . VAL B 1 156 ? -6.594 12.273 17.344 1 98.81 156 VAL B C 1
ATOM 2800 O O . VAL B 1 156 ? -6.828 12.672 18.484 1 98.81 156 VAL B O 1
ATOM 2803 N N . TYR B 1 157 ? -5.957 12.961 16.406 1 98.81 157 TYR B N 1
ATOM 2804 C CA . TYR B 1 157 ? -5.625 14.375 16.594 1 98.81 157 TYR B CA 1
ATOM 2805 C C . TYR B 1 157 ? -6.555 15.266 15.773 1 98.81 157 TYR B C 1
ATOM 2807 O O . TYR B 1 157 ? -6.812 14.992 14.594 1 98.81 157 TYR B O 1
ATOM 2815 N N . ARG B 1 158 ? -7.051 16.328 16.391 1 98.5 158 ARG B N 1
ATOM 2816 C CA . ARG B 1 158 ? -7.922 17.266 15.711 1 98.5 158 ARG B CA 1
ATOM 2817 C C . ARG B 1 158 ? -7.355 18.688 15.789 1 98.5 158 ARG B C 1
ATOM 2819 O O . ARG B 1 158 ? -6.781 19.078 16.812 1 98.5 158 ARG B O 1
ATOM 2826 N N . ARG B 1 159 ? -7.578 19.344 14.688 1 97.62 159 ARG B N 1
ATOM 2827 C CA . ARG B 1 159 ? -7.09 20.719 14.617 1 97.62 159 ARG B CA 1
ATOM 2828 C C . ARG B 1 159 ? -7.863 21.625 15.57 1 97.62 159 ARG B C 1
ATOM 2830 O O . ARG B 1 159 ? -9.094 21.641 15.562 1 97.62 159 ARG B O 1
ATOM 2837 N N . GLU B 1 160 ? -7.203 22.234 16.422 1 95.56 160 GLU B N 1
ATOM 2838 C CA . GLU B 1 160 ? -7.652 23.328 17.266 1 95.56 160 GLU B CA 1
ATOM 2839 C C . GLU B 1 160 ? -6.824 24.594 17.031 1 95.56 160 GLU B C 1
ATOM 2841 O O . GLU B 1 160 ? -5.676 24.672 17.469 1 95.56 160 GLU B O 1
ATOM 2846 N N . ASN B 1 161 ? -7.434 25.531 16.344 1 91.56 161 ASN B N 1
ATOM 2847 C CA . ASN B 1 161 ? -6.73 26.734 15.898 1 91.56 161 ASN B CA 1
ATOM 2848 C C . ASN B 1 161 ? -5.574 26.391 14.961 1 91.56 161 ASN B C 1
ATOM 2850 O O . ASN B 1 161 ? -5.797 25.938 13.836 1 91.56 161 ASN B O 1
ATOM 2854 N N . VAL B 1 162 ? -4.34 26.406 15.359 1 92.31 162 VAL B N 1
ATOM 2855 C CA . VAL B 1 162 ? -3.236 26.266 14.422 1 92.31 162 VAL B CA 1
ATOM 2856 C C . VAL B 1 162 ? -2.477 24.969 14.719 1 92.31 162 VAL B C 1
ATOM 2858 O O . VAL B 1 162 ? -1.424 24.703 14.133 1 92.31 162 VAL B O 1
ATOM 2861 N N . MET B 1 163 ? -3.146 24.078 15.609 1 96.81 163 MET B N 1
ATOM 2862 C CA . MET B 1 163 ? -2.408 22.891 16.016 1 96.81 163 MET B CA 1
ATOM 2863 C C . MET B 1 163 ? -3.314 21.672 16 1 96.81 163 MET B C 1
ATOM 2865 O O . MET B 1 163 ? -4.504 21.766 16.312 1 96.81 163 MET B O 1
ATOM 2869 N N . LEU B 1 164 ? -2.697 20.531 15.688 1 98.5 164 LEU B N 1
ATOM 2870 C CA . LEU B 1 164 ? -3.34 19.25 15.914 1 98.5 164 LEU B CA 1
ATOM 2871 C C . LEU B 1 164 ? -3.105 18.766 17.344 1 98.5 164 LEU B C 1
ATOM 2873 O O . LEU B 1 164 ? -1.963 18.688 17.797 1 98.5 164 LEU B O 1
ATOM 2877 N N . LYS B 1 165 ? -4.203 18.469 17.984 1 98.31 165 LYS B N 1
ATOM 2878 C CA . LYS B 1 165 ? -4.121 18 19.359 1 98.31 165 LYS B CA 1
ATOM 2879 C C . LYS B 1 165 ? -4.785 16.641 19.531 1 98.31 165 LYS B C 1
ATOM 2881 O O . LYS B 1 165 ? -5.824 16.375 18.922 1 98.31 165 LYS B O 1
ATOM 2886 N N . LEU B 1 166 ? -4.211 15.836 20.391 1 98.44 166 LEU B N 1
ATOM 2887 C CA . LEU B 1 166 ? -4.797 14.539 20.703 1 98.44 166 LEU B CA 1
ATOM 2888 C C . LEU B 1 166 ? -6.176 14.695 21.328 1 98.44 166 LEU B C 1
ATOM 2890 O O . LEU B 1 166 ? -6.305 15.289 22.406 1 98.44 166 LEU B O 1
ATOM 2894 N N . THR B 1 167 ? -7.191 14.172 20.703 1 97.94 167 THR B N 1
ATOM 2895 C CA . THR B 1 167 ? -8.555 14.32 21.203 1 97.94 167 THR B CA 1
ATOM 2896 C C . THR B 1 167 ? -9.07 13.008 21.781 1 97.94 167 THR B C 1
ATOM 2898 O O . THR B 1 167 ? -9.875 13.016 22.719 1 97.94 167 THR B O 1
ATOM 2901 N N . MET B 1 168 ? -8.594 11.867 21.219 1 97.5 168 MET B N 1
ATOM 2902 C CA . MET B 1 168 ? -9.062 10.562 21.703 1 97.5 168 MET B CA 1
ATOM 2903 C C . MET B 1 168 ? -8.039 9.477 21.406 1 97.5 168 MET B C 1
ATOM 2905 O O . MET B 1 168 ? -7.285 9.578 20.422 1 97.5 168 MET B O 1
ATOM 2909 N N . THR B 1 169 ? -8 8.531 22.25 1 98.44 169 THR B N 1
ATOM 2910 C CA . THR B 1 169 ? -7.32 7.254 22.047 1 98.44 169 THR B CA 1
ATOM 2911 C C . THR B 1 169 ? -8.312 6.094 22.125 1 98.44 169 THR B C 1
ATOM 2913 O O . THR B 1 169 ? -9.023 5.949 23.125 1 98.44 169 THR B O 1
ATOM 2916 N N . LEU B 1 170 ? -8.375 5.379 21.062 1 98.69 170 LEU B N 1
ATOM 2917 C CA . LEU B 1 170 ? -9.32 4.273 20.953 1 98.69 170 LEU B CA 1
ATOM 2918 C C . LEU B 1 170 ? -8.586 2.936 20.922 1 98.69 170 LEU B C 1
ATOM 2920 O O . LEU B 1 170 ? -7.418 2.873 20.531 1 98.69 170 LEU B O 1
ATOM 2924 N N . TYR B 1 171 ? -9.32 1.918 21.297 1 98 171 TYR B N 1
ATOM 2925 C CA . TYR B 1 171 ? -8.781 0.565 21.312 1 98 171 TYR B CA 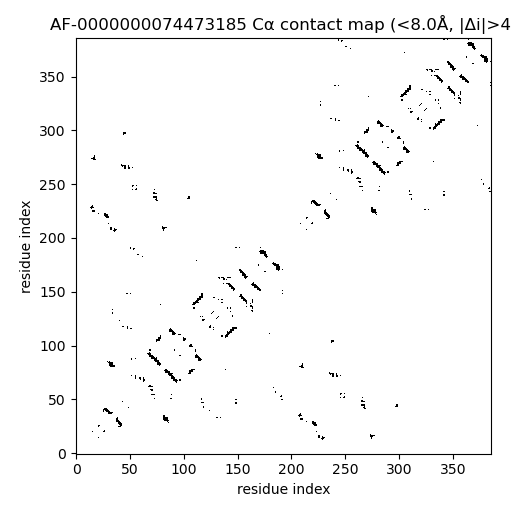1
ATOM 2926 C C . TYR B 1 171 ? -9.617 -0.373 20.453 1 98 171 TYR B C 1
ATOM 2928 O O . TYR B 1 171 ? -10.625 0.041 19.875 1 98 171 TYR B O 1
ATOM 2936 N N . ALA B 1 172 ? -9.141 -1.602 20.344 1 96.94 172 ALA B N 1
ATOM 2937 C CA . ALA B 1 172 ? -9.742 -2.574 19.438 1 96.94 172 ALA B CA 1
ATOM 2938 C C . ALA B 1 172 ? -11.234 -2.742 19.719 1 96.94 172 ALA B C 1
ATOM 2940 O O . ALA B 1 172 ? -12.016 -3.02 18.812 1 96.94 172 ALA B O 1
ATOM 2941 N N . THR B 1 173 ? -11.695 -2.443 20.922 1 97 173 THR B N 1
ATOM 2942 C CA . THR B 1 173 ? -13.086 -2.656 21.328 1 97 173 THR B CA 1
ATOM 2943 C C . THR B 1 173 ? -13.93 -1.427 21 1 97 173 THR B C 1
ATOM 2945 O O . THR B 1 173 ? -15.156 -1.465 21.125 1 97 173 THR B O 1
ATOM 2948 N N . ASP B 1 174 ? -13.305 -0.358 20.625 1 98.31 174 ASP B N 1
ATOM 2949 C CA . ASP B 1 174 ? -14 0.901 20.375 1 98.31 174 ASP B CA 1
ATOM 2950 C C . ASP B 1 174 ? -14.344 1.055 18.891 1 98.31 174 ASP B C 1
ATOM 2952 O O . ASP B 1 174 ? -13.945 0.228 18.062 1 98.31 174 ASP B O 1
ATOM 2956 N N . ALA B 1 175 ? -15.18 2.072 18.609 1 98.5 175 ALA B N 1
ATOM 2957 C CA . ALA B 1 175 ? -15.5 2.467 17.234 1 98.5 175 ALA B CA 1
ATOM 2958 C C . ALA B 1 175 ? -14.969 3.865 16.922 1 98.5 175 ALA B C 1
ATOM 2960 O O . ALA B 1 175 ? -15.07 4.77 17.75 1 98.5 175 ALA B O 1
ATOM 2961 N N . LEU B 1 176 ? -14.367 4.039 15.805 1 98.44 176 LEU B N 1
ATOM 2962 C CA . LEU B 1 176 ? -13.82 5.305 15.328 1 98.44 176 LEU B CA 1
ATOM 2963 C C . LEU B 1 176 ? -14.875 6.102 14.57 1 98.44 176 LEU B C 1
ATOM 2965 O O . LEU B 1 176 ? -15.555 5.566 13.688 1 98.44 176 LEU B O 1
ATOM 2969 N N . THR B 1 177 ? -15.117 7.336 15 1 98.25 177 THR B N 1
ATOM 2970 C CA . THR B 1 177 ? -15.945 8.312 14.297 1 98.25 177 THR B CA 1
ATOM 2971 C C . THR B 1 177 ? -15.188 9.633 14.117 1 98.25 177 THR B C 1
ATOM 2973 O O . THR B 1 177 ? -14.125 9.828 14.711 1 98.25 177 THR B O 1
ATOM 2976 N N . SER B 1 178 ? -15.68 10.477 13.266 1 97.88 178 SER B N 1
ATOM 2977 C CA . SER B 1 178 ? -15.07 11.781 13.039 1 97.88 178 SER B CA 1
ATOM 2978 C C . SER B 1 178 ? -16.094 12.789 12.516 1 97.88 178 SER B C 1
ATOM 2980 O O . SER B 1 178 ? -16.906 12.461 11.648 1 97.88 178 SER B O 1
ATOM 2982 N N . PRO B 1 179 ? -16.094 14.008 13.008 1 96.31 179 PRO B N 1
ATOM 2983 C CA . PRO B 1 179 ? -16.953 15.047 12.422 1 96.31 179 PRO B CA 1
ATOM 2984 C C . PRO B 1 179 ? -16.641 15.305 10.953 1 96.31 179 PRO B C 1
ATOM 2986 O O . PRO B 1 179 ? -17.484 15.812 10.219 1 96.31 179 PRO B O 1
ATOM 2989 N N . LEU B 1 180 ? -15.422 14.961 10.469 1 95.88 180 LEU B N 1
ATOM 2990 C CA . LEU B 1 180 ? -15.023 15.125 9.078 1 95.88 180 LEU B CA 1
ATOM 2991 C C . LEU B 1 180 ? -15.789 14.156 8.18 1 95.88 180 LEU B C 1
ATOM 2993 O O . LEU B 1 180 ? -15.914 14.383 6.973 1 95.88 180 LEU B O 1
ATOM 2997 N N . LEU B 1 181 ? -16.219 13.055 8.789 1 98 181 LEU B N 1
ATOM 2998 C CA . LEU B 1 181 ? -16.844 11.961 8.047 1 98 181 LEU B CA 1
ATOM 2999 C C . LEU B 1 181 ? -18.234 11.672 8.57 1 98 181 LEU B C 1
ATOM 3001 O O . LEU B 1 181 ? -18.469 10.656 9.242 1 98 181 LEU B O 1
ATOM 3005 N N . PRO B 1 182 ? -19.203 12.484 8.117 1 97.62 182 PRO B N 1
ATOM 3006 C CA . PRO B 1 182 ? -20.547 12.328 8.664 1 97.62 182 PRO B CA 1
ATOM 3007 C C . PRO B 1 182 ? -21.109 10.922 8.469 1 97.62 182 PRO B C 1
ATOM 3009 O O . PRO B 1 182 ? -21.109 10.398 7.348 1 97.62 182 PRO B O 1
ATOM 3012 N N . GLY B 1 183 ? -21.547 10.266 9.594 1 97.38 183 GLY B N 1
ATOM 3013 C CA . GLY B 1 183 ? -22.172 8.961 9.547 1 97.38 183 GLY B CA 1
ATOM 3014 C C . GLY B 1 183 ? -21.172 7.816 9.523 1 97.38 183 GLY B C 1
ATOM 3015 O O . GLY B 1 183 ? -21.562 6.648 9.57 1 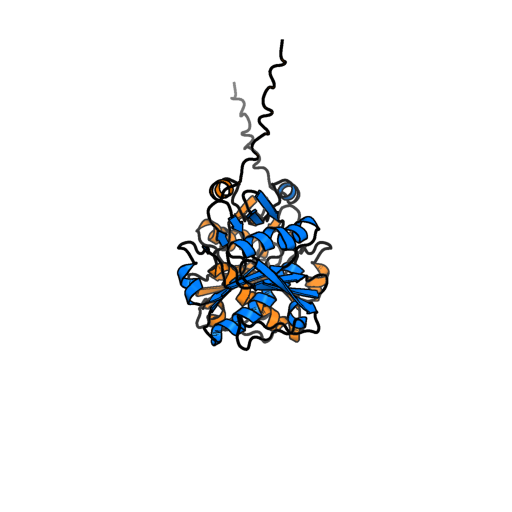97.38 183 GLY B O 1
ATOM 3016 N N . PHE B 1 184 ? -19.875 8.156 9.438 1 98.06 184 PHE B N 1
ATOM 3017 C CA . PHE B 1 184 ? -18.828 7.137 9.398 1 98.06 184 PHE B CA 1
ATOM 3018 C C . PHE B 1 184 ? -18.641 6.492 10.766 1 98.06 184 PHE B C 1
ATOM 3020 O O . PHE B 1 184 ? -18.516 7.191 11.773 1 98.06 184 PHE B O 1
ATOM 3027 N N . VAL B 1 185 ? -18.703 5.176 10.805 1 98.12 185 VAL B N 1
ATOM 3028 C CA . VAL B 1 185 ? -18.422 4.391 12.008 1 98.12 185 VAL B CA 1
ATOM 3029 C C . VAL B 1 185 ? -17.531 3.201 11.641 1 98.12 185 VAL B C 1
ATOM 3031 O O . VAL B 1 185 ? -17.859 2.434 10.734 1 98.12 185 VAL B O 1
ATOM 3034 N N . CYS B 1 186 ? -16.438 3.07 12.32 1 98.19 186 CYS B N 1
ATOM 3035 C CA . CYS B 1 186 ? -15.484 1.996 12.039 1 98.19 186 CYS B CA 1
ATOM 3036 C C . CYS B 1 186 ? -15.133 1.228 13.305 1 98.19 186 CYS B C 1
ATOM 3038 O O . CYS B 1 186 ? -14.359 1.706 14.133 1 98.19 186 CYS B O 1
ATOM 3040 N N . PRO B 1 187 ? -15.82 0.053 13.555 1 98 187 PRO B N 1
ATOM 3041 C CA . PRO B 1 187 ? -15.297 -0.789 14.633 1 98 187 PRO B CA 1
ATOM 3042 C C . PRO B 1 187 ? -13.82 -1.133 14.453 1 98 187 PRO B C 1
ATOM 3044 O O . PRO B 1 187 ? -13.43 -1.676 13.414 1 98 187 PRO B O 1
ATOM 3047 N N . LEU B 1 188 ? -12.977 -0.858 15.422 1 98.12 188 LEU B N 1
ATOM 3048 C CA . LEU B 1 188 ? -11.523 -0.947 15.25 1 98.12 188 LEU B CA 1
ATOM 3049 C C . LEU B 1 188 ? -11.062 -2.4 15.281 1 98.12 188 LEU B C 1
ATOM 3051 O O . LEU B 1 188 ? -9.938 -2.707 14.875 1 98.12 188 LEU B O 1
ATOM 3055 N N . ALA B 1 189 ? -11.945 -3.307 15.703 1 96.44 189 ALA B N 1
ATOM 3056 C CA . ALA B 1 189 ? -11.617 -4.73 15.672 1 96.44 189 ALA B CA 1
ATOM 3057 C C . ALA B 1 189 ? -11.344 -5.199 14.242 1 96.44 189 ALA B C 1
ATOM 3059 O O . ALA B 1 189 ? -10.484 -6.051 14.016 1 96.44 189 ALA B O 1
ATOM 3060 N N . GLN B 1 190 ? -12.039 -4.621 13.297 1 95.19 190 GLN B N 1
ATOM 3061 C CA . GLN B 1 190 ? -11.914 -5.07 11.914 1 95.19 190 GLN B CA 1
ATOM 3062 C C . GLN B 1 190 ? -10.633 -4.527 11.281 1 95.19 190 GLN B C 1
ATOM 3064 O O . GLN B 1 190 ? -10.234 -4.977 10.203 1 95.19 190 GLN B O 1
ATOM 3069 N N . ILE B 1 191 ? -10.039 -3.545 11.969 1 97.25 191 ILE B N 1
ATOM 3070 C CA . ILE B 1 191 ? -8.82 -2.943 11.453 1 97.25 191 ILE B CA 1
ATOM 3071 C C . ILE B 1 191 ? -7.605 -3.715 11.969 1 97.25 191 ILE B C 1
ATOM 3073 O O . ILE B 1 191 ? -6.652 -3.959 11.219 1 97.25 191 ILE B O 1
ATOM 3077 N N . PHE B 1 192 ? -7.645 -4.125 13.281 1 94.75 192 PHE B N 1
ATOM 3078 C CA . PHE B 1 192 ? -6.449 -4.645 13.938 1 94.75 192 PHE B CA 1
ATOM 3079 C C . PHE B 1 192 ? -6.473 -6.168 13.984 1 94.75 192 PHE B C 1
ATOM 3081 O O . PHE B 1 192 ? -5.465 -6.801 14.305 1 94.75 192 PHE B O 1
ATOM 3088 N N . GLU B 1 193 ? -7.531 -6.801 13.625 1 82.25 193 GLU B N 1
ATOM 3089 C CA . GLU B 1 193 ? -7.598 -8.258 13.719 1 82.25 193 GLU B CA 1
ATOM 3090 C C . GLU B 1 193 ? -6.75 -8.914 12.633 1 82.25 193 GLU B C 1
ATOM 3092 O O . GLU B 1 193 ? -6.582 -8.359 11.547 1 82.25 193 GLU B O 1
#

Sequence (386 aa):
MTPAFIPATSPHQRLWTRADLELLPENGNRYEIVDGELFVTTIPHSKHQKTCGRLFAVLDRWSCPTNLGKTELGSGLVFGDENDVIPDLMWMTKVKYANLIDEVGHFRGAPDLVIEVLSPGIKNERRDRQVKLKLYSAQGVGEYWIADWKNQRMEVYRRENVMLKLTMTLYATDALTSPLLPGFVCPLAQIFEMTPAFIPATSPHQRLWTRADLELLPENGNRYEIVDGELFVTTIPHSKHQKTCGRLFAVLDRWSCPTNLGKTELGSGLVFGDENDVIPDLMWMTKVKYANLIDEVGHFRGAPDLVIEVLSPGIKNERRDRQVKLKLYSAQGVGEYWIADWKNQRMEVYRRENVMLKLTMTLYATDALTSPLLPGFVCPLAQIFE

InterPro domains:
  IPR008538 Putative restriction endonuclease [PF05685] (20-188)
  IPR008538 Putative restriction endonuclease [cd06260] (30-187)
  IPR011335 Restriction endonuclease type II-like [SSF52980] (11-192)
  IPR012296 Nuclease, 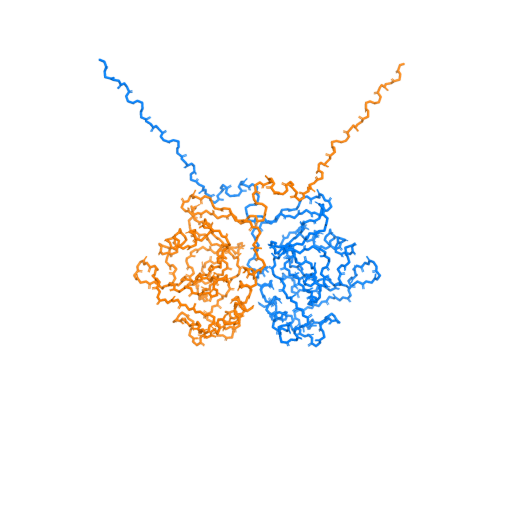putative, TT1808 [G3DSA:3.90.1570.10] (9-193)

Secondary structure (DSSP, 8-state):
-----------------HHHHHHSSSTTPEEEEETTEEEEE-SPPHHHHHHHHHHHHHHHHHHHHHTSEEEEES--EEETTTEEE--SEEEEEHHHHHHHB-TTS-EES--SEEEEEPPSSHHHHHIIIIIHHHHHHHHT-SEEEEEETTTTEEEEEEEETTEEEEEEEEETTSEE--TTSTT--EETHHHH-/-----------------HHHHHHSSSTTPEEEEETTEEEEE-SPPHHHHHHHHHHHHHHHHHHHHHTSEEEEES--EEETTTEEE--SEEEEEHHHHHHHB-TTS-EES--SEEEEEPPSSHHHHHIIIIIHHHHHHHHT-SEEEEEETTTTEEEEEEEETTEEEEEEEEETTSEE--TTSTT--EETHHHH-